Protein AF-0000000070123778 (afdb_homodimer)

Nearest PDB structures (foldseek):
  2i02-assembly1_B  TM=8.808E-01  e=9.158E-12  Nostoc punctiforme PCC 73102
  2re7-assembly1_A-2  TM=8.851E-01  e=2.590E-10  Psychrobacter arcticus 273-4
  2ig6-assembly1_A  TM=7.641E-01  e=4.748E-09  Clostridium acetobutylicum
  2i51-assembly1_B  TM=7.474E-01  e=9.978E-09  Nostoc punctiforme PCC 73102
  2i51-assembly1_A  TM=7.775E-01  e=3.441E-08  Nostoc punctiforme PCC 73102

Foldseek 3Di:
DPPPDDDPDDPDPDDPDVVCVPFADPDDDLLRQQVVVQVVLVVFQWKWKWFAQPVVRDIDIDIFGFQDADLSRQKTKTKFQCPDPRVVRCVVPQWMWIKDADPVGWMKIFTFGKDKFQPLVVLQVRDDPVQCVVQDCPPPVAQRSDSRNSRIIMIMTGGQKMKIWDQDVVVVVVVCVVCVVVVPPDPPSSTHIYMQHNVSSVVSSVVD/DPPPDDDPDDPDPDDPDVVCVVFADPDDDLLRQQVVVQVVLVVFQWKWKWFAQPVVRDIDIDIFGFQDADLSRQKTKTKFQCPDPRVVRCVVPQWMWIKDADPVGWMKIFTFGKDKFQPLVVLQVRDDPVQCVVQDCPPPVAQRSDSRNSRIIMIMTGGQKMKIWDQDVVVVVVVCVVCVVVVPPDDPSSTHIYMQHNVSSVVSSVVD

Organism: Pyricularia oryzae (strain 70-15 / ATCC MYA-4617 / FGSC 8958) (NCBI:txid242507)

pLDDT: mean 85.6, std 16.91, range [26.28, 98.88]

InterPro domains:
  IPR012349 FMN-binding split barrel [G3DSA:2.30.110.10] (29-197)
  IPR038725 General stress protein, FMN-binding split barrel domain [PF16242] (33-188)
  IPR052917 Stress Response and Developmental Protein [PTHR34818] (1-186)

Radius of gyration: 22.61 Å; Cα contacts (8 Å, |Δi|>4): 841; chains: 2; bounding box: 58×68×66 Å

Sequence (416 aa):
MSSNTFSNTNTGDKPEDPYKAKNLDTTSTTKEKIDDLAKFMDSCKFGMMTTRDSTTSYLHSRCMALAAKETGGIDLLFHTNTESGKTDELASDPHINISFINTSGEWASISGKASIETDRSLVKKHYSQDLKAWVGDLGDGKHDGSAEDPRIGIIRVKMHSAVYSVVNKNLLSRAADVAQGAITGKAPTIQKLREISEEEVLTWRKANMSSNTFSNTNTGDKPEDPYKAKNLDTTSTTKEKIDDLAKFMDSCKFGMMTTRDSTTSYLHSRCMALAAKETGGIDLLFHTNTESGKTDELASDPHINISFINTSGEWASISGKASIETDRSLVKKHYSQDLKAWVGDLGDGKHDGSAEDPRIGIIRVKMHSAVYSVVNKNLLSRAADVAQGAITGKAPTIQKLREISEEEVLTWRKAN

Solvent-accessible surface area (backbone atoms only — not comparable to full-atom values): 22368 Å² total; per-residue (Å²): 129,80,77,70,66,42,60,74,58,85,59,78,91,48,71,66,45,44,44,57,71,71,30,47,59,85,77,72,48,71,66,56,52,43,51,52,49,38,51,51,54,66,72,37,76,52,31,36,41,33,39,33,34,73,89,79,56,41,27,48,50,46,81,41,54,74,68,47,64,40,63,85,50,51,26,40,33,28,75,36,60,30,49,35,72,66,42,25,23,38,73,74,30,33,38,26,26,42,34,38,62,52,97,87,66,34,33,38,17,36,19,24,40,43,47,83,42,68,56,54,71,61,39,49,74,67,55,56,78,69,44,29,76,52,55,33,62,74,79,73,88,53,45,54,32,50,65,75,11,57,45,53,26,31,38,41,35,42,54,42,34,36,42,32,30,44,74,42,60,67,56,50,50,48,46,46,56,46,28,72,68,47,82,67,74,87,70,70,84,55,57,35,35,38,72,42,48,50,69,56,44,53,55,48,52,74,77,80,129,81,75,70,65,44,60,70,58,84,60,78,92,47,71,67,44,44,43,56,71,71,32,49,59,85,76,71,49,70,66,56,52,43,51,53,49,39,51,51,57,68,71,38,74,53,31,38,43,34,39,34,34,74,88,80,55,41,27,49,48,46,81,42,54,76,68,48,66,39,61,85,48,52,26,41,32,27,74,36,61,30,49,35,72,67,42,24,22,38,75,73,30,34,38,26,26,43,32,38,61,53,95,87,67,35,35,36,17,37,19,23,40,43,48,82,43,68,55,55,70,61,40,48,72,67,56,56,80,70,44,27,76,51,55,34,61,75,80,74,89,53,44,53,32,48,66,75,11,57,45,54,25,32,38,41,34,43,54,41,33,36,41,33,30,46,73,42,60,68,54,48,48,49,45,44,54,47,29,70,68,46,84,69,75,83,71,72,82,57,57,33,36,38,72,44,47,50,67,55,43,53,55,48,51,74,75,82

Structure (mmCIF, N/CA/C/O backbone):
data_AF-0000000070123778-model_v1
#
loop_
_entity.id
_entity.type
_entity.pdbx_description
1 polymer Bli-3
#
loop_
_atom_site.group_PDB
_atom_site.id
_atom_site.type_symbol
_atom_site.label_atom_id
_atom_site.label_alt_id
_atom_site.label_comp_id
_atom_site.label_asym_id
_atom_site.label_entity_id
_atom_site.label_seq_id
_atom_site.pdbx_PDB_ins_code
_atom_site.Cartn_x
_atom_site.Cartn_y
_atom_site.Cartn_z
_atom_site.occupancy
_atom_site.B_iso_or_equiv
_atom_site.auth_seq_id
_atom_site.auth_comp_id
_atom_site.auth_asym_id
_atom_site.auth_atom_id
_atom_site.pdbx_PDB_model_num
ATOM 1 N N . MET A 1 1 ? -7.336 3.482 29.125 1 26.66 1 MET A N 1
ATOM 2 C CA . MET A 1 1 ? -6.07 3.105 28.5 1 26.66 1 MET A CA 1
ATOM 3 C C . MET A 1 1 ? -5.512 4.254 27.672 1 26.66 1 MET A C 1
ATOM 5 O O . MET A 1 1 ? -6.25 4.902 26.922 1 26.66 1 MET A O 1
ATOM 9 N N . SER A 1 2 ? -4.582 5.027 28.125 1 34.81 2 SER A N 1
ATOM 10 C CA . SER A 1 2 ? -4.043 6.312 27.688 1 34.81 2 SER A CA 1
ATOM 11 C C . SER A 1 2 ? -3.666 6.285 26.219 1 34.81 2 SER A C 1
ATOM 13 O O . SER A 1 2 ? -2.947 5.391 25.766 1 34.81 2 SER A O 1
ATOM 15 N N . SER A 1 3 ? -4.531 6.484 25.297 1 42.19 3 SER A N 1
ATOM 16 C CA . SER A 1 3 ? -4.363 6.508 23.859 1 42.19 3 SER A CA 1
ATOM 17 C C . SER A 1 3 ? -3.008 7.094 23.469 1 42.19 3 SER A C 1
ATOM 19 O O . SER A 1 3 ? -2.688 8.227 23.828 1 42.19 3 SER A O 1
ATOM 21 N N . ASN A 1 4 ? -1.887 6.402 23.609 1 49.47 4 ASN A N 1
ATOM 22 C CA . ASN A 1 4 ? -0.5 6.836 23.469 1 49.47 4 ASN A CA 1
ATOM 23 C C . ASN A 1 4 ? -0.281 7.598 22.156 1 49.47 4 ASN A C 1
ATOM 25 O O . ASN A 1 4 ? 0.035 6.996 21.141 1 49.47 4 ASN A O 1
ATOM 29 N N . THR A 1 5 ? -0.993 8.695 22.094 1 63.09 5 THR A N 1
ATOM 30 C CA . THR A 1 5 ? -0.858 9.625 20.969 1 63.09 5 THR A CA 1
ATOM 31 C C . THR A 1 5 ? 0.54 10.234 20.938 1 63.09 5 THR A C 1
ATOM 33 O O . THR A 1 5 ? 1.028 10.734 21.953 1 63.09 5 THR A O 1
ATOM 36 N N . PHE A 1 6 ? 1.332 9.859 20 1 72.12 6 PHE A N 1
ATOM 37 C CA . PHE A 1 6 ? 2.611 10.531 19.797 1 72.12 6 PHE A CA 1
ATOM 38 C C . PHE A 1 6 ? 2.4 11.992 19.422 1 72.12 6 PHE A C 1
ATOM 40 O O . PHE A 1 6 ? 1.603 12.297 18.531 1 72.12 6 PHE A O 1
ATOM 47 N N . SER A 1 7 ? 2.939 12.875 20.281 1 68.88 7 SER A N 1
ATOM 48 C CA . SER A 1 7 ? 2.939 14.297 19.953 1 68.88 7 SER A CA 1
ATOM 49 C C . SER A 1 7 ? 4.266 14.945 20.328 1 68.88 7 SER A C 1
ATOM 51 O O . SER A 1 7 ? 4.77 14.742 21.438 1 68.88 7 SER A O 1
ATOM 53 N N . ASN A 1 8 ? 4.785 15.594 19.312 1 79.5 8 ASN A N 1
ATOM 54 C CA . ASN A 1 8 ? 6.027 16.297 19.594 1 79.5 8 ASN A CA 1
ATOM 55 C C . ASN A 1 8 ? 5.77 17.719 20.078 1 79.5 8 ASN A C 1
ATOM 57 O O . ASN A 1 8 ? 6.707 18.453 20.391 1 79.5 8 ASN A O 1
ATOM 61 N N . THR A 1 9 ? 4.465 18.125 20.062 1 77.75 9 THR A N 1
ATOM 62 C CA . THR A 1 9 ? 4.172 19.5 20.469 1 77.75 9 THR A CA 1
ATOM 63 C C . THR A 1 9 ? 2.736 19.609 20.969 1 77.75 9 THR A C 1
ATOM 65 O O . THR A 1 9 ? 1.93 18.703 20.797 1 77.75 9 THR A O 1
ATOM 68 N N . ASN A 1 10 ? 2.521 20.609 21.719 1 76.19 10 ASN A N 1
ATOM 69 C CA . ASN A 1 10 ? 1.177 20.938 22.188 1 76.19 10 ASN A CA 1
ATOM 70 C C . ASN A 1 10 ? 0.513 21.984 21.281 1 76.19 10 ASN A C 1
ATOM 72 O O . ASN A 1 10 ? 0.999 23.109 21.156 1 76.19 10 ASN A O 1
ATOM 76 N N . THR A 1 11 ? -0.599 21.656 20.609 1 71.81 11 THR A N 1
ATOM 77 C CA . THR A 1 11 ? -1.256 22.562 19.672 1 71.81 11 THR A CA 1
ATOM 78 C C . THR A 1 11 ? -2.432 23.266 20.344 1 71.81 11 THR A C 1
ATOM 80 O O . THR A 1 11 ? -3.156 24.031 19.703 1 71.81 11 THR A O 1
ATOM 83 N N . GLY A 1 12 ? -2.539 23.062 21.641 1 69.44 12 GLY A N 1
ATOM 84 C CA . GLY A 1 12 ? -3.623 23.719 22.344 1 69.44 12 GLY A CA 1
ATOM 85 C C . GLY A 1 12 ? -4.996 23.328 21.844 1 69.44 12 GLY A C 1
ATOM 86 O O . GLY A 1 12 ? -5.305 22.141 21.734 1 69.44 12 GLY A O 1
ATOM 87 N N . ASP A 1 13 ? -5.895 24.312 21.547 1 70.94 13 ASP A N 1
ATOM 88 C CA . ASP A 1 13 ? -7.266 24.078 21.094 1 70.94 13 ASP A CA 1
ATOM 89 C C . ASP A 1 13 ? -7.344 23.984 19.578 1 70.94 13 ASP A C 1
ATOM 91 O O . ASP A 1 13 ? -8.422 23.797 19.016 1 70.94 13 ASP A O 1
ATOM 95 N N . LYS A 1 14 ? -6.281 24.219 19.062 1 75.94 14 LYS A N 1
ATOM 96 C CA . LYS A 1 14 ? -6.25 24.188 17.609 1 75.94 14 LYS A CA 1
ATOM 97 C C . LYS A 1 14 ? -6.199 22.734 17.109 1 75.94 14 LYS A C 1
ATOM 99 O O . LYS A 1 14 ? -5.762 21.844 17.828 1 75.94 14 LYS A O 1
ATOM 104 N N . PRO A 1 15 ? -6.742 22.516 15.922 1 74.19 15 PRO A N 1
ATOM 105 C CA . PRO A 1 15 ? -6.715 21.141 15.391 1 74.19 15 PRO A CA 1
ATOM 106 C C . PRO A 1 15 ? -5.297 20.594 15.281 1 74.19 15 PRO A C 1
ATOM 108 O O . PRO A 1 15 ? -4.387 21.297 14.836 1 74.19 15 PRO A O 1
ATOM 111 N N . GLU A 1 16 ? -5.129 19.375 15.734 1 69.31 16 GLU A N 1
ATOM 112 C CA . GLU A 1 16 ? -3.842 18.688 15.688 1 69.31 16 GLU A CA 1
ATOM 113 C C . GLU A 1 16 ? -3.398 18.438 14.25 1 69.31 16 GLU A C 1
ATOM 115 O O . GLU A 1 16 ? -2.205 18.5 13.945 1 69.31 16 GLU A O 1
ATOM 120 N N . ASP A 1 17 ? -4.434 18.25 13.32 1 75.44 17 ASP A N 1
ATOM 121 C CA . ASP A 1 17 ? -4.191 18.031 11.898 1 75.44 17 ASP A CA 1
ATOM 122 C C . ASP A 1 17 ? -5.023 18.984 11.047 1 75.44 17 ASP A C 1
ATOM 124 O O . ASP A 1 17 ? -6.137 18.641 10.633 1 75.44 17 ASP A O 1
ATOM 128 N N . PRO A 1 18 ? -4.426 20.109 10.781 1 74.06 18 PRO A N 1
ATOM 129 C CA . PRO A 1 18 ? -5.191 21.125 10.055 1 74.06 18 PRO A CA 1
ATOM 130 C C . PRO A 1 18 ? -5.555 20.688 8.633 1 74.06 18 PRO A C 1
ATOM 132 O O . PRO A 1 18 ? -6.602 21.078 8.109 1 74.06 18 PRO A O 1
ATOM 135 N N . TYR A 1 19 ? -4.738 19.875 8.047 1 75.12 19 TYR A N 1
ATOM 136 C CA . TYR A 1 19 ? -5.035 19.391 6.707 1 75.12 19 TYR A CA 1
ATOM 137 C C . TYR A 1 19 ? -6.32 18.562 6.699 1 75.12 19 TYR A C 1
ATOM 139 O O . TYR A 1 19 ? -7.191 18.781 5.855 1 75.12 19 TYR A O 1
ATOM 147 N N . LYS A 1 20 ? -6.387 17.688 7.617 1 78.81 20 LYS A N 1
ATOM 148 C CA . LYS A 1 20 ? -7.59 16.859 7.699 1 78.81 20 LYS A CA 1
ATOM 149 C C . LYS A 1 20 ? -8.812 17.719 8.031 1 78.81 20 LYS A C 1
ATOM 151 O O . LYS A 1 20 ? -9.883 17.531 7.449 1 78.81 20 LYS A O 1
ATOM 156 N N . ALA A 1 21 ? -8.633 18.641 8.93 1 76.75 21 ALA A N 1
ATOM 157 C CA . ALA A 1 21 ? -9.75 19.484 9.359 1 76.75 21 ALA A CA 1
ATOM 158 C C . ALA A 1 21 ? -10.289 20.312 8.195 1 76.75 21 ALA A C 1
ATOM 160 O O . ALA A 1 21 ? -11.5 20.516 8.078 1 76.75 21 ALA A O 1
ATOM 161 N N . LYS A 1 22 ? -9.398 20.656 7.336 1 74.81 22 LYS A N 1
ATOM 162 C CA . LYS A 1 22 ? -9.773 21.547 6.238 1 74.81 22 LYS A CA 1
ATOM 163 C C . LYS A 1 22 ? -10.336 20.766 5.062 1 74.81 22 LYS A C 1
ATOM 165 O O . LYS A 1 22 ? -11.227 21.234 4.355 1 74.81 22 LYS A O 1
ATOM 170 N N . ASN A 1 23 ? -9.891 19.5 4.891 1 79.94 23 ASN A N 1
ATOM 171 C CA . ASN A 1 23 ? -10.156 18.812 3.623 1 79.94 23 ASN A CA 1
ATOM 172 C C . ASN A 1 23 ? -11.148 17.672 3.797 1 79.94 23 ASN A C 1
ATOM 174 O O . ASN A 1 23 ? -11.641 17.125 2.814 1 79.94 23 ASN A O 1
ATOM 178 N N . LEU A 1 24 ? -11.461 17.438 4.988 1 84.81 24 LEU A N 1
ATOM 179 C CA . LEU A 1 24 ? -12.359 16.312 5.23 1 84.81 24 LEU A CA 1
ATOM 180 C C . LEU A 1 24 ? -13.758 16.609 4.703 1 84.81 24 LEU A C 1
ATOM 182 O O . LEU A 1 24 ? -14.32 17.656 4.996 1 84.81 24 LEU A O 1
ATOM 186 N N . ASP A 1 25 ? -14.273 15.719 3.949 1 84.31 25 ASP A N 1
ATOM 187 C CA . ASP A 1 25 ? -15.648 15.797 3.451 1 84.31 25 ASP A CA 1
ATOM 188 C C . ASP A 1 25 ? -16.641 15.391 4.531 1 84.31 25 ASP A C 1
ATOM 190 O O . ASP A 1 25 ? -16.719 14.219 4.902 1 84.31 25 ASP A O 1
ATOM 194 N N . THR A 1 26 ? -17.438 16.375 4.902 1 84.69 26 THR A N 1
ATOM 195 C CA . THR A 1 26 ? -18.422 16.109 5.957 1 84.69 26 THR A CA 1
ATOM 196 C C . THR A 1 26 ? -19.844 16.25 5.422 1 84.69 26 THR A C 1
ATOM 198 O O . THR A 1 26 ? -20.797 16.234 6.191 1 84.69 26 THR A O 1
ATOM 201 N N . THR A 1 27 ? -19.953 16.344 4.109 1 86.5 27 THR A N 1
ATOM 202 C CA . THR A 1 27 ? -21.266 16.656 3.566 1 86.5 27 THR A CA 1
ATOM 203 C C . THR A 1 27 ? -21.797 15.508 2.717 1 86.5 27 THR A C 1
ATOM 205 O O . THR A 1 27 ? -23 15.375 2.525 1 86.5 27 THR A O 1
ATOM 208 N N . SER A 1 28 ? -20.969 14.641 2.219 1 90.56 28 SER A N 1
ATOM 209 C CA . SER A 1 28 ? -21.391 13.547 1.354 1 90.56 28 SER A CA 1
ATOM 210 C C . SER A 1 28 ? -22.094 12.453 2.154 1 90.56 28 SER A C 1
ATOM 212 O O . SER A 1 28 ? -21.688 12.148 3.279 1 90.56 28 SER A O 1
ATOM 214 N N . THR A 1 29 ? -23.078 11.836 1.524 1 94.5 29 THR A N 1
ATOM 215 C CA . THR A 1 29 ? -23.75 10.695 2.131 1 94.5 29 THR A CA 1
ATOM 216 C C . THR A 1 29 ? -22.875 9.445 2.047 1 94.5 29 THR A C 1
ATOM 218 O O . THR A 1 29 ? -21.938 9.391 1.254 1 94.5 29 THR A O 1
ATOM 221 N N . THR A 1 30 ? -23.25 8.484 2.867 1 95.94 30 THR A N 1
ATOM 222 C CA . THR A 1 30 ? -22.547 7.207 2.83 1 95.94 30 THR A CA 1
ATOM 223 C C . THR A 1 30 ? -22.609 6.598 1.433 1 95.94 30 THR A C 1
ATOM 225 O O . THR A 1 30 ? -21.594 6.098 0.926 1 95.94 30 THR A O 1
ATOM 228 N N . LYS A 1 31 ? -23.766 6.707 0.808 1 96.44 31 LYS A N 1
ATOM 229 C CA . LYS A 1 31 ? -23.922 6.164 -0.539 1 96.44 31 LYS A CA 1
ATOM 230 C C . LYS A 1 31 ? -22.984 6.863 -1.526 1 96.44 31 LYS A C 1
ATOM 232 O O . LYS A 1 31 ? -22.328 6.207 -2.332 1 96.44 31 LYS A O 1
ATOM 237 N N . GLU A 1 32 ? -22.922 8.148 -1.475 1 94.5 32 GLU A N 1
ATOM 238 C CA . GLU A 1 32 ? -22.047 8.906 -2.363 1 94.5 32 GLU A CA 1
ATOM 239 C C . GLU A 1 32 ? -20.594 8.539 -2.146 1 94.5 32 GLU A C 1
ATOM 241 O O . GLU A 1 32 ? -19.828 8.375 -3.107 1 94.5 32 GLU A O 1
ATOM 246 N N . LYS A 1 33 ? -20.203 8.43 -0.851 1 95.94 33 LYS A N 1
ATOM 247 C CA . LYS A 1 33 ? -18.828 8.078 -0.519 1 95.94 33 LYS A CA 1
ATOM 248 C C . LYS A 1 33 ? -18.453 6.715 -1.092 1 95.94 33 LYS A C 1
ATOM 250 O O . LYS A 1 33 ? -17.406 6.562 -1.72 1 95.94 33 LYS A O 1
ATOM 255 N N . ILE A 1 34 ? -19.328 5.734 -0.928 1 97.56 34 ILE A N 1
ATOM 256 C CA . ILE A 1 34 ? -19.031 4.367 -1.346 1 97.56 34 ILE A CA 1
ATOM 257 C C . ILE A 1 34 ? -19.047 4.277 -2.869 1 97.56 34 ILE A C 1
ATOM 259 O O . ILE A 1 34 ? -18.188 3.645 -3.471 1 97.56 34 ILE A O 1
ATOM 263 N N . ASP A 1 35 ? -19.984 4.965 -3.551 1 96.19 35 ASP A N 1
ATOM 264 C CA . ASP A 1 35 ? -20.062 4.953 -5.008 1 96.19 35 ASP A CA 1
ATOM 265 C C . ASP A 1 35 ? -18.828 5.578 -5.629 1 96.19 35 ASP A C 1
ATOM 267 O O . ASP A 1 35 ? -18.266 5.043 -6.594 1 96.19 35 ASP A O 1
ATOM 271 N N . ASP A 1 36 ? -18.391 6.691 -5.082 1 94.69 36 ASP A N 1
ATOM 272 C CA . ASP A 1 36 ? -17.219 7.383 -5.613 1 94.69 36 ASP A CA 1
ATOM 273 C C . ASP A 1 36 ? -15.953 6.559 -5.402 1 94.69 36 ASP A C 1
ATOM 275 O O . ASP A 1 36 ? -15.086 6.496 -6.285 1 94.69 36 ASP A O 1
ATOM 279 N N . LEU A 1 37 ? -15.859 5.934 -4.207 1 96.94 37 LEU A N 1
ATOM 280 C CA . LEU A 1 37 ? -14.727 5.055 -3.947 1 96.94 37 LEU A CA 1
ATOM 281 C C . LEU A 1 37 ? -14.703 3.893 -4.934 1 96.94 37 LEU A C 1
ATOM 283 O O . LEU A 1 37 ? -13.664 3.584 -5.516 1 96.94 37 LEU A O 1
ATOM 287 N N . ALA A 1 38 ? -15.852 3.262 -5.129 1 97 38 ALA A N 1
ATOM 288 C CA . ALA A 1 38 ? -15.953 2.133 -6.047 1 97 38 ALA A CA 1
ATOM 289 C C . ALA A 1 38 ? -15.555 2.539 -7.461 1 97 38 ALA A C 1
ATOM 291 O O . ALA A 1 38 ? -14.82 1.812 -8.133 1 97 38 ALA A O 1
ATOM 292 N N . LYS A 1 39 ? -15.992 3.697 -7.906 1 95.12 39 LYS A N 1
ATOM 293 C CA . LYS A 1 39 ? -15.648 4.207 -9.234 1 95.12 39 LYS A CA 1
ATOM 294 C C . LYS A 1 39 ? -14.148 4.445 -9.359 1 95.12 39 LYS A C 1
ATOM 296 O O . LYS A 1 39 ? -13.555 4.133 -10.398 1 95.12 39 LYS A O 1
ATOM 301 N N . PHE A 1 40 ? -13.578 5 -8.336 1 95.5 40 PHE A N 1
ATOM 302 C CA . PHE A 1 40 ? -12.148 5.258 -8.352 1 95.5 40 PHE A CA 1
ATOM 303 C C . PHE A 1 40 ? -11.359 3.953 -8.453 1 95.5 40 PHE A C 1
ATOM 305 O O . PHE A 1 40 ? -10.445 3.838 -9.273 1 95.5 40 PHE A O 1
ATOM 312 N N . MET A 1 41 ? -11.734 2.938 -7.629 1 96.94 41 MET A N 1
ATOM 313 C CA . MET A 1 41 ? -11.047 1.649 -7.676 1 96.94 41 MET A CA 1
ATOM 314 C C . MET A 1 41 ? -11.164 1.021 -9.062 1 96.94 41 MET A C 1
ATOM 316 O O . MET A 1 41 ? -10.188 0.473 -9.578 1 96.94 41 MET A O 1
ATOM 320 N N . ASP A 1 42 ? -12.312 1.187 -9.711 1 94.62 42 ASP A N 1
ATOM 321 C CA . ASP A 1 42 ? -12.523 0.663 -11.062 1 94.62 42 ASP A CA 1
ATOM 322 C C . ASP A 1 42 ? -11.609 1.358 -12.07 1 94.62 42 ASP A C 1
ATOM 324 O O . ASP A 1 42 ? -11.18 0.747 -13.047 1 94.62 42 ASP A O 1
ATOM 328 N N . SER A 1 43 ? -11.398 2.576 -11.789 1 93.31 43 SER A N 1
ATOM 329 C CA . SER A 1 43 ? -10.602 3.348 -12.742 1 93.31 43 SER A CA 1
ATOM 330 C C . SER A 1 43 ? -9.125 3.002 -12.633 1 93.31 43 SER A C 1
ATOM 332 O O . SER A 1 43 ? -8.328 3.342 -13.516 1 93.31 43 SER A O 1
ATOM 334 N N . CYS A 1 44 ? -8.82 2.34 -11.453 1 92 44 CYS A N 1
ATOM 335 C CA . CYS A 1 44 ? -7.449 1.893 -11.258 1 92 44 CYS A CA 1
ATOM 336 C C . CYS A 1 44 ? -7.246 0.496 -11.836 1 92 44 CYS A C 1
ATOM 338 O O . CYS A 1 44 ? -8.078 -0.389 -11.633 1 92 44 CYS A O 1
ATOM 340 N N . LYS A 1 45 ? -6.41 0.198 -12.688 1 82.5 45 LYS A N 1
ATOM 341 C CA . LYS A 1 45 ? -6.164 -1.142 -13.211 1 82.5 45 LYS A CA 1
ATOM 342 C C . LYS A 1 45 ? -5.605 -2.064 -12.133 1 82.5 45 LYS A C 1
ATOM 344 O O . LYS A 1 45 ? -6.004 -3.227 -12.039 1 82.5 45 LYS A O 1
ATOM 349 N N . PHE A 1 46 ? -4.785 -1.527 -11.242 1 93.56 46 PHE A N 1
ATOM 350 C CA . PHE A 1 46 ? -4.062 -2.285 -10.227 1 93.56 46 PHE A CA 1
ATOM 351 C C . PHE A 1 46 ? -4.098 -1.563 -8.883 1 93.56 46 PHE A C 1
ATOM 353 O O . PHE A 1 46 ? -4.254 -0.342 -8.836 1 93.56 46 PHE A O 1
ATOM 360 N N . GLY A 1 47 ? -4.039 -2.291 -7.805 1 96.44 47 GLY A N 1
ATOM 361 C CA . GLY A 1 47 ? -3.807 -1.817 -6.449 1 96.44 47 GLY A CA 1
ATOM 362 C C . GLY A 1 47 ? -2.711 -2.58 -5.727 1 96.44 47 GLY A C 1
ATOM 363 O O . GLY A 1 47 ? -2.172 -3.553 -6.258 1 96.44 47 GLY A O 1
ATOM 364 N N . MET A 1 48 ? -2.322 -2.102 -4.598 1 98.38 48 MET A N 1
ATOM 365 C CA . MET A 1 48 ? -1.346 -2.799 -3.766 1 98.38 48 MET A CA 1
ATOM 366 C C . MET A 1 48 ? -2.025 -3.471 -2.578 1 98.38 48 MET A C 1
ATOM 368 O O . MET A 1 48 ? -2.754 -2.82 -1.826 1 98.38 48 MET A O 1
ATOM 372 N N . MET A 1 49 ? -1.789 -4.762 -2.502 1 98.62 49 MET A N 1
ATOM 373 C CA . MET A 1 49 ? -2.285 -5.551 -1.378 1 98.62 49 MET A CA 1
ATOM 374 C C . MET A 1 49 ? -1.201 -5.73 -0.319 1 98.62 49 MET A C 1
ATOM 376 O O . MET A 1 49 ? -0.134 -6.277 -0.601 1 98.62 49 MET A O 1
ATOM 380 N N . THR A 1 50 ? -1.48 -5.258 0.889 1 98.81 50 THR A N 1
ATOM 381 C CA . THR A 1 50 ? -0.512 -5.359 1.975 1 98.81 50 THR A CA 1
ATOM 382 C C . THR A 1 50 ? -1.011 -6.316 3.055 1 98.81 50 THR A C 1
ATOM 384 O O . THR A 1 50 ? -2.146 -6.195 3.52 1 98.81 50 THR A O 1
ATOM 387 N N . THR A 1 51 ? -0.229 -7.289 3.385 1 98.62 51 THR A N 1
ATOM 388 C CA . THR A 1 51 ? -0.489 -8.258 4.445 1 98.62 51 THR A CA 1
ATOM 389 C C . THR A 1 51 ? 0.639 -8.242 5.473 1 98.62 51 THR A C 1
ATOM 391 O O . THR A 1 51 ? 1.688 -7.637 5.25 1 98.62 51 THR A O 1
ATOM 394 N N . ARG A 1 52 ? 0.342 -8.836 6.602 1 98.12 52 ARG A N 1
ATOM 395 C CA . ARG A 1 52 ? 1.319 -8.914 7.684 1 98.12 52 ARG A CA 1
ATOM 396 C C . ARG A 1 52 ? 1.779 -10.352 7.898 1 98.12 52 ARG A C 1
ATOM 398 O O . ARG A 1 52 ? 0.958 -11.273 7.961 1 98.12 52 ARG A O 1
ATOM 405 N N . ASP A 1 53 ? 3.055 -10.547 7.918 1 96.56 53 ASP A N 1
ATOM 406 C CA . ASP A 1 53 ? 3.607 -11.812 8.391 1 96.56 53 ASP A CA 1
ATOM 407 C C . ASP A 1 53 ? 3.531 -11.906 9.914 1 96.56 53 ASP A C 1
ATOM 409 O O . ASP A 1 53 ? 4.254 -11.211 10.625 1 96.56 53 ASP A O 1
ATOM 413 N N . SER A 1 54 ? 2.746 -12.789 10.422 1 93.75 54 SER A N 1
ATOM 414 C CA . SER A 1 54 ? 2.496 -12.859 11.859 1 93.75 54 SER A CA 1
ATOM 415 C C . SER A 1 54 ? 3.734 -13.336 12.609 1 93.75 54 SER A C 1
ATOM 417 O O . SER A 1 54 ? 3.859 -13.102 13.82 1 93.75 54 SER A O 1
ATOM 419 N N . THR A 1 55 ? 4.641 -14.008 11.938 1 94.31 55 THR A N 1
ATOM 420 C CA . THR A 1 55 ? 5.848 -14.516 12.578 1 94.31 55 THR A CA 1
ATOM 421 C C . THR A 1 55 ? 6.871 -13.398 12.773 1 94.31 55 THR A C 1
ATOM 423 O O . THR A 1 55 ? 7.453 -13.266 13.852 1 94.31 55 THR A O 1
ATOM 426 N N . THR A 1 56 ? 7.035 -12.516 11.836 1 95.94 56 THR A N 1
ATOM 427 C CA . THR A 1 56 ? 8.094 -11.516 11.883 1 95.94 56 THR A CA 1
ATOM 428 C C . THR A 1 56 ? 7.52 -10.125 12.141 1 95.94 56 THR A C 1
ATOM 430 O O . THR A 1 56 ? 8.258 -9.195 12.492 1 95.94 56 THR A O 1
ATOM 433 N N . SER A 1 57 ? 6.195 -9.953 11.867 1 97.06 57 SER A N 1
ATOM 434 C CA . SER A 1 57 ? 5.449 -8.703 12.016 1 97.06 57 SER A CA 1
ATOM 435 C C . SER A 1 57 ? 5.668 -7.777 10.828 1 97.06 57 SER A C 1
ATOM 437 O O . SER A 1 57 ? 5.035 -6.727 10.727 1 97.06 57 SER A O 1
ATOM 439 N N . TYR A 1 58 ? 6.523 -8.172 9.852 1 98.25 58 TYR A N 1
ATOM 440 C CA . TYR A 1 58 ? 6.781 -7.316 8.703 1 98.25 58 TYR A CA 1
ATOM 441 C C . TYR A 1 58 ? 5.578 -7.289 7.77 1 98.25 58 TYR A C 1
ATOM 443 O O . TYR A 1 58 ? 4.844 -8.273 7.66 1 98.25 58 TYR A O 1
ATOM 451 N N . LEU A 1 59 ? 5.398 -6.18 7.148 1 98.56 59 LEU A N 1
ATOM 452 C CA . LEU A 1 59 ? 4.352 -5.965 6.156 1 98.56 59 LEU A CA 1
ATOM 453 C C . LEU A 1 59 ? 4.902 -6.121 4.742 1 98.56 59 LEU A C 1
ATOM 455 O O . LEU A 1 59 ? 5.973 -5.602 4.426 1 98.56 59 LEU A O 1
ATOM 459 N N . HIS A 1 60 ? 4.168 -6.844 3.906 1 98.38 60 HIS A N 1
ATOM 460 C CA . HIS A 1 60 ? 4.539 -7.055 2.512 1 98.38 60 HIS A CA 1
ATOM 461 C C . HIS A 1 60 ? 3.404 -6.656 1.573 1 98.38 60 HIS A C 1
ATOM 463 O O . HIS A 1 60 ? 2.238 -6.957 1.839 1 98.38 60 HIS A O 1
ATOM 469 N N . SER A 1 61 ? 3.789 -5.973 0.551 1 98.38 61 SER A N 1
ATOM 470 C CA . SER A 1 61 ? 2.793 -5.609 -0.451 1 98.38 61 SER A CA 1
ATOM 471 C C . SER A 1 61 ? 3.098 -6.258 -1.797 1 98.38 61 SER A C 1
ATOM 473 O O . SER A 1 61 ? 4.215 -6.723 -2.029 1 98.38 61 SER A O 1
ATOM 475 N N . ARG A 1 62 ? 2.127 -6.418 -2.654 1 95.69 62 ARG A N 1
ATOM 476 C CA . ARG A 1 62 ? 2.24 -6.836 -4.047 1 95.69 62 ARG A CA 1
ATOM 477 C C . ARG A 1 62 ? 1.14 -6.211 -4.898 1 95.69 62 ARG A C 1
ATOM 479 O O . ARG A 1 62 ? 0.102 -5.797 -4.375 1 95.69 62 ARG A O 1
ATOM 486 N N . CYS A 1 63 ? 1.415 -6.086 -6.074 1 95.38 63 CYS A N 1
ATOM 487 C CA . CYS A 1 63 ? 0.454 -5.555 -7.031 1 95.38 63 CYS A CA 1
ATOM 488 C C . CYS A 1 63 ? -0.614 -6.59 -7.367 1 95.38 63 CYS A C 1
ATOM 490 O O . CYS A 1 63 ? -0.298 -7.754 -7.629 1 95.38 63 CYS A O 1
ATOM 492 N N . MET A 1 64 ? -1.891 -6.184 -7.305 1 94.38 64 MET A N 1
ATOM 493 C CA . MET A 1 64 ? -3.021 -7.066 -7.582 1 94.38 64 MET A CA 1
ATOM 494 C C . MET A 1 64 ? -4.031 -6.383 -8.5 1 94.38 64 MET A C 1
ATOM 496 O O . MET A 1 64 ? -4.242 -5.172 -8.398 1 94.38 64 MET A O 1
ATOM 500 N N . ALA A 1 65 ? -4.641 -7.191 -9.344 1 92.81 65 ALA A N 1
ATOM 501 C CA . ALA A 1 65 ? -5.766 -6.715 -10.141 1 92.81 65 ALA A CA 1
ATOM 502 C C . ALA A 1 65 ? -7.094 -6.996 -9.438 1 92.81 65 ALA A C 1
ATOM 504 O O . ALA A 1 65 ? -7.355 -8.125 -9.023 1 92.81 65 ALA A O 1
ATOM 505 N N . LEU A 1 66 ? -7.879 -5.973 -9.297 1 95.06 66 LEU A N 1
ATOM 506 C CA . LEU A 1 66 ? -9.211 -6.145 -8.727 1 95.06 66 LEU A CA 1
ATOM 507 C C . LEU A 1 66 ? -10.102 -6.953 -9.672 1 95.06 66 LEU A C 1
ATOM 509 O O . LEU A 1 66 ? -10.289 -6.578 -10.828 1 95.06 66 LEU A O 1
ATOM 513 N N . ALA A 1 67 ? -10.641 -8.102 -9.195 1 94.62 67 ALA A N 1
ATOM 514 C CA . ALA A 1 67 ? -11.438 -9 -10.031 1 94.62 67 ALA A CA 1
ATOM 515 C C . ALA A 1 67 ? -12.906 -8.602 -10.008 1 94.62 67 ALA A C 1
ATOM 517 O O . ALA A 1 67 ? -13.586 -8.664 -11.039 1 94.62 67 ALA A O 1
ATOM 518 N N . ALA A 1 68 ? -13.359 -8.219 -8.805 1 96.25 68 ALA A N 1
ATOM 519 C CA . ALA A 1 68 ? -14.773 -7.871 -8.648 1 96.25 68 ALA A CA 1
ATOM 520 C C . ALA A 1 68 ? -15.016 -7.156 -7.324 1 96.25 68 ALA A C 1
ATOM 522 O O . ALA A 1 68 ? -14.141 -7.133 -6.453 1 96.25 68 ALA A O 1
ATOM 523 N N . LYS A 1 69 ? -16.172 -6.535 -7.234 1 97.81 69 LYS A N 1
ATOM 524 C CA . LYS A 1 69 ? -16.688 -5.969 -5.996 1 97.81 69 LYS A CA 1
ATOM 525 C C . LYS A 1 69 ? -18.047 -6.586 -5.637 1 97.81 69 LYS A C 1
ATOM 527 O O . LYS A 1 69 ? -18.828 -6.91 -6.523 1 97.81 69 LYS A O 1
ATOM 532 N N . GLU A 1 70 ? -18.234 -6.816 -4.41 1 97 70 GLU A N 1
ATOM 533 C CA . GLU A 1 70 ? -19.5 -7.324 -3.889 1 97 70 GLU A CA 1
ATOM 534 C C . GLU A 1 70 ? -20.078 -6.387 -2.83 1 97 70 GLU A C 1
ATOM 536 O O . GLU A 1 70 ? -19.484 -5.355 -2.518 1 97 70 GLU A O 1
ATOM 541 N N . THR A 1 71 ? -21.344 -6.629 -2.322 1 97.75 71 THR A N 1
ATOM 542 C CA . THR A 1 71 ? -22 -5.934 -1.222 1 97.75 71 THR A CA 1
ATOM 543 C C . THR A 1 71 ? -22.047 -4.43 -1.482 1 97.75 71 THR A C 1
ATOM 545 O O . THR A 1 71 ? -21.609 -3.637 -0.65 1 97.75 71 THR A O 1
ATOM 548 N N . GLY A 1 72 ? -22.438 -4.043 -2.676 1 96.94 72 GLY A N 1
ATOM 549 C CA . GLY A 1 72 ? -22.578 -2.643 -3.037 1 96.94 72 GLY A CA 1
ATOM 550 C C . GLY A 1 72 ? -21.25 -1.915 -3.172 1 96.94 72 GLY A C 1
ATOM 551 O O . GLY A 1 72 ? -21.188 -0.693 -3.02 1 96.94 72 GLY A O 1
ATOM 552 N N . GLY A 1 73 ? -20.156 -2.607 -3.277 1 97.56 73 GLY A N 1
ATOM 553 C CA . GLY A 1 73 ? -18.891 -1.955 -3.592 1 97.56 73 GLY A CA 1
ATOM 554 C C . GLY A 1 73 ? -17.875 -2.039 -2.467 1 97.56 73 GLY A C 1
ATOM 555 O O . GLY A 1 73 ? -16.719 -1.627 -2.627 1 97.56 73 GLY A O 1
ATOM 556 N N . ILE A 1 74 ? -18.266 -2.729 -1.256 1 98.25 74 ILE A N 1
ATOM 557 C CA . ILE A 1 74 ? -17.391 -2.588 -0.1 1 98.25 74 ILE A CA 1
ATOM 558 C C . ILE A 1 74 ? -16.609 -3.885 0.119 1 98.25 74 ILE A C 1
ATOM 560 O O . ILE A 1 74 ? -15.68 -3.932 0.928 1 98.25 74 ILE A O 1
ATOM 564 N N . ASP A 1 75 ? -16.938 -4.992 -0.51 1 98.44 75 ASP A N 1
ATOM 565 C CA . ASP A 1 75 ? -16.125 -6.203 -0.496 1 98.44 75 ASP A CA 1
ATOM 566 C C . ASP A 1 75 ? -15.391 -6.387 -1.821 1 98.44 75 ASP A C 1
ATOM 568 O O . ASP A 1 75 ? -15.969 -6.203 -2.893 1 98.44 75 ASP A O 1
ATOM 572 N N . LEU A 1 76 ? -14.125 -6.652 -1.729 1 98.56 76 LEU A N 1
ATOM 573 C CA . LEU A 1 76 ? -13.266 -6.742 -2.902 1 98.56 76 LEU A CA 1
ATOM 574 C C . LEU A 1 76 ? -12.789 -8.172 -3.115 1 98.56 76 LEU A C 1
ATOM 576 O O . LEU A 1 76 ? -12.406 -8.859 -2.16 1 98.56 76 LEU A O 1
ATOM 580 N N . LEU A 1 77 ? -12.789 -8.641 -4.34 1 98 77 LEU A N 1
ATOM 581 C CA . LEU A 1 77 ? -12.328 -9.977 -4.695 1 98 77 LEU A CA 1
ATOM 582 C C . LEU A 1 77 ? -11.055 -9.906 -5.539 1 98 77 LEU A C 1
ATOM 584 O O . LEU A 1 77 ? -10.961 -9.086 -6.457 1 98 77 LEU A O 1
ATOM 588 N N . PHE A 1 78 ? -10.133 -10.75 -5.184 1 96.62 78 PHE A N 1
ATOM 589 C CA . PHE A 1 78 ? -8.891 -10.906 -5.926 1 96.62 78 PHE A CA 1
ATOM 590 C C . PHE A 1 78 ? -8.609 -12.383 -6.207 1 96.62 78 PHE A C 1
ATOM 592 O O . PHE A 1 78 ? -8.773 -13.227 -5.324 1 96.62 78 PHE A O 1
ATOM 599 N N . HIS A 1 79 ? -8.172 -12.688 -7.445 1 94.12 79 HIS A N 1
ATOM 600 C CA . HIS A 1 79 ? -7.672 -14.031 -7.688 1 94.12 79 HIS A CA 1
ATOM 601 C C . HIS A 1 79 ? -6.336 -14.266 -6.988 1 94.12 79 HIS A C 1
ATOM 603 O O . HIS A 1 79 ? -5.566 -13.32 -6.789 1 94.12 79 HIS A O 1
ATOM 609 N N . THR A 1 80 ? -6.148 -15.469 -6.621 1 92.5 80 THR A N 1
ATOM 610 C CA . THR A 1 80 ? -4.863 -15.773 -6 1 92.5 80 THR A CA 1
ATOM 611 C C . THR A 1 80 ? -4.449 -17.219 -6.305 1 92.5 80 THR A C 1
ATOM 613 O O . THR A 1 80 ? -5.301 -18.078 -6.508 1 92.5 80 THR A O 1
ATOM 616 N N . ASN A 1 81 ? -3.09 -17.359 -6.434 1 87.25 81 ASN A N 1
ATOM 617 C CA . ASN A 1 81 ? -2.492 -18.688 -6.281 1 87.25 81 ASN A CA 1
ATOM 618 C C . ASN A 1 81 ? -2.389 -19.078 -4.812 1 87.25 81 ASN A C 1
ATOM 620 O O . ASN A 1 81 ? -1.757 -18.391 -4.016 1 87.25 81 ASN A O 1
ATOM 624 N N . THR A 1 82 ? -2.982 -20.188 -4.379 1 87.06 82 THR A N 1
ATOM 625 C CA . THR A 1 82 ? -3.082 -20.578 -2.977 1 87.06 82 THR A CA 1
ATOM 626 C C . THR A 1 82 ? -1.741 -21.094 -2.461 1 87.06 82 THR A C 1
ATOM 628 O O . THR A 1 82 ? -1.568 -21.281 -1.256 1 87.06 82 THR A O 1
ATOM 631 N N . GLU A 1 83 ? -0.778 -21.266 -3.352 1 79.5 83 GLU A N 1
ATOM 632 C CA . GLU A 1 83 ? 0.574 -21.672 -2.988 1 79.5 83 GLU A CA 1
ATOM 633 C C . GLU A 1 83 ? 1.519 -20.469 -2.932 1 79.5 83 GLU A C 1
ATOM 635 O O . GLU A 1 83 ? 2.648 -20.547 -3.418 1 79.5 83 GLU A O 1
ATOM 640 N N . SER A 1 84 ? 1.062 -19.375 -2.42 1 81 84 SER A N 1
ATOM 641 C CA . SER A 1 84 ? 1.829 -18.141 -2.396 1 81 84 SER A CA 1
ATOM 642 C C . SER A 1 84 ? 1.998 -17.609 -0.973 1 81 84 SER A C 1
ATOM 644 O O . SER A 1 84 ? 1.266 -18.016 -0.068 1 81 84 SER A O 1
ATOM 646 N N . GLY A 1 85 ? 3.021 -16.828 -0.752 1 80.81 85 GLY A N 1
ATOM 647 C CA . GLY A 1 85 ? 3.334 -16.25 0.543 1 80.81 85 GLY A CA 1
ATOM 648 C C . GLY A 1 85 ? 2.182 -15.453 1.135 1 80.81 85 GLY A C 1
ATOM 649 O O . GLY A 1 85 ? 1.938 -15.508 2.342 1 80.81 85 GLY A O 1
ATOM 650 N N . LYS A 1 86 ? 1.428 -14.797 0.285 1 84.94 86 LYS A N 1
ATOM 651 C CA . LYS A 1 86 ? 0.345 -13.969 0.807 1 84.94 86 LYS A CA 1
ATOM 652 C C . LYS A 1 86 ? -0.731 -14.82 1.471 1 84.94 86 LYS A C 1
ATOM 654 O O . LYS A 1 86 ? -1.336 -14.406 2.463 1 84.94 86 LYS A O 1
ATOM 659 N N . THR A 1 87 ? -0.991 -16 0.948 1 87.62 87 THR A N 1
ATOM 660 C CA . THR A 1 87 ? -2.037 -16.828 1.527 1 87.62 87 THR A CA 1
ATOM 661 C C . THR A 1 87 ? -1.596 -17.391 2.877 1 87.62 87 THR A C 1
ATOM 663 O O . THR A 1 87 ? -2.414 -17.562 3.783 1 87.62 87 THR A O 1
ATOM 666 N N . ASP A 1 88 ? -0.309 -17.656 3.029 1 89.31 88 ASP A N 1
ATOM 667 C CA . ASP A 1 88 ? 0.217 -18.047 4.332 1 89.31 88 ASP A CA 1
ATOM 668 C C . ASP A 1 88 ? 0.042 -16.922 5.355 1 89.31 88 ASP A C 1
ATOM 670 O O . ASP A 1 88 ? -0.368 -17.172 6.492 1 89.31 88 ASP A O 1
ATOM 674 N N . GLU A 1 89 ? 0.357 -15.781 4.934 1 93.5 89 GLU A N 1
ATOM 675 C CA . GLU A 1 89 ? 0.22 -14.641 5.828 1 93.5 89 GLU A CA 1
ATOM 676 C C . GLU A 1 89 ? -1.235 -14.43 6.238 1 93.5 89 GLU A C 1
ATOM 678 O O . GLU A 1 89 ? -1.53 -14.234 7.422 1 93.5 89 GLU A O 1
ATOM 683 N N . LEU A 1 90 ? -2.152 -14.555 5.309 1 94.31 90 LEU A N 1
ATOM 684 C CA . LEU A 1 90 ? -3.566 -14.297 5.559 1 94.31 90 LEU A CA 1
ATOM 685 C C . LEU A 1 90 ? -4.172 -15.398 6.426 1 94.31 90 LEU A C 1
ATOM 687 O O . LEU A 1 90 ? -5.133 -15.156 7.16 1 94.31 90 LEU A O 1
ATOM 691 N N . ALA A 1 91 ? -3.627 -16.594 6.375 1 91.62 91 ALA A N 1
ATOM 692 C CA . ALA A 1 91 ? -4.113 -17.703 7.207 1 91.62 91 ALA A CA 1
ATOM 693 C C . ALA A 1 91 ? -3.832 -17.438 8.68 1 91.62 91 ALA A C 1
ATOM 695 O O . ALA A 1 91 ? -4.613 -17.828 9.547 1 91.62 91 ALA A O 1
ATOM 696 N N . SER A 1 92 ? -2.791 -16.719 8.945 1 92.5 92 SER A N 1
ATOM 697 C CA . SER A 1 92 ? -2.389 -16.484 10.328 1 92.5 92 SER A CA 1
ATOM 698 C C . SER A 1 92 ? -2.875 -15.117 10.82 1 92.5 92 SER A C 1
ATOM 700 O O . SER A 1 92 ? -3.09 -14.93 12.016 1 92.5 92 SER A O 1
ATOM 702 N N . ASP A 1 93 ? -2.971 -14.141 9.961 1 96.5 93 ASP A N 1
ATOM 703 C CA . ASP A 1 93 ? -3.443 -12.789 10.242 1 96.5 93 ASP A CA 1
ATOM 704 C C . ASP A 1 93 ? -4.348 -12.273 9.125 1 96.5 93 ASP A C 1
ATOM 706 O O . ASP A 1 93 ? -3.863 -11.859 8.07 1 96.5 93 ASP A O 1
ATOM 710 N N . PRO A 1 94 ? -5.625 -12.281 9.328 1 98 94 PRO A N 1
ATOM 711 C CA . PRO A 1 94 ? -6.539 -11.945 8.227 1 98 94 PRO A CA 1
ATOM 712 C C . PRO A 1 94 ? -6.594 -10.445 7.949 1 98 94 PRO A C 1
ATOM 714 O O . PRO A 1 94 ? -7.258 -10.016 7 1 98 94 PRO A O 1
ATOM 717 N N . HIS A 1 95 ? -5.949 -9.586 8.836 1 98.62 95 HIS A N 1
ATOM 718 C CA . HIS A 1 95 ? -5.949 -8.148 8.57 1 98.62 95 HIS A CA 1
ATOM 719 C C . HIS A 1 95 ? -5.188 -7.824 7.293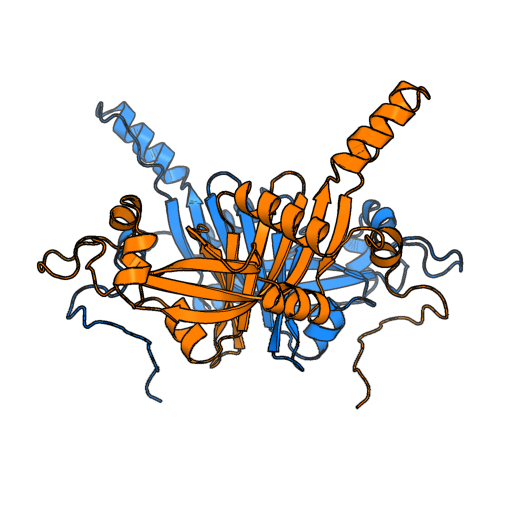 1 98.62 95 HIS A C 1
ATOM 721 O O . HIS A 1 95 ? -4.102 -8.359 7.059 1 98.62 95 HIS A O 1
ATOM 727 N N . ILE A 1 96 ? -5.758 -7 6.477 1 98.81 96 ILE A N 1
ATOM 728 C CA . ILE A 1 96 ? -5.262 -6.711 5.133 1 98.81 96 ILE A CA 1
ATOM 729 C C . ILE A 1 96 ? -5.562 -5.258 4.773 1 98.81 96 ILE A C 1
ATOM 731 O O . ILE A 1 96 ? -6.5 -4.66 5.309 1 98.81 96 ILE A O 1
ATOM 735 N N . ASN A 1 97 ? -4.75 -4.605 3.971 1 98.88 97 ASN A N 1
ATOM 736 C CA . ASN A 1 97 ? -5.035 -3.316 3.352 1 98.88 97 ASN A CA 1
ATOM 737 C C . ASN A 1 97 ? -4.926 -3.387 1.831 1 98.88 97 ASN A C 1
ATOM 739 O O . ASN A 1 97 ? -4.004 -4.008 1.299 1 98.88 97 ASN A O 1
ATOM 743 N N . ILE A 1 98 ? -5.828 -2.826 1.169 1 98.88 98 ILE A N 1
ATOM 744 C CA . ILE A 1 98 ? -5.75 -2.57 -0.265 1 98.88 98 ILE A CA 1
ATOM 745 C C . ILE A 1 98 ? -5.609 -1.071 -0.515 1 98.88 98 ILE A C 1
ATOM 747 O O . ILE A 1 98 ? -6.414 -0.276 -0.022 1 98.88 98 ILE A O 1
ATOM 751 N N . SER A 1 99 ? -4.602 -0.699 -1.258 1 98.81 99 SER A N 1
ATOM 752 C CA . SER A 1 99 ? -4.441 0.715 -1.58 1 98.81 99 SER A CA 1
ATOM 753 C C . SER A 1 99 ? -4.379 0.935 -3.088 1 98.81 99 SER A C 1
ATOM 755 O O . SER A 1 99 ? -3.965 0.044 -3.834 1 98.81 99 SER A O 1
ATOM 757 N N . PHE A 1 100 ? -4.848 2.057 -3.539 1 97.75 100 PHE A N 1
ATOM 758 C CA . PHE A 1 100 ? -4.812 2.525 -4.918 1 97.75 100 PHE A CA 1
ATOM 759 C C . PHE A 1 100 ? -4.215 3.924 -5 1 97.75 100 PHE A C 1
ATOM 761 O O . PHE A 1 100 ? -4.414 4.742 -4.102 1 97.75 100 PHE A O 1
ATOM 768 N N . ILE A 1 101 ? -3.473 4.152 -6.031 1 96.19 101 ILE A N 1
ATOM 769 C CA . ILE A 1 101 ? -2.955 5.492 -6.297 1 96.19 101 ILE A CA 1
ATOM 770 C C . ILE A 1 101 ? -2.793 5.691 -7.801 1 96.19 101 ILE A C 1
ATOM 772 O O . ILE A 1 101 ? -2.408 4.766 -8.523 1 96.19 101 ILE A O 1
ATOM 776 N N . ASN A 1 102 ? -3.127 6.824 -8.281 1 90.69 102 ASN A N 1
ATOM 777 C CA . ASN A 1 102 ? -2.863 7.121 -9.688 1 90.69 102 ASN A CA 1
ATOM 778 C C . ASN A 1 102 ? -1.851 8.25 -9.844 1 90.69 102 ASN A C 1
ATOM 780 O O . ASN A 1 102 ? -1.319 8.758 -8.852 1 90.69 102 ASN A O 1
ATOM 784 N N . THR A 1 103 ? -1.533 8.625 -11.055 1 84.44 103 THR A N 1
ATOM 785 C CA . THR A 1 103 ? -0.444 9.547 -11.352 1 84.44 103 THR A CA 1
ATOM 786 C C . THR A 1 103 ? -0.82 10.977 -10.953 1 84.44 103 THR A C 1
ATOM 788 O O . THR A 1 103 ? 0.05 11.836 -10.82 1 84.44 103 THR A O 1
ATOM 791 N N . SER A 1 104 ? -2.094 11.258 -10.727 1 81.25 104 SER A N 1
ATOM 792 C CA . SER A 1 104 ? -2.541 12.602 -10.344 1 81.25 104 SER A CA 1
ATOM 793 C C . SER A 1 104 ? -2.486 12.797 -8.836 1 81.25 104 SER A C 1
ATOM 795 O O . SER A 1 104 ? -2.764 13.891 -8.336 1 81.25 104 SER A O 1
ATOM 797 N N . GLY A 1 105 ? -2.223 11.672 -8.141 1 87.06 105 GLY A N 1
ATOM 798 C CA . GLY A 1 105 ? -2.117 11.758 -6.695 1 87.06 105 GLY A CA 1
ATOM 799 C C . GLY A 1 105 ? -3.402 11.391 -5.98 1 87.06 105 GLY A C 1
ATOM 800 O O . GLY A 1 105 ? -3.523 11.586 -4.766 1 87.06 105 GLY A O 1
ATOM 801 N N . GLU A 1 106 ? -4.457 10.977 -6.742 1 93.56 106 GLU A N 1
ATOM 802 C CA . GLU A 1 106 ? -5.621 10.383 -6.098 1 93.56 106 GLU A CA 1
ATOM 803 C C . GLU A 1 106 ? -5.273 9.031 -5.48 1 93.56 106 GLU A C 1
ATOM 805 O O . GLU A 1 106 ? -4.504 8.258 -6.059 1 93.56 106 GLU A O 1
ATOM 810 N N . TRP A 1 107 ? -5.855 8.797 -4.348 1 96.81 107 TRP A N 1
ATOM 811 C CA . TRP A 1 107 ? -5.492 7.555 -3.668 1 96.81 107 TRP A CA 1
ATOM 812 C C . TRP A 1 107 ? -6.641 7.051 -2.801 1 96.81 107 TRP A C 1
ATOM 814 O O . TRP A 1 107 ? -7.578 7.797 -2.51 1 96.81 107 TRP A O 1
ATOM 824 N N . ALA A 1 108 ? -6.586 5.77 -2.434 1 98.38 108 ALA A N 1
ATOM 825 C CA . ALA A 1 108 ? -7.543 5.129 -1.534 1 98.38 108 ALA A CA 1
ATOM 826 C C . ALA A 1 108 ? -6.855 4.086 -0.655 1 98.38 108 ALA A C 1
ATOM 828 O O . ALA A 1 108 ? -5.914 3.422 -1.09 1 98.38 108 ALA A O 1
ATOM 829 N N . SER A 1 109 ? -7.258 4.023 0.522 1 98.75 109 SER A N 1
ATOM 830 C CA . SER A 1 109 ? -6.879 3.012 1.504 1 98.75 109 SER A CA 1
ATOM 831 C C . SER A 1 109 ? -8.102 2.264 2.025 1 98.75 109 SER A C 1
ATOM 833 O O . SER A 1 109 ? -8.984 2.861 2.637 1 98.75 109 SER A O 1
ATOM 835 N N . ILE A 1 110 ? -8.164 0.979 1.797 1 98.88 110 ILE A N 1
ATOM 836 C CA . ILE A 1 110 ? -9.219 0.114 2.305 1 98.88 110 ILE A CA 1
ATOM 837 C C . ILE A 1 110 ? -8.656 -0.831 3.361 1 98.88 110 ILE A C 1
ATOM 839 O O . ILE A 1 110 ? -7.812 -1.678 3.059 1 98.88 110 ILE A O 1
ATOM 843 N N . SER A 1 111 ? -9.086 -0.626 4.543 1 98.88 111 SER A N 1
ATOM 844 C CA . SER A 1 111 ? -8.727 -1.512 5.648 1 98.88 111 SER A CA 1
ATOM 845 C C . SER A 1 111 ? -9.797 -2.576 5.871 1 98.88 111 SER A C 1
ATOM 847 O O . SER A 1 111 ? -10.992 -2.283 5.82 1 98.88 111 SER A O 1
ATOM 849 N N . GLY A 1 112 ? -9.336 -3.82 6.074 1 98.81 112 GLY A N 1
ATOM 850 C CA . GLY A 1 112 ? -10.32 -4.871 6.273 1 98.81 112 GLY A CA 1
ATOM 851 C C . GLY A 1 112 ? -9.703 -6.195 6.691 1 98.81 112 GLY A C 1
ATOM 852 O O . GLY A 1 112 ? -8.586 -6.227 7.203 1 98.81 112 GLY A O 1
ATOM 853 N N . LYS A 1 113 ? -10.523 -7.227 6.602 1 98.75 113 LYS A N 1
ATOM 854 C CA . LYS A 1 113 ? -10.109 -8.609 6.836 1 98.75 113 LYS A CA 1
ATOM 855 C C . LYS A 1 113 ? -10.398 -9.484 5.617 1 98.75 113 LYS A C 1
ATOM 857 O O . LYS A 1 113 ? -11.367 -9.25 4.895 1 98.75 113 LYS A O 1
ATOM 862 N N . ALA A 1 114 ? -9.523 -10.438 5.441 1 98.5 114 ALA A N 1
ATOM 863 C CA . ALA A 1 114 ? -9.609 -11.258 4.234 1 98.5 114 ALA A CA 1
ATOM 864 C C . ALA A 1 114 ? -9.891 -12.719 4.582 1 98.5 114 ALA A C 1
ATOM 866 O O . ALA A 1 114 ? -9.531 -13.188 5.664 1 98.5 114 ALA A O 1
ATOM 867 N N . SER A 1 115 ? -10.562 -13.398 3.736 1 97.38 115 SER A N 1
ATOM 868 C CA . SER A 1 115 ? -10.68 -14.852 3.705 1 97.38 115 SER A CA 1
ATOM 869 C C . SER A 1 115 ? -10.203 -15.414 2.367 1 97.38 115 SER A C 1
ATOM 871 O O . SER A 1 115 ? -10.242 -14.719 1.349 1 97.38 115 SER A O 1
ATOM 873 N N . ILE A 1 116 ? -9.719 -16.578 2.408 1 95.56 116 ILE A N 1
ATOM 874 C CA . ILE A 1 116 ? -9.344 -17.312 1.199 1 95.56 116 ILE A CA 1
ATOM 875 C C . ILE A 1 116 ? -10.445 -18.297 0.827 1 95.56 116 ILE A C 1
ATOM 877 O O . ILE A 1 116 ? -10.766 -19.203 1.602 1 95.56 116 ILE A O 1
ATOM 881 N N . GLU A 1 117 ? -11.008 -18.047 -0.344 1 95.69 117 GLU A N 1
ATOM 882 C CA . GLU A 1 117 ? -12.109 -18.891 -0.831 1 95.69 117 GLU A CA 1
ATOM 883 C C . GLU A 1 117 ? -11.641 -19.812 -1.958 1 95.69 117 GLU A C 1
ATOM 885 O O . GLU A 1 117 ? -10.984 -19.359 -2.898 1 95.69 117 GLU A O 1
ATOM 890 N N . THR A 1 118 ? -11.992 -21.109 -1.848 1 92.94 118 THR A N 1
ATOM 891 C CA . THR A 1 118 ? -11.594 -22.047 -2.883 1 92.94 118 THR A CA 1
ATOM 892 C C . THR A 1 118 ? -12.812 -22.75 -3.492 1 92.94 118 THR A C 1
ATOM 894 O O . THR A 1 118 ? -12.672 -23.734 -4.219 1 92.94 118 THR A O 1
ATOM 897 N N . ASP A 1 119 ? -13.984 -22.188 -3.156 1 94.19 119 ASP A N 1
ATOM 898 C CA . ASP A 1 119 ? -15.203 -22.703 -3.768 1 94.19 119 ASP A CA 1
ATOM 899 C C . ASP A 1 119 ? -15.156 -22.562 -5.289 1 94.19 119 ASP A C 1
ATOM 901 O O . ASP A 1 119 ? -14.984 -21.453 -5.809 1 94.19 119 ASP A O 1
ATOM 905 N N . ARG A 1 120 ? -15.281 -23.688 -5.984 1 94.5 120 ARG A N 1
ATOM 906 C CA . ARG A 1 120 ? -15.117 -23.703 -7.434 1 94.5 120 ARG A CA 1
ATOM 907 C C . ARG A 1 120 ? -16.188 -22.844 -8.117 1 94.5 120 ARG A C 1
ATOM 909 O O . ARG A 1 120 ? -15.922 -22.219 -9.141 1 94.5 120 ARG A O 1
ATOM 916 N N . SER A 1 121 ? -17.375 -22.812 -7.605 1 96.38 121 SER A N 1
ATOM 917 C CA . SER A 1 121 ? -18.438 -22 -8.203 1 96.38 121 SER A CA 1
ATOM 918 C C . SER A 1 121 ? -18.062 -20.531 -8.211 1 96.38 121 SER A C 1
ATOM 920 O O . SER A 1 121 ? -18.281 -19.828 -9.203 1 96.38 121 SER A O 1
ATOM 922 N N . LEU A 1 122 ? -17.469 -20.094 -7.117 1 95.44 122 LEU A N 1
ATOM 923 C CA . LEU A 1 122 ? -17.047 -18.703 -7.02 1 95.44 122 LEU A CA 1
ATOM 924 C C . LEU A 1 122 ? -15.867 -18.422 -7.945 1 95.44 122 LEU A C 1
ATOM 926 O O . LEU A 1 122 ? -15.836 -17.391 -8.617 1 95.44 122 LEU A O 1
ATOM 930 N N . VAL A 1 123 ? -14.883 -19.297 -7.992 1 95.44 123 VAL A N 1
ATOM 931 C CA . VAL A 1 123 ? -13.719 -19.141 -8.852 1 95.44 123 VAL A CA 1
ATOM 932 C C . VAL A 1 123 ? -14.156 -19.062 -10.312 1 95.44 123 VAL A C 1
ATOM 934 O O . VAL A 1 123 ? -13.719 -18.188 -11.055 1 95.44 123 VAL A O 1
ATOM 937 N N . LYS A 1 124 ? -15.086 -19.953 -10.711 1 95.5 124 LYS A N 1
ATOM 938 C CA . LYS A 1 124 ? -15.57 -20.016 -12.086 1 95.5 124 LYS A CA 1
ATOM 939 C C . LYS A 1 124 ? -16.312 -18.734 -12.453 1 95.5 124 LYS A C 1
ATOM 941 O O . LYS A 1 124 ? -16.188 -18.234 -13.578 1 95.5 124 LYS A O 1
ATOM 946 N N . LYS A 1 125 ? -17.062 -18.203 -11.492 1 96 125 LYS A N 1
ATOM 947 C CA . LYS A 1 125 ? -17.875 -17.016 -11.719 1 96 125 LYS A CA 1
ATOM 948 C C . LYS A 1 125 ? -17 -15.828 -12.125 1 96 125 LYS A C 1
ATOM 950 O O . LYS A 1 125 ? -17.406 -15 -12.945 1 96 125 LYS A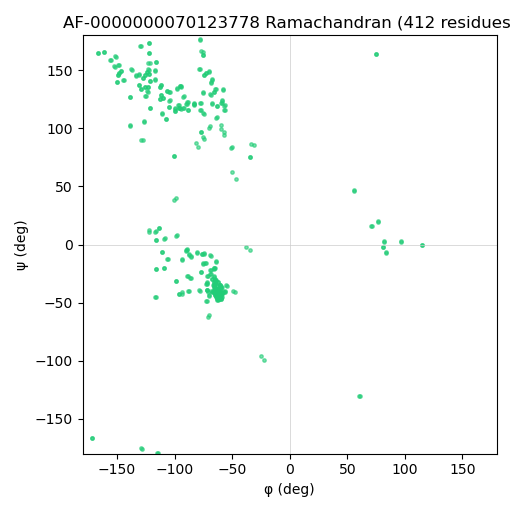 O 1
ATOM 955 N N . HIS A 1 126 ? -15.812 -15.758 -11.562 1 94.75 126 HIS A N 1
ATOM 956 C CA . HIS A 1 126 ? -14.977 -14.586 -11.789 1 94.75 126 HIS A CA 1
ATOM 957 C C . HIS A 1 126 ? -13.727 -14.938 -12.578 1 94.75 126 HIS A C 1
ATOM 959 O O . HIS A 1 126 ? -12.781 -14.148 -12.648 1 94.75 126 HIS A O 1
ATOM 965 N N . TYR A 1 127 ? -13.664 -16.078 -13.188 1 94.06 127 TYR A N 1
ATOM 966 C CA . TYR A 1 127 ? -12.477 -16.562 -13.883 1 94.06 127 TYR A CA 1
ATOM 967 C C . TYR A 1 127 ? -12.195 -15.734 -15.125 1 94.06 127 TYR A C 1
ATOM 969 O O . TYR A 1 127 ? -13.117 -15.273 -15.797 1 94.06 127 TYR A O 1
ATOM 977 N N . SER A 1 128 ? -11 -15.453 -15.344 1 87.44 128 SER A N 1
ATOM 978 C CA . SER A 1 128 ? 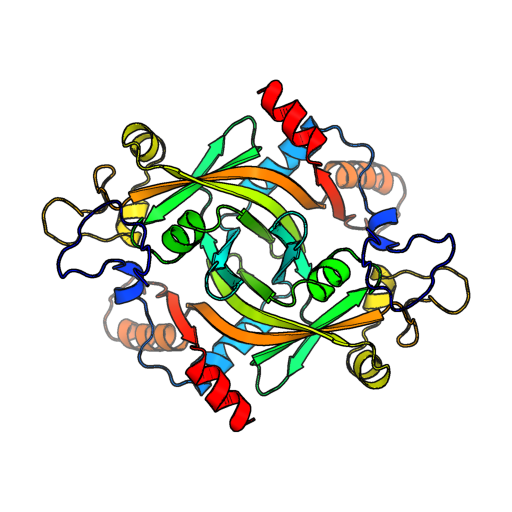-10.516 -14.844 -16.578 1 87.44 128 SER A CA 1
ATOM 979 C C . SER A 1 128 ? -9.398 -15.672 -17.203 1 87.44 128 SER A C 1
ATOM 981 O O . SER A 1 128 ? -8.539 -16.203 -16.5 1 87.44 128 SER A O 1
ATOM 983 N N . GLN A 1 129 ? -9.32 -15.703 -18.531 1 84.31 129 GLN A N 1
ATOM 984 C CA . GLN A 1 129 ? -8.32 -16.469 -19.25 1 84.31 129 GLN A CA 1
ATOM 985 C C . GLN A 1 129 ? -6.918 -15.93 -19 1 84.31 129 GLN A C 1
ATOM 987 O O . GLN A 1 129 ? -5.93 -16.641 -19.156 1 84.31 129 GLN A O 1
ATOM 992 N N . ASP A 1 130 ? -6.855 -14.734 -18.578 1 80.12 130 ASP A N 1
ATOM 993 C CA . ASP A 1 130 ? -5.559 -14.125 -18.297 1 80.12 130 ASP A CA 1
ATOM 994 C C . ASP A 1 130 ? -4.863 -14.836 -17.125 1 80.12 130 ASP A C 1
ATOM 996 O O . ASP A 1 130 ? -3.641 -14.766 -17 1 80.12 130 ASP A O 1
ATOM 1000 N N . LEU A 1 131 ? -5.621 -15.539 -16.328 1 84.31 131 LEU A N 1
ATOM 1001 C CA . LEU A 1 131 ? -5.07 -16.219 -15.156 1 84.31 131 LEU A CA 1
ATOM 1002 C C . LEU A 1 131 ? -4.113 -17.328 -15.57 1 84.31 131 LEU A C 1
ATOM 1004 O O . LEU A 1 131 ? -3.182 -17.656 -14.836 1 84.31 131 LEU A O 1
ATOM 1008 N N . LYS A 1 132 ? -4.352 -17.844 -16.719 1 79.38 132 LYS A N 1
ATOM 1009 C CA . LYS A 1 132 ? -3.49 -18.906 -17.219 1 79.38 132 LYS A CA 1
ATOM 1010 C C . LYS A 1 132 ? -2.049 -18.438 -17.359 1 79.38 132 LYS A C 1
ATOM 1012 O O . LYS A 1 132 ? -1.11 -19.188 -17.094 1 79.38 132 LYS A O 1
ATOM 1017 N N . ALA A 1 133 ? -1.871 -17.234 -17.75 1 75.62 133 ALA A N 1
ATOM 1018 C CA . ALA A 1 133 ? -0.534 -16.672 -17.938 1 75.62 133 ALA A CA 1
ATOM 1019 C C . ALA A 1 133 ? 0.182 -16.516 -16.594 1 75.62 133 ALA A C 1
ATOM 1021 O O . ALA A 1 133 ? 1.405 -16.656 -16.516 1 75.62 133 ALA A O 1
ATOM 1022 N N . TRP A 1 134 ? -0.56 -16.391 -15.531 1 76.25 134 TRP A N 1
ATOM 1023 C CA . TRP A 1 134 ? 0.022 -16.078 -14.227 1 76.25 134 TRP A CA 1
ATOM 1024 C C . TRP A 1 134 ? 0.302 -17.359 -13.438 1 76.25 134 TRP A C 1
ATOM 1026 O O . TRP A 1 134 ? 1.353 -17.484 -12.805 1 76.25 134 TRP A O 1
ATOM 1036 N N . VAL A 1 135 ? -0.65 -18.312 -13.484 1 81.19 135 VAL A N 1
ATOM 1037 C CA . VAL A 1 135 ? -0.532 -19.5 -12.648 1 81.19 135 VAL A CA 1
ATOM 1038 C C . VAL A 1 135 ? 0.26 -20.578 -13.391 1 81.19 135 VAL A C 1
ATOM 1040 O O . VAL A 1 135 ? 0.959 -21.375 -12.766 1 81.19 135 VAL A O 1
ATOM 1043 N N . GLY A 1 136 ? 0.22 -20.547 -14.695 1 79.94 136 GLY A N 1
ATOM 1044 C CA . GLY A 1 136 ? 0.959 -21.484 -15.516 1 79.94 136 GLY A CA 1
ATOM 1045 C C . GLY A 1 136 ? 0.335 -22.875 -15.539 1 79.94 136 GLY A C 1
ATOM 1046 O O . GLY A 1 136 ? -0.537 -23.172 -14.727 1 79.94 136 GLY A O 1
ATOM 1047 N N . ASP A 1 137 ? 0.762 -23.688 -16.516 1 84.56 137 ASP A N 1
ATOM 1048 C CA . ASP A 1 137 ? 0.38 -25.078 -16.656 1 84.56 137 ASP A CA 1
ATOM 1049 C C . ASP A 1 137 ? 1.516 -26 -16.219 1 84.56 137 ASP A C 1
ATOM 1051 O O . ASP A 1 137 ? 2.609 -25.969 -16.781 1 84.56 137 ASP A O 1
ATOM 1055 N N . LEU A 1 138 ? 1.308 -26.844 -15.18 1 86.56 138 LEU A N 1
ATOM 1056 C CA . LEU A 1 138 ? 2.357 -27.734 -14.68 1 86.56 138 LEU A CA 1
ATOM 1057 C C . LEU A 1 138 ? 2.473 -28.984 -15.539 1 86.56 138 LEU A C 1
ATOM 1059 O O . LEU A 1 138 ? 3.387 -29.797 -15.352 1 86.56 138 LEU A O 1
ATOM 1063 N N . GLY A 1 139 ? 1.577 -29.156 -16.453 1 86.81 139 GLY A N 1
ATOM 1064 C CA . GLY A 1 139 ? 1.634 -30.266 -17.406 1 86.81 139 GLY A CA 1
ATOM 1065 C C . GLY A 1 139 ? 1.198 -31.594 -16.797 1 86.81 139 GLY A C 1
ATOM 1066 O O . GLY A 1 139 ? 1.588 -32.656 -17.281 1 86.81 139 GLY A O 1
ATOM 1067 N N . ASP A 1 140 ? 0.462 -31.547 -15.695 1 88.81 140 ASP A N 1
ATOM 1068 C CA . ASP A 1 140 ? 0.085 -32.781 -15.008 1 88.81 140 ASP A CA 1
ATOM 1069 C C . ASP A 1 140 ? -1.406 -33.062 -15.172 1 88.81 140 ASP A C 1
ATOM 1071 O O . ASP A 1 140 ? -1.947 -33.969 -14.523 1 88.81 140 ASP A O 1
ATOM 1075 N N . GLY A 1 141 ? -2.125 -32.25 -15.969 1 87.5 141 GLY A N 1
ATOM 1076 C CA . GLY A 1 141 ? -3.535 -32.469 -16.25 1 87.5 141 GLY A CA 1
ATOM 1077 C C . GLY A 1 141 ? -4.453 -31.922 -15.18 1 87.5 141 GLY A C 1
ATOM 1078 O O . GLY A 1 141 ? -5.68 -31.969 -15.32 1 87.5 141 GLY A O 1
ATOM 1079 N N . LYS A 1 142 ? -3.941 -31.469 -14.109 1 89.75 142 LYS A N 1
ATOM 1080 C CA . LYS A 1 142 ? -4.73 -30.969 -12.984 1 89.75 142 LYS A CA 1
ATOM 1081 C C . LYS A 1 142 ? -4.473 -29.484 -12.75 1 89.75 142 LYS A C 1
ATOM 1083 O O . LYS A 1 142 ? -5.414 -28.688 -12.609 1 89.75 142 LYS A O 1
ATOM 1088 N N . HIS A 1 143 ? -3.271 -29.109 -12.773 1 91.44 143 HIS A N 1
ATOM 1089 C CA . HIS A 1 143 ? -2.848 -27.734 -12.523 1 91.44 143 HIS A CA 1
ATOM 1090 C C . HIS A 1 143 ? -2.555 -27 -13.828 1 91.44 143 HIS A C 1
ATOM 1092 O O . HIS A 1 143 ? -1.394 -26.734 -14.148 1 91.44 143 HIS A O 1
ATOM 1098 N N . ASP A 1 144 ? -3.59 -26.594 -14.547 1 88.5 144 ASP A N 1
ATOM 1099 C CA . ASP A 1 144 ? -3.436 -26.141 -15.93 1 88.5 144 ASP A CA 1
ATOM 1100 C C . ASP A 1 144 ? -3.805 -24.672 -16.078 1 88.5 144 ASP A C 1
ATOM 1102 O O . ASP A 1 144 ? -3.916 -24.156 -17.188 1 88.5 144 ASP A O 1
ATOM 1106 N N . GLY A 1 145 ? -4.113 -24.047 -14.969 1 88.38 145 GLY A N 1
ATOM 1107 C CA . GLY A 1 145 ? -4.441 -22.625 -14.992 1 88.38 145 GLY A CA 1
ATOM 1108 C C . GLY A 1 145 ? -5.879 -22.359 -15.383 1 88.38 145 GLY A C 1
ATOM 1109 O O . GLY A 1 145 ? -6.281 -21.203 -15.516 1 88.38 145 GLY A O 1
ATOM 1110 N N . SER A 1 146 ? -6.652 -23.438 -15.594 1 90.56 146 SER A N 1
ATOM 1111 C CA . SER A 1 146 ? -8.07 -23.297 -15.891 1 90.56 146 SER A CA 1
ATOM 1112 C C . SER A 1 146 ? -8.875 -23 -14.625 1 90.56 146 SER A C 1
ATOM 1114 O O . SER A 1 146 ? -8.32 -23 -13.523 1 90.56 146 SER A O 1
ATOM 1116 N N . ALA A 1 147 ? -10.141 -22.781 -14.758 1 91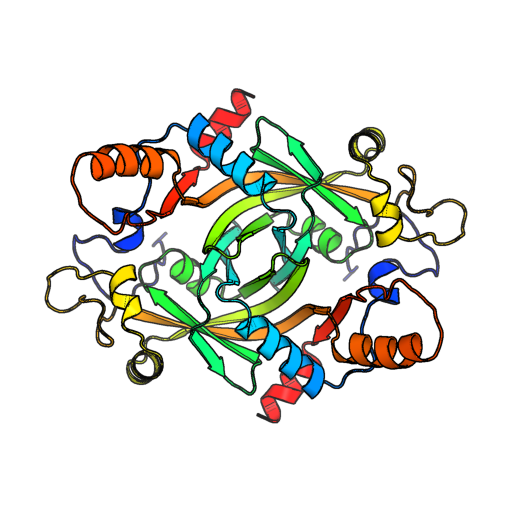.62 147 ALA A N 1
ATOM 1117 C CA . ALA A 1 147 ? -11.016 -22.516 -13.625 1 91.62 147 ALA A CA 1
ATOM 1118 C C . ALA A 1 147 ? -11.086 -23.719 -12.688 1 91.62 147 ALA A C 1
ATOM 1120 O O . ALA A 1 147 ? -11.5 -23.578 -11.531 1 91.62 147 ALA A O 1
ATOM 1121 N N . GLU A 1 148 ? -10.641 -24.859 -13.164 1 93.19 148 GLU A N 1
ATOM 1122 C CA . GLU A 1 148 ? -10.688 -26.062 -12.352 1 93.19 148 GLU A CA 1
ATOM 1123 C C . GLU A 1 148 ? -9.375 -26.266 -11.594 1 93.19 148 GLU A C 1
ATOM 1125 O O . GLU A 1 148 ? -9.273 -27.141 -10.734 1 93.19 148 GLU A O 1
ATOM 1130 N N . ASP A 1 149 ? -8.398 -25.5 -12.023 1 92.5 149 ASP A N 1
ATOM 1131 C CA . ASP A 1 149 ? -7.113 -25.625 -11.344 1 92.5 149 ASP A CA 1
ATOM 1132 C C . ASP A 1 149 ? -7.25 -25.375 -9.844 1 92.5 149 ASP A C 1
ATOM 1134 O O . ASP A 1 149 ? -7.656 -24.297 -9.43 1 92.5 149 ASP A O 1
ATOM 1138 N N . PRO A 1 150 ? -6.91 -26.328 -8.992 1 92.06 150 PRO A N 1
ATOM 1139 C CA . PRO A 1 150 ? -7.121 -26.188 -7.547 1 92.06 150 PRO A CA 1
ATOM 1140 C C . PRO A 1 150 ? -6.203 -25.141 -6.918 1 92.06 150 PRO A C 1
ATOM 1142 O O . PRO A 1 150 ? -6.41 -24.75 -5.77 1 92.06 150 PRO A O 1
ATOM 1145 N N . ARG A 1 151 ? -5.238 -24.641 -7.648 1 90.81 151 ARG A N 1
ATOM 1146 C CA . ARG A 1 151 ? -4.355 -23.609 -7.121 1 90.81 151 ARG A CA 1
ATOM 1147 C C . ARG A 1 151 ? -5.047 -22.25 -7.121 1 90.81 151 ARG A C 1
ATOM 1149 O O . ARG A 1 151 ? -4.648 -21.344 -6.379 1 90.81 151 ARG A O 1
ATOM 1156 N N . ILE A 1 152 ? -6.02 -22.141 -7.992 1 92 152 ILE A N 1
ATOM 1157 C CA . ILE A 1 152 ? -6.656 -20.844 -8.141 1 92 152 ILE A CA 1
ATOM 1158 C C . ILE A 1 152 ? -7.723 -20.656 -7.059 1 92 152 ILE A C 1
ATOM 1160 O O . ILE A 1 152 ? -8.594 -21.516 -6.891 1 92 152 ILE A O 1
ATOM 1164 N N . GLY A 1 153 ? -7.605 -19.672 -6.273 1 94.38 153 GLY A N 1
ATOM 1165 C CA . GLY A 1 153 ? -8.594 -19.25 -5.297 1 94.38 153 GLY A CA 1
ATOM 1166 C C . GLY A 1 153 ? -8.945 -17.781 -5.395 1 94.38 153 GLY A C 1
ATOM 1167 O O . GLY A 1 153 ? -8.547 -17.109 -6.344 1 94.38 153 GLY A O 1
ATOM 1168 N N . ILE A 1 154 ? -9.789 -17.391 -4.438 1 96.06 154 ILE A N 1
ATOM 1169 C CA . ILE A 1 154 ? -10.211 -15.992 -4.344 1 96.06 154 ILE A CA 1
ATOM 1170 C C . ILE A 1 154 ? -9.914 -15.453 -2.945 1 96.06 154 ILE A C 1
ATOM 1172 O O . ILE A 1 154 ? -10.188 -16.125 -1.947 1 96.06 154 ILE A O 1
ATOM 1176 N N . ILE A 1 155 ? -9.25 -14.352 -2.887 1 97.44 155 ILE A N 1
ATOM 1177 C CA . ILE A 1 155 ? -9.188 -13.586 -1.646 1 97.44 155 ILE A CA 1
ATOM 1178 C C . ILE A 1 155 ? -10.359 -12.609 -1.583 1 97.44 155 ILE A C 1
ATOM 1180 O O . ILE A 1 155 ? -10.516 -11.75 -2.457 1 97.44 155 ILE A O 1
ATOM 1184 N N . ARG A 1 156 ? -11.234 -12.781 -0.644 1 98.31 156 ARG A N 1
ATOM 1185 C CA . ARG A 1 156 ? -12.305 -11.836 -0.378 1 98.31 156 ARG A CA 1
ATOM 1186 C C . ARG A 1 156 ? -11.922 -10.867 0.738 1 98.31 156 ARG A C 1
ATOM 1188 O O . ARG A 1 156 ? -11.664 -11.289 1.867 1 98.31 156 ARG A O 1
ATOM 1195 N N . VAL A 1 157 ? -11.852 -9.617 0.452 1 98.75 157 VAL A N 1
ATOM 1196 C CA . VAL A 1 157 ? -11.562 -8.578 1.429 1 98.75 157 VAL A CA 1
ATOM 1197 C C . VAL A 1 157 ? -12.859 -7.902 1.869 1 98.75 157 VAL A C 1
ATOM 1199 O O . VAL A 1 157 ? -13.531 -7.258 1.063 1 98.75 157 VAL A O 1
ATOM 1202 N N . LYS A 1 158 ? -13.172 -8.055 3.086 1 98.81 158 LYS A N 1
ATOM 1203 C CA . LYS A 1 158 ? -14.305 -7.355 3.678 1 98.81 158 LYS A CA 1
ATOM 1204 C C . LYS A 1 158 ? -13.867 -6.035 4.309 1 98.81 158 LYS A C 1
ATOM 1206 O O . LYS A 1 158 ? -13.117 -6.027 5.281 1 98.81 158 LYS A O 1
ATOM 1211 N N . MET A 1 159 ? -14.383 -4.977 3.787 1 98.81 159 MET A N 1
ATOM 1212 C CA . MET A 1 159 ? -13.992 -3.641 4.234 1 98.81 159 MET A CA 1
ATOM 1213 C C . MET A 1 159 ? -14.414 -3.404 5.68 1 98.81 159 MET A C 1
ATOM 1215 O O . MET A 1 159 ? -15.539 -3.74 6.066 1 98.81 159 MET A O 1
ATOM 1219 N N . HIS A 1 160 ? -13.531 -2.939 6.465 1 98.81 160 HIS A N 1
ATOM 1220 C CA . HIS A 1 160 ? -13.812 -2.418 7.797 1 98.81 160 HIS A CA 1
ATOM 1221 C C . HIS A 1 160 ? -13.961 -0.901 7.777 1 98.81 160 HIS A C 1
ATOM 1223 O O . HIS A 1 160 ? -14.875 -0.354 8.391 1 98.81 160 HIS A O 1
ATOM 1229 N N . SER A 1 161 ? -13.102 -0.165 7.051 1 98.69 161 SER A N 1
ATOM 1230 C CA . SER A 1 161 ? -13.102 1.281 6.855 1 98.69 161 SER A CA 1
ATOM 1231 C C . SER A 1 161 ? -12.281 1.671 5.629 1 98.69 161 SER A C 1
ATOM 1233 O O . SER A 1 161 ? -11.562 0.842 5.062 1 98.69 161 SER A O 1
ATOM 1235 N N . ALA A 1 162 ? -12.453 2.883 5.211 1 98.69 162 ALA A N 1
ATOM 1236 C CA . ALA A 1 162 ? -11.672 3.371 4.078 1 98.69 162 ALA A CA 1
ATOM 1237 C C . ALA A 1 162 ? -11.406 4.867 4.203 1 98.69 162 ALA A C 1
ATOM 1239 O O . ALA A 1 162 ? -12.188 5.598 4.816 1 98.69 162 ALA A O 1
ATOM 1240 N N . VAL A 1 163 ? -10.289 5.281 3.713 1 97.62 163 VAL A N 1
ATOM 1241 C CA . VAL A 1 163 ? -9.922 6.684 3.525 1 97.62 163 VAL A CA 1
ATOM 1242 C C . VAL A 1 163 ? -9.438 6.902 2.096 1 97.62 163 VAL A C 1
ATOM 1244 O O . VAL A 1 163 ? -8.68 6.086 1.558 1 97.62 163 VAL A O 1
ATOM 1247 N N . TYR A 1 164 ? -9.922 7.941 1.47 1 97.19 164 TYR A N 1
ATOM 1248 C CA . TYR A 1 164 ? -9.477 8.188 0.105 1 97.19 164 TYR A CA 1
ATOM 1249 C C . TYR A 1 164 ? -9.539 9.672 -0.233 1 97.19 164 TYR A C 1
ATOM 1251 O O . TYR A 1 164 ? -10.25 10.438 0.429 1 97.19 164 TYR A O 1
ATOM 1259 N N . SER A 1 165 ? -8.734 10.117 -1.121 1 94.5 165 SER A N 1
ATOM 1260 C CA . SER A 1 165 ? -8.672 11.477 -1.652 1 94.5 165 SER A CA 1
ATOM 1261 C C . SER A 1 165 ? -8.758 11.477 -3.176 1 94.5 165 SER A C 1
ATOM 1263 O O . SER A 1 165 ? -7.809 11.078 -3.855 1 94.5 165 SER A O 1
ATOM 1265 N N . VAL A 1 166 ? -9.914 11.875 -3.715 1 91.31 166 VAL A N 1
ATOM 1266 C CA . VAL A 1 166 ? -10.164 11.914 -5.152 1 91.31 166 VAL A CA 1
ATOM 1267 C C . VAL A 1 166 ? -10.75 13.266 -5.543 1 91.31 166 VAL A C 1
ATOM 1269 O O . VAL A 1 166 ? -11.328 13.961 -4.711 1 91.31 166 VAL A O 1
ATOM 1272 N N . VAL A 1 167 ? -10.367 13.672 -6.75 1 81.25 167 VAL A N 1
ATOM 1273 C CA . VAL A 1 167 ? -10.891 14.938 -7.25 1 81.25 167 VAL A CA 1
ATOM 1274 C C . VAL A 1 167 ? -12.414 14.883 -7.301 1 81.25 167 VAL A C 1
ATOM 1276 O O . VAL A 1 167 ? -12.992 13.898 -7.75 1 81.25 167 VAL A O 1
ATOM 1279 N N . ASN A 1 168 ? -12.969 15.797 -6.645 1 68.38 168 ASN A N 1
ATOM 1280 C CA . ASN A 1 168 ? -14.422 15.922 -6.641 1 68.38 168 ASN A CA 1
ATOM 1281 C C . ASN A 1 168 ? -14.938 16.562 -7.934 1 68.38 168 ASN A C 1
ATOM 1283 O O . ASN A 1 168 ? -14.82 17.766 -8.125 1 68.38 168 ASN A O 1
ATOM 1287 N N . LYS A 1 169 ? -15.344 15.781 -8.836 1 61.78 169 LYS A N 1
ATOM 1288 C CA . LYS A 1 169 ? -15.828 16.297 -10.117 1 61.78 169 LYS A CA 1
ATOM 1289 C C . LYS A 1 169 ? -17.031 17.203 -9.922 1 61.78 169 LYS A C 1
ATOM 1291 O O . LYS A 1 169 ? -17.219 18.172 -10.664 1 61.78 169 LYS A O 1
ATOM 1296 N N . ASN A 1 170 ? -17.734 16.734 -8.922 1 57 170 ASN A N 1
ATOM 1297 C CA . ASN A 1 170 ? -18.906 17.594 -8.68 1 57 170 ASN A CA 1
ATOM 1298 C C . ASN A 1 170 ? -18.5 19 -8.25 1 57 170 ASN A C 1
ATOM 1300 O O . ASN A 1 170 ? -19.078 19.984 -8.703 1 57 170 ASN A O 1
ATOM 1304 N N . LEU A 1 171 ? -17.453 18.984 -7.438 1 53.84 171 LEU A N 1
ATOM 1305 C CA . LEU A 1 171 ? -17.016 20.297 -6.961 1 53.84 171 LEU A CA 1
ATOM 1306 C C . LEU A 1 171 ? -16.344 21.094 -8.078 1 53.84 171 LEU A C 1
ATOM 1308 O O . LEU A 1 171 ? -16.531 22.297 -8.18 1 53.84 171 LEU A O 1
ATOM 1312 N N . LEU A 1 172 ? -15.656 20.328 -8.945 1 55.25 172 LEU A N 1
ATOM 1313 C CA . LEU A 1 172 ? -15.047 20.984 -10.094 1 55.25 172 LEU A CA 1
ATOM 1314 C C . LEU A 1 172 ? -16.109 21.594 -11 1 55.25 172 LEU A C 1
ATOM 1316 O O . LEU A 1 172 ? -15.945 22.703 -11.508 1 55.25 172 LEU A O 1
ATOM 1320 N N . SER A 1 173 ? -17.078 20.781 -11.133 1 55.59 173 SER A N 1
ATOM 1321 C CA . SER A 1 173 ? -18.156 21.281 -11.977 1 55.59 173 SER A CA 1
ATOM 1322 C C . SER A 1 173 ? -18.844 22.484 -11.344 1 55.59 173 SER A C 1
ATOM 1324 O O . SER A 1 173 ? -19.141 23.469 -12.023 1 55.59 173 SER A O 1
ATOM 1326 N N . ARG A 1 174 ? -19 22.453 -10.094 1 53.56 174 ARG A N 1
ATOM 1327 C CA . ARG A 1 174 ? -19.672 23.562 -9.414 1 53.56 174 ARG A CA 1
ATOM 1328 C C . ARG A 1 174 ? -18.797 24.812 -9.398 1 53.56 174 ARG A C 1
ATOM 1330 O O . ARG A 1 174 ? -19.297 25.922 -9.602 1 53.56 174 ARG A O 1
ATOM 1337 N N . ALA A 1 175 ? -17.531 24.453 -9.148 1 52.56 175 ALA A N 1
ATOM 1338 C CA . ALA A 1 175 ? -16.625 25.594 -9.156 1 52.56 175 ALA A CA 1
ATOM 1339 C C . ALA A 1 175 ? -16.516 26.188 -10.555 1 52.56 175 ALA A C 1
ATOM 1341 O O . ALA A 1 175 ? -16.438 27.406 -10.703 1 52.56 175 ALA A O 1
ATOM 1342 N N . ALA A 1 176 ? -16.469 25.297 -11.523 1 53.16 176 ALA A N 1
ATOM 1343 C CA . ALA A 1 176 ? -16.469 25.766 -12.898 1 53.16 176 ALA A CA 1
ATOM 1344 C C . ALA A 1 176 ? -17.703 26.594 -13.203 1 53.16 176 ALA A C 1
ATOM 1346 O O . ALA A 1 176 ? -17.641 27.625 -13.883 1 53.16 176 ALA A O 1
ATOM 1347 N N . ASP A 1 177 ? -18.766 26.062 -12.688 1 49.75 177 ASP A N 1
ATOM 1348 C CA . ASP A 1 177 ? -20 26.812 -12.906 1 49.75 177 ASP A CA 1
ATOM 1349 C C . ASP A 1 177 ? -19.922 28.188 -12.242 1 49.75 177 ASP A C 1
ATOM 1351 O O . ASP A 1 177 ? -20.359 29.172 -12.828 1 49.75 177 ASP A O 1
ATOM 1355 N N . VAL A 1 178 ? -19.344 28.109 -11.062 1 45.84 178 VAL A N 1
ATOM 1356 C CA . VAL A 1 178 ? -19.234 29.375 -10.359 1 45.84 178 VAL A CA 1
ATOM 1357 C C . VAL A 1 178 ? -18.172 30.25 -11.039 1 45.84 178 VAL A C 1
ATOM 1359 O O . VAL A 1 178 ? -18.375 31.453 -11.211 1 45.84 178 VAL A O 1
ATOM 1362 N N . ALA A 1 179 ? -16.969 29.625 -11.289 1 46.56 179 ALA A N 1
ATOM 1363 C CA . ALA A 1 179 ? -15.938 30.406 -11.953 1 46.56 179 ALA A CA 1
ATOM 1364 C C . ALA A 1 179 ? -16.406 30.906 -13.32 1 46.56 179 ALA A C 1
ATOM 1366 O O . ALA A 1 179 ? -16.062 32 -13.742 1 46.56 179 ALA A O 1
ATOM 1367 N N . GLN A 1 180 ? -17 29.953 -14.07 1 45.31 180 GLN A N 1
ATOM 1368 C CA . GLN A 1 180 ? -17.531 30.547 -15.297 1 45.31 180 GLN A CA 1
ATOM 1369 C C . GLN A 1 180 ? -18.344 31.797 -14.984 1 45.31 180 GLN A C 1
ATOM 1371 O O . GLN A 1 180 ? -18.406 32.719 -15.805 1 45.31 180 GLN A O 1
ATOM 1376 N N . GLY A 1 181 ? -19.109 31.781 -13.961 1 42.44 181 GLY A N 1
ATOM 1377 C CA . GLY A 1 181 ? -19.703 33.062 -13.68 1 42.44 181 GLY A CA 1
ATOM 1378 C C . GLY A 1 181 ? -18.719 34.094 -13.148 1 42.44 181 GLY A C 1
ATOM 1379 O O . GLY A 1 181 ? -18.844 35.281 -13.422 1 42.44 181 GLY A O 1
ATOM 1380 N N . ALA A 1 182 ? -18.047 33.938 -11.977 1 39.47 182 ALA A N 1
ATOM 1381 C CA . ALA A 1 182 ? -17.047 34.906 -11.484 1 39.47 182 ALA A CA 1
ATOM 1382 C C . ALA A 1 182 ? -15.656 34.531 -12.008 1 39.47 182 ALA A C 1
ATOM 1384 O O . ALA A 1 182 ? -15.383 33.375 -12.32 1 39.47 182 ALA A O 1
ATOM 1385 N N . ILE A 1 183 ? -14.82 35.344 -12.812 1 35.84 183 ILE A N 1
ATOM 1386 C CA . ILE A 1 183 ? -13.531 35.312 -13.484 1 35.84 183 ILE A CA 1
ATOM 1387 C C . ILE A 1 183 ? -12.516 34.562 -12.625 1 35.84 183 ILE A C 1
ATOM 1389 O O . ILE A 1 183 ? -11.305 34.719 -12.797 1 35.84 183 ILE A O 1
ATOM 1393 N N . THR A 1 184 ? -12.805 34.094 -11.461 1 40.84 184 THR A N 1
ATOM 1394 C CA . THR A 1 184 ? -11.648 33.781 -10.625 1 40.84 184 THR A CA 1
ATOM 1395 C C . THR A 1 184 ? -10.898 32.562 -11.18 1 40.84 184 THR A C 1
ATOM 1397 O O . THR A 1 184 ? -11.492 31.703 -11.828 1 40.84 184 THR A O 1
ATOM 1400 N N . GLY A 1 185 ? -9.758 32.594 -11.922 1 34.97 185 GLY A N 1
ATOM 1401 C CA . GLY A 1 185 ? -8.773 31.719 -12.547 1 34.97 185 GLY A CA 1
ATOM 1402 C C . GLY A 1 185 ? -8.703 30.344 -11.93 1 34.97 185 GLY A C 1
ATOM 1403 O O . GLY A 1 185 ? -9.164 29.359 -12.523 1 34.97 185 GLY A O 1
ATOM 1404 N N . LYS A 1 186 ? -7.699 30.047 -11 1 41.53 186 LYS A N 1
ATOM 1405 C CA . LYS A 1 186 ? -7.16 28.734 -10.688 1 41.53 186 LYS A CA 1
ATOM 1406 C C . LYS A 1 186 ? -8.141 27.922 -9.852 1 41.53 186 LYS A C 1
ATOM 1408 O O . LYS A 1 186 ? -8.586 28.375 -8.789 1 41.53 186 LYS A O 1
ATOM 1413 N N . ALA A 1 187 ? -8.961 27.188 -10.359 1 42.94 187 ALA A N 1
ATOM 1414 C CA . ALA A 1 187 ? -9.812 26.281 -9.594 1 42.94 187 ALA A CA 1
ATOM 1415 C C . ALA A 1 187 ? -8.969 25.281 -8.797 1 42.94 187 ALA A C 1
ATOM 1417 O O . ALA A 1 187 ? -8.125 24.578 -9.359 1 42.94 187 ALA A O 1
ATOM 1418 N N . PRO A 1 188 ? -8.75 25.484 -7.555 1 44.56 188 PRO A N 1
ATOM 1419 C CA . PRO A 1 188 ? -7.867 24.547 -6.875 1 44.56 188 PRO A CA 1
ATOM 1420 C C . PRO A 1 188 ? -8.352 23.094 -6.988 1 44.56 188 PRO A C 1
ATOM 1422 O O . PRO A 1 188 ? -9.555 22.859 -7.086 1 44.56 188 PRO A O 1
ATOM 1425 N N . THR A 1 189 ? -7.844 22.312 -7.934 1 49.81 189 THR A N 1
ATOM 1426 C CA . THR A 1 189 ? -8.133 20.875 -7.82 1 49.81 189 THR A CA 1
ATOM 1427 C C . THR A 1 189 ? -8.273 20.469 -6.355 1 49.81 189 THR A C 1
ATOM 1429 O O . THR A 1 189 ? -7.316 20.578 -5.586 1 49.81 189 THR A O 1
ATOM 1432 N N . ILE A 1 190 ? -9.57 20.672 -5.855 1 59.03 190 ILE A N 1
ATOM 1433 C CA . ILE A 1 190 ? -9.734 20.438 -4.426 1 59.03 190 ILE A CA 1
ATOM 1434 C C . ILE A 1 190 ? -9.859 18.938 -4.16 1 59.03 190 ILE A C 1
ATOM 1436 O O . ILE A 1 190 ? -10.797 18.297 -4.637 1 59.03 190 ILE A O 1
ATOM 1440 N N . GLN A 1 191 ? -8.789 18.297 -4.062 1 66.69 191 GLN A N 1
ATOM 1441 C CA . GLN A 1 191 ? -8.828 16.953 -3.512 1 66.69 191 GLN A CA 1
ATOM 1442 C C . GLN A 1 191 ? -9.469 16.938 -2.129 1 66.69 191 GLN A C 1
ATOM 1444 O O . GLN A 1 191 ? -9.156 17.781 -1.284 1 66.69 191 GLN A O 1
ATOM 1449 N N . LYS A 1 192 ? -10.672 16.203 -2.129 1 80.62 192 LYS A N 1
ATOM 1450 C CA . LYS A 1 192 ? -11.312 16.062 -0.825 1 80.62 192 LYS A CA 1
ATOM 1451 C C . LYS A 1 192 ? -10.906 14.75 -0.157 1 80.62 192 LYS A C 1
ATOM 1453 O O . LYS A 1 192 ? -10.805 13.719 -0.821 1 80.62 192 LYS A O 1
ATOM 1458 N N . LEU A 1 193 ? -10.617 14.859 1.084 1 90.38 193 LEU A N 1
ATOM 1459 C CA . LEU A 1 193 ? -10.383 13.68 1.921 1 90.38 193 LEU A CA 1
ATOM 1460 C C . LEU A 1 193 ? -11.703 13.109 2.424 1 90.38 193 LEU A C 1
ATOM 1462 O O . LEU A 1 193 ? -12.516 13.82 3.01 1 90.38 193 LEU A O 1
ATOM 1466 N N . ARG A 1 194 ? -11.953 11.875 2.094 1 94.62 194 ARG A N 1
ATOM 1467 C CA . ARG A 1 194 ? -13.164 11.195 2.533 1 94.62 194 ARG A CA 1
ATOM 1468 C C . ARG A 1 194 ? -12.836 10 3.418 1 94.62 194 ARG A C 1
ATOM 1470 O O . ARG A 1 194 ? -11.859 9.289 3.172 1 94.62 194 ARG A O 1
ATOM 1477 N N . GLU A 1 195 ? -13.664 9.836 4.402 1 96.25 195 GLU A N 1
ATOM 1478 C CA . GLU A 1 195 ? -13.57 8.688 5.297 1 96.25 195 GLU A CA 1
ATOM 1479 C C . GLU A 1 195 ? -14.883 7.91 5.324 1 96.25 195 GLU A C 1
ATOM 1481 O O . GLU A 1 195 ? -15.969 8.5 5.328 1 96.25 195 GLU A O 1
ATOM 1486 N N . ILE A 1 196 ? -14.805 6.672 5.188 1 98.12 196 ILE A N 1
ATOM 1487 C CA . ILE A 1 196 ? -15.922 5.766 5.449 1 98.12 196 ILE A CA 1
ATOM 1488 C C . ILE A 1 196 ? -15.664 4.988 6.738 1 98.12 196 ILE A C 1
ATOM 1490 O O . ILE A 1 196 ? -14.797 4.109 6.777 1 98.12 196 ILE A O 1
ATOM 1494 N N . SER A 1 197 ? -16.391 5.328 7.758 1 97.88 197 SER A N 1
ATOM 1495 C CA . SER A 1 197 ? -16.141 4.773 9.086 1 97.88 197 SER A CA 1
ATOM 1496 C C . SER A 1 197 ? -16.672 3.346 9.188 1 97.88 197 SER A C 1
ATOM 1498 O O . SER A 1 197 ? -17.453 2.902 8.344 1 97.88 197 SER A O 1
ATOM 1500 N N . GLU A 1 198 ? -16.266 2.656 10.219 1 98 198 GLU A N 1
ATOM 1501 C CA . GLU A 1 198 ? -16.766 1.315 10.5 1 98 198 GLU A CA 1
ATOM 1502 C C . GLU A 1 198 ? -18.281 1.313 10.625 1 98 198 GLU A C 1
ATOM 1504 O O . GLU A 1 198 ? -18.953 0.413 10.109 1 98 198 GLU A O 1
ATOM 1509 N N . GLU A 1 199 ? -18.781 2.34 11.266 1 97.62 199 GLU A N 1
ATOM 1510 C CA . GLU A 1 199 ? -20.234 2.439 11.453 1 97.62 199 GLU A CA 1
ATOM 1511 C C . GLU A 1 199 ? -20.953 2.574 10.109 1 97.62 199 GLU A C 1
ATOM 1513 O O . GLU A 1 199 ? -21.969 1.929 9.883 1 97.62 199 GLU A O 1
ATOM 1518 N N . GLU A 1 200 ? -20.422 3.426 9.258 1 97.75 200 GLU A N 1
ATOM 1519 C CA . GLU A 1 200 ? -21 3.582 7.93 1 97.75 200 GLU A CA 1
ATOM 1520 C C . GLU A 1 200 ? -20.969 2.268 7.156 1 97.75 200 GLU A C 1
ATOM 1522 O O . GLU A 1 200 ? -21.938 1.906 6.488 1 97.75 200 GLU A O 1
ATOM 1527 N N . VAL A 1 201 ? -19.859 1.506 7.258 1 98.44 201 VAL A N 1
ATOM 1528 C CA . VAL A 1 201 ? -19.703 0.244 6.547 1 98.44 201 VAL A CA 1
ATOM 1529 C C . VAL A 1 201 ? -20.719 -0.772 7.051 1 98.44 201 VAL A C 1
ATOM 1531 O O . VAL A 1 201 ? -21.359 -1.463 6.254 1 98.44 201 VAL A O 1
ATOM 1534 N N . LEU A 1 202 ? -20.875 -0.816 8.375 1 97.62 202 LEU A N 1
ATOM 1535 C CA . LEU A 1 202 ? -21.812 -1.771 8.961 1 97.62 202 LEU A CA 1
ATOM 1536 C C . LEU A 1 202 ? -23.25 -1.471 8.523 1 97.62 202 LEU A C 1
ATOM 1538 O O . LEU A 1 202 ? -24 -2.383 8.188 1 97.62 202 LEU A O 1
ATOM 1542 N N . THR A 1 203 ? -23.609 -0.201 8.516 1 97.12 203 THR A N 1
ATOM 1543 C CA . THR A 1 203 ? -24.953 0.202 8.086 1 97.12 203 THR A CA 1
ATOM 1544 C C . THR A 1 203 ? -25.172 -0.138 6.613 1 97.12 203 THR A C 1
ATOM 1546 O O . THR A 1 203 ? -26.203 -0.679 6.242 1 97.12 203 THR A O 1
ATOM 1549 N N . TRP A 1 204 ? -24.188 0.116 5.816 1 97.69 204 TRP A N 1
ATOM 1550 C CA . TRP A 1 204 ? -24.25 -0.169 4.387 1 97.69 204 TRP A CA 1
ATOM 1551 C C . TRP A 1 204 ? -24.391 -1.666 4.137 1 97.69 204 TRP A C 1
ATOM 1553 O O . TRP A 1 204 ? -25.203 -2.09 3.301 1 97.69 204 TRP A O 1
ATOM 1563 N N . ARG A 1 205 ? -23.609 -2.469 4.871 1 97.25 205 ARG A N 1
ATOM 1564 C CA . ARG A 1 205 ? -23.609 -3.92 4.715 1 97.25 205 ARG A CA 1
ATOM 1565 C C . ARG A 1 205 ? -24.984 -4.496 5.047 1 97.25 205 ARG A C 1
ATOM 1567 O O . ARG A 1 205 ? -25.453 -5.434 4.391 1 97.25 205 ARG A O 1
ATOM 1574 N N . LYS A 1 206 ? -25.609 -3.941 6.07 1 96.75 206 LYS A N 1
ATOM 1575 C CA . LYS A 1 206 ? -26.938 -4.402 6.457 1 96.75 206 LYS A CA 1
ATOM 1576 C C . LYS A 1 206 ? -27.969 -4.09 5.375 1 96.75 206 LYS A C 1
ATOM 1578 O O . LYS A 1 206 ? -28.922 -4.848 5.184 1 96.75 206 LYS A O 1
ATOM 1583 N N . ALA A 1 207 ? -27.766 -3.012 4.691 1 95.56 207 ALA A N 1
ATOM 1584 C CA . ALA A 1 207 ? -28.719 -2.545 3.688 1 95.56 207 ALA A CA 1
ATOM 1585 C C . ALA A 1 207 ? -28.469 -3.211 2.338 1 95.56 207 ALA A C 1
ATOM 1587 O O . ALA A 1 207 ? -29.25 -3.045 1.401 1 95.56 207 ALA A O 1
ATOM 1588 N N . ASN A 1 208 ? -27.344 -3.936 2.174 1 91.19 208 ASN A N 1
ATOM 1589 C CA . ASN A 1 208 ? -26.938 -4.492 0.889 1 91.19 208 ASN A CA 1
ATOM 1590 C C . ASN A 1 208 ? -26.484 -5.941 1.025 1 91.19 208 ASN A C 1
ATOM 1592 O O . ASN A 1 208 ? -26.672 -6.746 0.111 1 91.19 208 ASN A O 1
ATOM 1596 N N . MET B 1 1 ? 8.508 -25.984 14.164 1 26.28 1 MET B N 1
ATOM 1597 C CA . MET B 1 1 ? 7.23 -25.297 14.125 1 26.28 1 MET B CA 1
ATOM 1598 C C . MET B 1 1 ? 6.648 -25.297 12.711 1 26.28 1 MET B C 1
ATOM 1600 O O . MET B 1 1 ? 7.371 -25.062 11.742 1 26.28 1 MET B O 1
ATOM 1604 N N . SER B 1 2 ? 5.738 -26.125 12.344 1 34.91 2 SER B N 1
ATOM 1605 C CA . SER B 1 2 ? 5.176 -26.516 11.055 1 34.91 2 SER B CA 1
ATOM 1606 C C . SER B 1 2 ? 4.762 -25.297 10.234 1 34.91 2 SER B C 1
ATOM 1608 O O . SER B 1 2 ? 4.047 -24.422 10.727 1 34.91 2 SER B O 1
ATOM 1610 N N . SER B 1 3 ? 5.605 -24.656 9.516 1 42.22 3 SER B N 1
ATOM 1611 C CA . SER B 1 3 ? 5.426 -23.469 8.68 1 42.22 3 SER B CA 1
ATOM 1612 C C . SER B 1 3 ? 4.047 -23.453 8.023 1 42.22 3 SER B C 1
ATOM 1614 O O . SER B 1 3 ? 3.672 -24.406 7.336 1 42.22 3 SER B O 1
ATOM 1616 N N . ASN B 1 4 ? 2.957 -23.156 8.711 1 49.84 4 ASN B N 1
ATOM 1617 C CA . ASN B 1 4 ? 1.542 -23.234 8.367 1 49.84 4 ASN B CA 1
ATOM 1618 C C . ASN B 1 4 ? 1.267 -22.641 6.988 1 49.84 4 ASN B C 1
ATOM 1620 O O . ASN B 1 4 ? 0.907 -21.469 6.875 1 49.84 4 ASN B O 1
ATOM 1624 N N . THR B 1 5 ? 1.968 -23.203 6.023 1 63.19 5 THR B N 1
ATOM 1625 C CA . THR B 1 5 ? 1.775 -22.859 4.617 1 63.19 5 THR B CA 1
ATOM 1626 C C . THR B 1 5 ? 0.369 -23.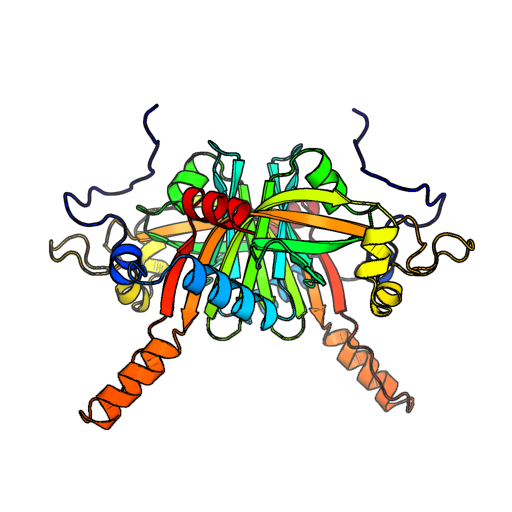219 4.156 1 63.19 5 THR B C 1
ATOM 1628 O O . THR B 1 5 ? -0.087 -24.344 4.383 1 63.19 5 THR B O 1
ATOM 1631 N N . PHE B 1 6 ? -0.454 -22.281 3.914 1 72.25 6 PHE B N 1
ATOM 1632 C CA . PHE B 1 6 ? -1.748 -22.547 3.299 1 72.25 6 PHE B CA 1
ATOM 1633 C C . PHE B 1 6 ? -1.572 -23.109 1.894 1 72.25 6 PHE B C 1
ATOM 1635 O O . PHE B 1 6 ? -0.814 -22.562 1.09 1 72.25 6 PHE B O 1
ATOM 1642 N N . SER B 1 7 ? -2.08 -24.328 1.727 1 68.94 7 SER B N 1
ATOM 1643 C CA . SER B 1 7 ? -2.121 -24.922 0.392 1 68.94 7 SER B CA 1
ATOM 1644 C C . SER B 1 7 ? -3.438 -25.656 0.151 1 68.94 7 SER B C 1
ATOM 1646 O O . SER B 1 7 ? -3.879 -26.438 0.991 1 68.94 7 SER B O 1
ATOM 1648 N N . ASN B 1 8 ? -4.023 -25.234 -0.966 1 79.5 8 ASN B N 1
ATOM 1649 C CA . ASN B 1 8 ? -5.27 -25.922 -1.298 1 79.5 8 ASN B CA 1
ATOM 1650 C C . ASN B 1 8 ? -5.02 -27.156 -2.156 1 79.5 8 ASN B C 1
ATOM 1652 O O . ASN B 1 8 ? -5.957 -27.859 -2.527 1 79.5 8 ASN B O 1
ATOM 1656 N N . THR B 1 9 ? -3.713 -27.359 -2.533 1 77.62 9 THR B N 1
ATOM 1657 C CA . THR B 1 9 ? -3.434 -28.5 -3.4 1 77.62 9 THR B CA 1
ATOM 1658 C C . THR B 1 9 ? -1.98 -28.938 -3.26 1 77.62 9 THR B C 1
ATOM 1660 O O . THR B 1 9 ? -1.164 -28.219 -2.672 1 77.62 9 THR B O 1
ATOM 1663 N N . ASN B 1 10 ? -1.764 -30.125 -3.615 1 76.12 10 ASN B N 1
ATOM 1664 C CA . ASN B 1 10 ? -0.408 -30.672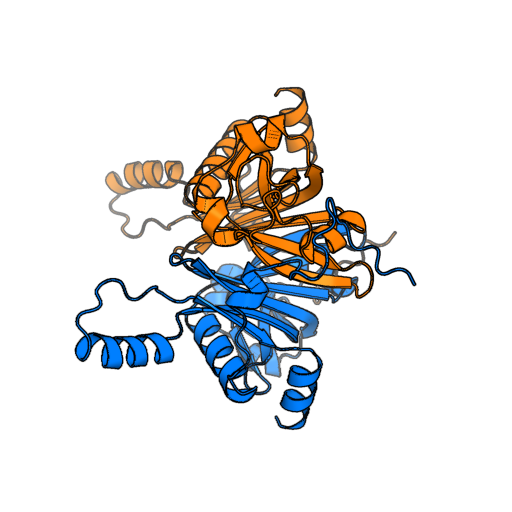 -3.66 1 76.12 10 ASN B CA 1
ATOM 1665 C C . ASN B 1 10 ? 0.198 -30.547 -5.055 1 76.12 10 ASN B C 1
ATOM 1667 O O . ASN B 1 10 ? -0.318 -31.125 -6.016 1 76.12 10 ASN B O 1
ATOM 1671 N N . THR B 1 11 ? 1.288 -29.781 -5.234 1 71.94 11 THR B N 1
ATOM 1672 C CA . THR B 1 11 ? 1.887 -29.562 -6.543 1 71.94 11 THR B CA 1
ATOM 1673 C C . THR B 1 11 ? 3.076 -30.484 -6.762 1 71.94 11 THR B C 1
ATOM 1675 O O . THR B 1 11 ? 3.75 -30.406 -7.793 1 71.94 11 THR B O 1
ATOM 1678 N N . GLY B 1 12 ? 3.248 -31.406 -5.824 1 69.5 12 GLY B N 1
ATOM 1679 C CA . GLY B 1 12 ? 4.348 -32.344 -5.984 1 69.5 12 GLY B CA 1
ATOM 1680 C C . GLY B 1 12 ? 5.707 -31.672 -6.027 1 69.5 12 GLY B C 1
ATOM 1681 O O . GLY B 1 12 ? 6.031 -30.859 -5.156 1 69.5 12 GLY B O 1
ATOM 1682 N N . ASP B 1 13 ? 6.578 -32 -7.062 1 70.88 13 ASP B N 1
ATOM 1683 C CA . ASP B 1 13 ? 7.934 -31.469 -7.195 1 70.88 13 ASP B CA 1
ATOM 1684 C C . ASP B 1 13 ? 7.949 -30.188 -8.023 1 70.88 13 ASP B C 1
ATOM 1686 O O . ASP B 1 13 ? 9.008 -29.609 -8.266 1 70.88 13 ASP B O 1
ATOM 1690 N N . LYS B 1 14 ? 6.855 -29.953 -8.469 1 76.44 14 LYS B N 1
ATOM 1691 C CA . LYS B 1 14 ? 6.762 -28.75 -9.297 1 76.44 14 LYS B CA 1
ATOM 1692 C C . LYS B 1 14 ? 6.719 -27.5 -8.445 1 76.44 14 LYS B C 1
ATOM 1694 O O . LYS B 1 14 ? 6.324 -27.547 -7.277 1 76.44 14 LYS B O 1
ATOM 1699 N N . PRO B 1 15 ? 7.215 -26.406 -8.992 1 74.38 15 PRO B N 1
ATOM 1700 C CA . PRO B 1 15 ? 7.195 -25.172 -8.211 1 74.38 15 PRO B CA 1
ATOM 1701 C C . PRO B 1 15 ? 5.789 -24.766 -7.773 1 74.38 15 PRO B C 1
ATOM 1703 O O . PRO B 1 15 ? 4.844 -24.844 -8.562 1 74.38 15 PRO B O 1
ATOM 1706 N N . GLU B 1 16 ? 5.664 -24.422 -6.512 1 69.25 16 GLU B N 1
ATOM 1707 C CA . GLU B 1 16 ? 4.391 -24 -5.938 1 69.25 16 GLU B CA 1
ATOM 1708 C C . GLU B 1 16 ? 3.893 -22.703 -6.582 1 69.25 16 GLU B C 1
ATOM 1710 O O . GLU B 1 16 ? 2.686 -22.516 -6.758 1 69.25 16 GLU B O 1
ATOM 1715 N N . ASP B 1 17 ? 4.879 -21.812 -7.023 1 75.38 17 ASP B N 1
ATOM 1716 C CA . ASP B 1 17 ? 4.582 -20.547 -7.684 1 75.38 17 ASP B CA 1
ATOM 1717 C C . ASP B 1 17 ? 5.348 -20.422 -9 1 75.38 17 ASP B C 1
ATOM 1719 O O . ASP B 1 17 ? 6.453 -19.875 -9.023 1 75.38 17 ASP B O 1
ATOM 1723 N N . PRO B 1 18 ? 4.723 -20.891 -10.039 1 74.12 18 PRO B N 1
ATOM 1724 C CA . PRO B 1 18 ? 5.43 -20.891 -11.32 1 74.12 18 PRO B CA 1
ATOM 1725 C C . PRO B 1 18 ? 5.746 -19.484 -11.82 1 74.12 18 PRO B C 1
ATOM 1727 O O . PRO B 1 18 ? 6.762 -19.281 -12.484 1 74.12 18 PRO B O 1
ATOM 1730 N N . TYR B 1 19 ? 4.914 -18.547 -11.492 1 75.31 19 TYR B N 1
ATOM 1731 C CA . TYR B 1 19 ? 5.168 -17.172 -11.914 1 75.31 19 TYR B CA 1
ATOM 1732 C C . TYR B 1 19 ? 6.469 -16.656 -11.312 1 75.31 19 TYR B C 1
ATOM 1734 O O . TYR B 1 19 ? 7.309 -16.094 -12.023 1 75.31 19 TYR B O 1
ATOM 1742 N N . LYS B 1 20 ? 6.594 -16.875 -10.062 1 78.94 20 LYS B N 1
ATOM 1743 C CA . LYS B 1 20 ? 7.82 -16.422 -9.406 1 78.94 20 LYS B CA 1
ATOM 1744 C C . LYS B 1 20 ? 9.039 -17.172 -9.945 1 78.94 20 LYS B C 1
ATOM 1746 O O . LYS B 1 20 ? 10.086 -16.578 -10.18 1 78.94 20 LYS B O 1
ATOM 1751 N N . ALA B 1 21 ? 8.875 -18.453 -10.141 1 76.94 21 ALA B N 1
ATOM 1752 C CA . ALA B 1 21 ? 9.984 -19.266 -10.609 1 76.94 21 ALA B CA 1
ATOM 1753 C C . ALA B 1 21 ? 10.461 -18.828 -11.984 1 76.94 21 ALA B C 1
ATOM 1755 O O . ALA B 1 21 ? 11.656 -18.828 -12.273 1 76.94 21 ALA B O 1
ATOM 1756 N N . LYS B 1 22 ? 9.531 -18.359 -12.734 1 75.06 22 LYS B N 1
ATOM 1757 C CA . LYS B 1 22 ? 9.844 -18 -14.117 1 75.06 22 LYS B CA 1
ATOM 1758 C C . LYS B 1 22 ? 10.367 -16.578 -14.211 1 75.06 22 LYS B C 1
ATOM 1760 O O . LYS B 1 22 ? 11.219 -16.281 -15.055 1 75.06 22 LYS B O 1
ATOM 1765 N N . ASN B 1 23 ? 9.945 -15.688 -13.297 1 80.12 23 ASN B N 1
ATOM 1766 C CA . ASN B 1 23 ? 10.172 -14.266 -13.516 1 80.12 23 ASN B CA 1
ATOM 1767 C C . ASN B 1 23 ? 11.195 -13.695 -12.539 1 80.12 23 ASN B C 1
ATOM 1769 O O . ASN B 1 23 ? 11.664 -12.57 -12.703 1 80.12 23 ASN B O 1
ATOM 1773 N N . LEU B 1 24 ? 11.562 -14.508 -11.641 1 85.25 24 LEU B N 1
ATOM 1774 C CA . LEU B 1 24 ? 12.492 -14.016 -10.633 1 85.25 24 LEU B CA 1
ATOM 1775 C C . LEU B 1 24 ? 13.867 -13.734 -11.25 1 85.25 24 LEU B C 1
ATOM 1777 O O . LEU B 1 24 ? 14.422 -14.594 -11.945 1 85.25 24 LEU B O 1
ATOM 1781 N N . ASP B 1 25 ? 14.375 -12.594 -11.023 1 84.56 25 ASP B N 1
ATOM 1782 C CA . ASP B 1 25 ? 15.727 -12.211 -11.438 1 84.56 25 ASP B CA 1
ATOM 1783 C C . ASP B 1 25 ? 16.781 -12.82 -10.508 1 84.56 25 ASP B C 1
ATOM 1785 O O . ASP B 1 25 ? 16.891 -12.43 -9.344 1 84.56 25 ASP B O 1
ATOM 1789 N N . THR B 1 26 ? 17.578 -13.688 -11.117 1 84.88 26 THR B N 1
ATOM 1790 C CA . THR B 1 26 ? 18.594 -14.359 -10.312 1 84.88 26 THR B CA 1
ATOM 1791 C C . THR B 1 26 ? 19.984 -13.984 -10.797 1 84.88 26 THR B C 1
ATOM 1793 O O . THR B 1 26 ? 20.984 -14.578 -10.359 1 84.88 26 THR B O 1
ATOM 1796 N N . THR B 1 27 ? 20.047 -12.984 -11.664 1 86.69 27 THR B N 1
ATOM 1797 C CA . THR B 1 27 ? 21.344 -12.719 -12.289 1 86.69 27 THR B CA 1
ATOM 1798 C C . THR B 1 27 ? 21.859 -11.336 -11.891 1 86.69 27 THR B C 1
ATOM 1800 O O . THR B 1 27 ? 23.062 -11.078 -11.953 1 86.69 27 THR B O 1
ATOM 1803 N N . SER B 1 28 ? 21.016 -10.438 -11.453 1 90.69 28 SER B N 1
ATOM 1804 C CA . SER B 1 28 ? 21.438 -9.086 -11.109 1 90.69 28 SER B CA 1
ATOM 1805 C C . SER B 1 28 ? 22.188 -9.055 -9.781 1 90.69 28 SER B C 1
ATOM 1807 O O . SER B 1 28 ? 21.844 -9.781 -8.852 1 90.69 28 SER B O 1
ATOM 1809 N N . THR B 1 29 ? 23.156 -8.164 -9.711 1 94.5 29 THR B N 1
ATOM 1810 C CA . THR B 1 29 ? 23.891 -7.953 -8.461 1 94.5 29 THR B CA 1
ATOM 1811 C C . THR B 1 29 ? 23.031 -7.156 -7.477 1 94.5 29 THR B C 1
ATOM 1813 O O . THR B 1 29 ? 22.062 -6.508 -7.867 1 94.5 29 THR B O 1
ATOM 1816 N N . THR B 1 30 ? 23.469 -7.23 -6.234 1 95.94 30 THR B N 1
ATOM 1817 C CA . THR B 1 30 ? 22.781 -6.453 -5.207 1 95.94 30 THR B CA 1
ATOM 1818 C C . THR B 1 30 ? 22.797 -4.965 -5.555 1 95.94 30 THR B C 1
ATOM 1820 O O . THR B 1 30 ? 21.781 -4.277 -5.414 1 95.94 30 THR B O 1
ATOM 1823 N N . LYS B 1 31 ? 23.922 -4.508 -6.062 1 96.44 31 LYS B N 1
ATOM 1824 C CA . LYS B 1 31 ? 24.031 -3.1 -6.438 1 96.44 31 LYS B CA 1
ATOM 1825 C C . LYS B 1 31 ? 23.047 -2.744 -7.547 1 96.44 31 LYS B C 1
ATOM 1827 O O . LYS B 1 31 ? 22.359 -1.72 -7.473 1 96.44 31 LYS B O 1
ATOM 1832 N N . GLU B 1 32 ? 22.953 -3.557 -8.547 1 94.5 32 GLU B N 1
ATOM 1833 C CA . GLU B 1 32 ? 22.031 -3.316 -9.648 1 94.5 32 GLU B CA 1
ATOM 1834 C C . GLU B 1 32 ? 20.594 -3.301 -9.164 1 94.5 32 GLU B C 1
ATOM 1836 O O . GLU B 1 32 ? 19.797 -2.445 -9.57 1 94.5 32 GLU B O 1
ATOM 1841 N N . LYS B 1 33 ? 20.266 -4.281 -8.289 1 96 33 LYS B N 1
ATOM 1842 C CA . LYS B 1 33 ? 18.906 -4.363 -7.75 1 96 33 LYS B CA 1
ATOM 1843 C C . LYS B 1 33 ? 18.547 -3.096 -6.984 1 96 33 LYS B C 1
ATOM 1845 O O . LYS B 1 33 ? 17.469 -2.521 -7.195 1 96 33 LYS B O 1
ATOM 1850 N N . ILE B 1 34 ? 19.438 -2.621 -6.137 1 97.56 34 ILE B N 1
ATOM 1851 C CA . ILE B 1 34 ? 19.156 -1.474 -5.277 1 97.56 34 ILE B CA 1
ATOM 1852 C C . ILE B 1 34 ? 19.125 -0.199 -6.117 1 97.56 34 ILE B C 1
ATOM 1854 O O . ILE B 1 34 ? 18.234 0.642 -5.934 1 97.56 34 ILE B O 1
ATOM 1858 N N . ASP B 1 35 ? 20.016 -0.047 -7.113 1 96.25 35 ASP B N 1
ATOM 1859 C CA . ASP B 1 35 ? 20.031 1.13 -7.977 1 96.25 35 ASP B CA 1
ATOM 1860 C C . ASP B 1 35 ? 18.75 1.23 -8.797 1 96.25 35 ASP B C 1
ATOM 1862 O O . ASP B 1 35 ? 18.172 2.311 -8.914 1 96.25 35 ASP B O 1
ATOM 1866 N N . ASP B 1 36 ? 18.328 0.112 -9.344 1 94.69 36 ASP B N 1
ATOM 1867 C CA . ASP B 1 36 ? 17.109 0.1 -10.164 1 94.69 36 ASP B CA 1
ATOM 1868 C C . ASP B 1 36 ? 15.875 0.402 -9.32 1 94.69 36 ASP B C 1
ATOM 1870 O O . ASP B 1 36 ? 14.984 1.126 -9.758 1 94.69 36 ASP B O 1
ATOM 1874 N N . LEU B 1 37 ? 15.844 -0.183 -8.102 1 97 37 LEU B N 1
ATOM 1875 C CA . LEU B 1 37 ? 14.742 0.113 -7.195 1 97 37 LEU B CA 1
ATOM 1876 C C . LEU B 1 37 ? 14.703 1.598 -6.852 1 97 37 LEU B C 1
ATOM 1878 O O . LEU B 1 37 ? 13.648 2.227 -6.906 1 97 37 LEU B O 1
ATOM 1882 N N . ALA B 1 38 ? 15.859 2.152 -6.512 1 97 38 ALA B N 1
ATOM 1883 C CA . ALA B 1 38 ? 15.945 3.566 -6.16 1 97 38 ALA B CA 1
ATOM 1884 C C . ALA B 1 38 ? 15.477 4.449 -7.312 1 97 38 ALA B C 1
ATOM 1886 O O . ALA B 1 38 ? 14.734 5.414 -7.102 1 97 38 ALA B O 1
ATOM 1887 N N . LYS B 1 39 ? 15.867 4.121 -8.523 1 95.19 39 LYS B N 1
ATOM 1888 C CA . LYS B 1 39 ? 15.469 4.871 -9.711 1 95.19 39 LYS B CA 1
ATOM 1889 C C . LYS B 1 39 ? 13.953 4.805 -9.914 1 95.19 39 LYS B C 1
ATOM 1891 O O . LYS B 1 39 ? 13.328 5.809 -10.266 1 95.19 39 LYS B O 1
ATOM 1896 N N . PHE B 1 40 ? 13.422 3.631 -9.719 1 95.56 40 PHE B N 1
ATOM 1897 C CA . PHE B 1 40 ? 11.977 3.465 -9.875 1 95.56 40 PHE B CA 1
ATOM 1898 C C . PHE B 1 40 ? 11.219 4.312 -8.859 1 95.56 40 PHE B C 1
ATOM 1900 O O . PHE B 1 40 ? 10.273 5.016 -9.219 1 95.56 40 PHE B O 1
ATOM 1907 N N . MET B 1 41 ? 11.648 4.273 -7.57 1 97 41 MET B N 1
ATOM 1908 C CA . MET B 1 41 ? 10.992 5.066 -6.539 1 97 41 MET B CA 1
ATOM 1909 C C . MET B 1 41 ? 11.062 6.555 -6.867 1 97 41 MET B C 1
ATOM 1911 O O . MET B 1 41 ? 10.078 7.277 -6.695 1 97 41 MET B O 1
ATOM 1915 N N . ASP B 1 42 ? 12.188 7.004 -7.438 1 94.62 42 ASP B N 1
ATOM 1916 C CA . ASP B 1 42 ? 12.352 8.398 -7.832 1 94.62 42 ASP B CA 1
ATOM 1917 C C . ASP B 1 42 ? 11.383 8.773 -8.953 1 94.62 42 ASP B C 1
ATOM 1919 O O . ASP B 1 42 ? 10.922 9.914 -9.031 1 94.62 42 ASP B O 1
ATOM 1923 N N . SER B 1 43 ? 11.164 7.812 -9.758 1 93.38 43 SER B N 1
ATOM 1924 C CA . SER B 1 43 ? 10.312 8.094 -10.906 1 93.38 43 SER B CA 1
ATOM 1925 C C . SER B 1 43 ? 8.844 8.18 -10.492 1 93.38 43 SER B C 1
ATOM 1927 O O . SER B 1 43 ? 8.008 8.664 -11.258 1 93.38 43 SER B O 1
ATOM 1929 N N . CYS B 1 44 ? 8.625 7.633 -9.242 1 91.81 44 CYS B N 1
ATOM 1930 C CA . CYS B 1 44 ? 7.27 7.719 -8.703 1 91.81 44 CYS B CA 1
ATOM 1931 C C . CYS B 1 44 ? 7.074 9.008 -7.918 1 91.81 44 CYS B C 1
ATOM 1933 O O . CYS B 1 44 ? 7.945 9.406 -7.145 1 91.81 44 CYS B O 1
ATOM 1935 N N . LYS B 1 45 ? 6.227 9.867 -8.125 1 82.62 45 LYS B N 1
ATOM 1936 C CA . LYS B 1 45 ? 5.984 11.07 -7.344 1 82.62 45 LYS B CA 1
ATOM 1937 C C . LYS B 1 45 ? 5.477 10.727 -5.949 1 82.62 45 LYS B C 1
ATOM 1939 O O . LYS B 1 45 ? 5.914 11.32 -4.961 1 82.62 45 LYS B O 1
ATOM 1944 N N . PHE B 1 46 ? 4.672 9.695 -5.832 1 93.56 46 PHE B N 1
ATOM 1945 C CA . PHE B 1 46 ? 3.986 9.32 -4.602 1 93.56 46 PHE B CA 1
ATOM 1946 C C . PHE B 1 46 ? 4.055 7.809 -4.387 1 93.56 46 PHE B C 1
ATOM 1948 O O . PHE B 1 46 ? 4.184 7.047 -5.344 1 93.56 46 PHE B O 1
ATOM 1955 N N . GLY B 1 47 ? 4.059 7.367 -3.16 1 96.5 47 GLY B N 1
ATOM 1956 C CA . GLY B 1 47 ? 3.865 5.992 -2.725 1 96.5 47 GLY B CA 1
ATOM 1957 C C . GLY B 1 47 ? 2.814 5.855 -1.64 1 96.5 47 GLY B C 1
ATOM 1958 O O . GLY B 1 47 ? 2.277 6.852 -1.156 1 96.5 47 GLY B O 1
ATOM 1959 N N . MET B 1 48 ? 2.467 4.648 -1.333 1 98.38 48 MET B N 1
ATOM 1960 C CA . MET B 1 48 ? 1.54 4.379 -0.237 1 98.38 48 MET B CA 1
ATOM 1961 C C . MET B 1 48 ? 2.281 3.844 0.984 1 98.38 48 MET B C 1
ATOM 1963 O O . MET B 1 48 ? 3.025 2.865 0.885 1 98.38 48 MET B O 1
ATOM 1967 N N . MET B 1 49 ? 2.082 4.562 2.07 1 98.62 49 MET B N 1
ATOM 1968 C CA . MET B 1 49 ? 2.639 4.145 3.354 1 98.62 49 MET B CA 1
ATOM 1969 C C . MET B 1 49 ? 1.603 3.381 4.172 1 98.62 49 MET B C 1
ATOM 1971 O O . MET B 1 49 ? 0.537 3.914 4.488 1 98.62 49 MET B O 1
ATOM 1975 N N . THR B 1 50 ? 1.918 2.135 4.504 1 98.81 50 THR B N 1
ATOM 1976 C CA . THR B 1 50 ? 0.998 1.307 5.273 1 98.81 50 THR B CA 1
ATOM 1977 C C . THR B 1 50 ? 1.562 1.02 6.664 1 98.81 50 THR B C 1
ATOM 1979 O O . THR B 1 50 ? 2.713 0.601 6.797 1 98.81 50 THR B O 1
ATOM 1982 N N . THR B 1 51 ? 0.813 1.324 7.672 1 98.62 51 THR B N 1
ATOM 1983 C CA . THR B 1 51 ? 1.138 1.056 9.07 1 98.62 51 THR B CA 1
ATOM 1984 C C . THR B 1 51 ? 0.052 0.205 9.719 1 98.62 51 THR B C 1
ATOM 1986 O O . THR B 1 51 ? -1.017 0.002 9.141 1 98.62 51 THR B O 1
ATOM 1989 N N . ARG B 1 52 ? 0.407 -0.344 10.859 1 98.12 52 ARG B N 1
ATOM 1990 C CA . ARG B 1 52 ? -0.523 -1.18 11.609 1 98.12 52 ARG B CA 1
ATOM 1991 C C . ARG B 1 52 ? -0.943 -0.5 12.914 1 98.12 52 ARG B C 1
ATOM 1993 O O . ARG B 1 52 ? -0.1 0.013 13.648 1 98.12 52 ARG B O 1
ATOM 2000 N N . ASP B 1 53 ? -2.211 -0.43 13.133 1 96.62 53 ASP B N 1
ATOM 2001 C CA . ASP B 1 53 ? -2.715 -0.068 14.453 1 96.62 53 ASP B CA 1
ATOM 2002 C C . ASP B 1 53 ? -2.568 -1.229 15.438 1 96.62 53 ASP B C 1
ATOM 2004 O O . ASP B 1 53 ? -3.277 -2.232 15.328 1 96.62 53 ASP B O 1
ATOM 2008 N N . SER B 1 54 ? -1.738 -1.091 16.406 1 93.81 54 SER B N 1
ATOM 2009 C CA . SER B 1 54 ? -1.426 -2.195 17.312 1 93.81 54 SER B CA 1
ATOM 2010 C C . SER B 1 54 ? -2.621 -2.549 18.188 1 93.81 54 SER B C 1
ATOM 2012 O O . SER B 1 54 ? -2.701 -3.658 18.719 1 93.81 54 SER B O 1
ATOM 2014 N N . THR B 1 55 ? -3.553 -1.62 18.359 1 94.38 55 THR B N 1
ATOM 2015 C CA . THR B 1 55 ? -4.719 -1.861 19.203 1 94.38 55 THR B CA 1
ATOM 2016 C C . THR B 1 55 ? -5.754 -2.705 18.469 1 94.38 55 THR B C 1
ATOM 2018 O O . THR B 1 55 ? -6.297 -3.658 19.031 1 94.38 55 THR B O 1
ATOM 2021 N N . THR B 1 56 ? -5.969 -2.484 17.203 1 96.06 56 THR B N 1
ATOM 2022 C CA . THR B 1 56 ? -7.051 -3.135 16.469 1 96.06 56 THR B CA 1
ATOM 2023 C C . THR B 1 56 ? -6.496 -4.164 15.492 1 96.06 56 THR B C 1
ATOM 2025 O O . THR B 1 56 ? -7.234 -5.012 14.992 1 96.06 56 THR B O 1
ATOM 2028 N N . SER B 1 57 ? -5.188 -4.02 15.141 1 97.12 57 SER B N 1
ATOM 2029 C CA . SER B 1 57 ? -4.461 -4.871 14.203 1 97.12 57 SER B CA 1
ATOM 2030 C C . SER B 1 57 ? -4.754 -4.473 12.758 1 97.12 57 SER B C 1
ATOM 2032 O O . SER B 1 57 ? -4.148 -5.008 11.828 1 97.12 57 SER B O 1
ATOM 2034 N N . TYR B 1 58 ? -5.641 -3.475 12.531 1 98.25 58 TYR B N 1
ATOM 2035 C CA . TYR B 1 58 ? -5.965 -3.066 11.164 1 98.25 58 TYR B CA 1
ATOM 2036 C C . TYR B 1 58 ? -4.805 -2.305 10.539 1 98.25 58 TYR B C 1
ATOM 2038 O O . TYR B 1 58 ? -4.055 -1.615 11.234 1 98.25 58 TYR B O 1
ATOM 2046 N N . LEU B 1 59 ? -4.672 -2.469 9.266 1 98.56 59 LEU B N 1
ATOM 2047 C CA . LEU B 1 59 ? -3.672 -1.782 8.461 1 98.56 59 LEU B CA 1
ATOM 2048 C C . LEU B 1 59 ? -4.273 -0.564 7.766 1 98.56 59 LEU B C 1
ATOM 2050 O O . LEU B 1 59 ? -5.375 -0.642 7.211 1 98.56 59 LEU B O 1
ATOM 2054 N N . HIS B 1 60 ? -3.57 0.547 7.824 1 98.38 60 HIS B N 1
ATOM 2055 C CA . HIS B 1 60 ? -3.992 1.784 7.18 1 98.38 60 HIS B CA 1
ATOM 2056 C C . HIS B 1 60 ? -2.908 2.32 6.25 1 98.38 60 HIS B C 1
ATOM 2058 O O . HIS B 1 60 ? -1.726 2.312 6.602 1 98.38 60 HIS B O 1
ATOM 2064 N N . SER B 1 61 ? -3.35 2.723 5.105 1 98.38 61 SER B N 1
ATOM 2065 C CA . SER B 1 61 ? -2.406 3.326 4.168 1 98.38 61 SER B CA 1
ATOM 2066 C C . SER B 1 61 ? -2.754 4.789 3.9 1 98.38 61 SER B C 1
ATOM 2068 O O . SER B 1 61 ? -3.869 5.227 4.184 1 98.38 61 SER B O 1
ATOM 2070 N N . ARG B 1 62 ? -1.818 5.59 3.479 1 95.75 62 ARG B N 1
ATOM 2071 C CA . ARG B 1 62 ? -1.982 6.953 2.982 1 95.75 62 ARG B CA 1
ATOM 2072 C C . ARG B 1 62 ? -0.931 7.281 1.927 1 95.75 62 ARG B C 1
ATOM 2074 O O . ARG B 1 62 ? 0.119 6.641 1.868 1 95.75 62 ARG B O 1
ATOM 2081 N N . CYS B 1 63 ? -1.251 8.141 1.132 1 95.38 63 CYS B N 1
ATOM 2082 C CA . CYS B 1 63 ? -0.34 8.609 0.092 1 95.38 63 CYS B CA 1
ATOM 2083 C C . CYS B 1 63 ? 0.734 9.516 0.677 1 95.38 63 CYS B C 1
ATOM 2085 O O . CYS B 1 63 ? 0.43 10.422 1.457 1 95.38 63 CYS B O 1
ATOM 2087 N N . MET B 1 64 ? 2.014 9.25 0.346 1 94.38 64 MET B N 1
ATOM 2088 C CA . MET B 1 64 ? 3.148 10.023 0.84 1 94.38 64 MET B CA 1
ATOM 2089 C C . MET B 1 64 ? 4.109 10.367 -0.294 1 94.38 64 MET B C 1
ATOM 2091 O O . MET B 1 64 ? 4.305 9.562 -1.21 1 94.38 64 MET B O 1
ATOM 2095 N N . ALA B 1 65 ? 4.691 11.539 -0.182 1 92.88 65 ALA B N 1
ATOM 2096 C CA . ALA B 1 65 ? 5.773 11.914 -1.087 1 92.88 65 ALA B CA 1
ATOM 2097 C C . ALA B 1 65 ? 7.133 11.547 -0.5 1 92.88 65 ALA B C 1
ATOM 2099 O O . ALA B 1 65 ? 7.438 11.891 0.645 1 92.88 65 ALA B O 1
ATOM 2100 N N . LEU B 1 66 ? 7.902 10.844 -1.278 1 95.19 66 LEU B N 1
ATOM 2101 C CA . LEU B 1 66 ? 9.266 10.516 -0.859 1 95.19 66 LEU B CA 1
ATOM 2102 C C . LEU B 1 66 ? 10.125 11.773 -0.808 1 95.19 66 LEU B C 1
ATOM 2104 O O . LEU B 1 66 ? 10.258 12.484 -1.808 1 95.19 66 LEU B O 1
ATOM 2108 N N . ALA B 1 67 ? 10.703 12.102 0.377 1 94.75 67 ALA B N 1
ATOM 2109 C CA . ALA B 1 67 ? 11.484 13.32 0.565 1 94.75 67 ALA B CA 1
ATOM 2110 C C . ALA B 1 67 ? 12.945 13.102 0.199 1 94.75 67 ALA B C 1
ATOM 2112 O O . ALA B 1 67 ? 13.586 13.977 -0.394 1 94.75 67 ALA B O 1
ATOM 2113 N N . ALA B 1 68 ? 13.445 11.922 0.583 1 96.38 68 ALA B N 1
ATOM 2114 C CA . ALA B 1 68 ? 14.852 11.617 0.344 1 96.38 68 ALA B CA 1
ATOM 2115 C C . ALA B 1 68 ? 15.141 10.133 0.555 1 96.38 68 ALA B C 1
ATOM 2117 O O . ALA B 1 68 ? 14.305 9.406 1.095 1 96.38 68 ALA B O 1
ATOM 2118 N N . LYS B 1 69 ? 16.281 9.711 0.067 1 97.81 69 LYS B N 1
ATOM 2119 C CA . LYS B 1 69 ? 16.844 8.391 0.336 1 97.81 69 LYS B CA 1
ATOM 2120 C C . LYS B 1 69 ? 18.219 8.5 0.985 1 97.81 69 LYS B C 1
ATOM 2122 O O . LYS B 1 69 ? 18.984 9.422 0.685 1 97.81 69 LYS B O 1
ATOM 2127 N N . GLU B 1 70 ? 18.469 7.656 1.896 1 97.06 70 GLU B N 1
ATOM 2128 C CA . GLU B 1 70 ? 19.766 7.57 2.561 1 97.06 70 GLU B CA 1
ATOM 2129 C C . GLU B 1 70 ? 20.375 6.176 2.418 1 97.06 70 GLU B C 1
ATOM 2131 O O . GLU B 1 70 ? 19.766 5.297 1.798 1 97.06 70 GLU B O 1
ATOM 2136 N N . THR B 1 71 ? 21.656 5.934 2.855 1 97.69 71 THR B N 1
ATOM 2137 C CA . THR B 1 71 ? 22.344 4.648 2.93 1 97.69 71 THR B CA 1
ATOM 2138 C C . THR B 1 71 ? 22.359 3.959 1.567 1 97.69 71 THR B C 1
ATOM 2140 O O . THR B 1 71 ? 21.938 2.805 1.446 1 97.69 71 THR B O 1
ATOM 2143 N N . GLY B 1 72 ? 22.688 4.695 0.538 1 96.94 72 GLY B N 1
ATOM 2144 C CA . GLY B 1 72 ? 22.797 4.148 -0.806 1 96.94 72 GLY B CA 1
ATOM 2145 C C . GLY B 1 72 ? 21.453 3.793 -1.413 1 96.94 72 GLY B C 1
ATOM 2146 O O . GLY B 1 72 ? 21.359 2.932 -2.293 1 96.94 72 GLY B O 1
ATOM 2147 N N . GLY B 1 73 ? 20.344 4.266 -0.888 1 97.56 73 GLY B N 1
ATOM 2148 C CA . GLY B 1 73 ? 19.062 4.098 -1.546 1 97.56 73 GLY B CA 1
ATOM 2149 C C . GLY B 1 73 ? 18.094 3.227 -0.763 1 97.56 73 GLY B C 1
ATOM 2150 O O . GLY B 1 73 ? 16.938 3.084 -1.143 1 97.56 73 GLY B O 1
ATOM 2151 N N . ILE B 1 74 ? 18.547 2.686 0.5 1 98.25 74 ILE B N 1
ATOM 2152 C CA . ILE B 1 74 ? 17.719 1.658 1.115 1 98.25 74 ILE B CA 1
ATOM 2153 C C . ILE B 1 74 ? 16.969 2.242 2.316 1 98.25 74 ILE B C 1
ATOM 2155 O O . ILE B 1 74 ? 16.078 1.604 2.873 1 98.25 74 ILE B O 1
ATOM 2159 N N . ASP B 1 75 ? 17.297 3.414 2.812 1 98.44 75 ASP B N 1
ATOM 2160 C CA . ASP B 1 75 ? 16.516 4.113 3.824 1 98.44 75 ASP B CA 1
ATOM 2161 C C . ASP B 1 75 ? 15.719 5.266 3.209 1 98.44 75 ASP B C 1
ATOM 2163 O O . ASP B 1 75 ? 16.25 6.027 2.398 1 98.44 75 ASP B O 1
ATOM 2167 N N . LEU B 1 76 ? 14.477 5.324 3.529 1 98.56 76 LEU B N 1
ATOM 2168 C CA . LEU B 1 76 ? 13.562 6.301 2.938 1 98.56 76 LEU B CA 1
ATOM 2169 C C . LEU B 1 76 ? 13.109 7.32 3.977 1 98.56 76 LEU B C 1
ATOM 2171 O O . LEU B 1 76 ? 12.781 6.953 5.109 1 98.56 76 LEU B O 1
ATOM 2175 N N . LEU B 1 77 ? 13.07 8.586 3.617 1 98.06 77 LEU B N 1
ATOM 2176 C CA . LEU B 1 77 ? 12.617 9.664 4.496 1 98.06 77 LEU B CA 1
ATOM 2177 C C . LEU B 1 77 ? 11.312 10.266 3.984 1 98.06 77 LEU B C 1
ATOM 2179 O O . LEU B 1 77 ? 11.164 10.516 2.785 1 98.06 77 LEU B O 1
ATOM 2183 N N . PHE B 1 78 ? 10.422 10.461 4.914 1 96.69 78 PHE B N 1
ATOM 2184 C CA . PHE B 1 78 ? 9.156 11.125 4.648 1 96.69 78 PHE B CA 1
ATOM 2185 C C . PHE B 1 78 ? 8.891 12.227 5.672 1 96.69 78 PHE B C 1
ATOM 2187 O O . PHE B 1 78 ? 9.117 12.031 6.867 1 96.69 78 PHE B O 1
ATOM 2194 N N . HIS B 1 79 ? 8.406 13.391 5.191 1 94.19 79 HIS B N 1
ATOM 2195 C CA . HIS B 1 79 ? 7.926 14.383 6.145 1 94.19 79 HIS B CA 1
ATOM 2196 C C . HIS B 1 79 ? 6.629 13.93 6.805 1 94.19 79 HIS B C 1
ATOM 2198 O O . HIS B 1 79 ? 5.844 13.195 6.203 1 94.19 79 HIS B O 1
ATOM 2204 N N . THR B 1 80 ? 6.469 14.352 7.996 1 92.56 80 THR B N 1
ATOM 2205 C CA . THR B 1 80 ? 5.223 14.008 8.664 1 92.56 80 THR B CA 1
ATOM 2206 C C . THR B 1 80 ? 4.82 15.109 9.648 1 92.56 80 THR B C 1
ATOM 2208 O O . THR B 1 80 ? 5.68 15.812 10.18 1 92.56 80 THR B O 1
ATOM 2211 N N . ASN B 1 81 ? 3.461 15.273 9.75 1 87.19 81 ASN B N 1
ATOM 2212 C CA . ASN B 1 81 ? 2.9 15.93 10.922 1 87.19 81 ASN B CA 1
ATOM 2213 C C . ASN B 1 81 ? 2.869 14.992 12.133 1 87.19 81 ASN B C 1
ATOM 2215 O O . ASN B 1 81 ? 2.26 13.922 12.078 1 87.19 81 ASN B O 1
ATOM 2219 N N . THR B 1 82 ? 3.506 15.328 13.242 1 87.19 82 THR B N 1
ATOM 2220 C CA . THR B 1 82 ? 3.678 14.438 14.391 1 87.19 82 THR B CA 1
ATOM 2221 C C . THR B 1 82 ? 2.373 14.297 15.172 1 87.19 82 THR B C 1
ATOM 2223 O O . THR B 1 82 ? 2.262 13.461 16.062 1 87.19 82 THR B O 1
ATOM 2226 N N . GLU B 1 83 ? 1.375 15.07 14.805 1 79.5 83 GLU B N 1
ATOM 2227 C CA . GLU B 1 83 ? 0.052 15 15.414 1 79.5 83 GLU B CA 1
ATOM 2228 C C . GLU B 1 83 ? -0.92 14.219 14.539 1 79.5 83 GLU B C 1
ATOM 2230 O O . GLU B 1 83 ? -2.08 14.609 14.391 1 79.5 83 GLU B O 1
ATOM 2235 N N . SER B 1 84 ? -0.461 13.18 13.922 1 81.06 84 SER B N 1
ATOM 2236 C CA . SER B 1 84 ? -1.259 12.398 12.977 1 81.06 84 SER B CA 1
ATOM 2237 C C . SER B 1 84 ? -1.373 10.945 13.414 1 81.06 84 SER B C 1
ATOM 2239 O O . SER B 1 84 ? -0.588 10.477 14.242 1 81.06 84 SER B O 1
ATOM 2241 N N . GLY B 1 85 ? -2.408 10.266 12.969 1 81.31 85 GLY B N 1
ATOM 2242 C CA . GLY B 1 85 ? -2.674 8.875 13.289 1 81.31 85 GLY B CA 1
ATOM 2243 C C . GLY B 1 85 ? -1.514 7.953 12.969 1 81.31 85 GLY B C 1
ATOM 2244 O O . GLY B 1 85 ? -1.219 7.027 13.727 1 81.31 85 GLY B O 1
ATOM 2245 N N . LYS B 1 86 ? -0.808 8.258 11.891 1 85.19 86 LYS B N 1
ATOM 2246 C CA . LYS B 1 86 ? 0.279 7.367 11.492 1 85.19 86 LYS B CA 1
ATOM 2247 C C . LYS B 1 86 ? 1.398 7.371 12.531 1 85.19 86 LYS B C 1
ATOM 2249 O O . LYS B 1 86 ? 2.035 6.34 12.773 1 85.19 86 LYS B O 1
ATOM 2254 N N . THR B 1 87 ? 1.66 8.5 13.156 1 88.12 87 THR B N 1
ATOM 2255 C CA . THR B 1 87 ? 2.744 8.562 14.125 1 88.12 87 THR B CA 1
ATOM 2256 C C . THR B 1 87 ? 2.373 7.805 15.398 1 88.12 87 THR B C 1
ATOM 2258 O O . THR B 1 87 ? 3.232 7.195 16.031 1 88.12 87 THR B O 1
ATOM 2261 N N . ASP B 1 88 ? 1.097 7.809 15.766 1 89.5 88 ASP B N 1
ATOM 2262 C CA . ASP B 1 88 ? 0.637 6.988 16.875 1 89.5 88 ASP B CA 1
ATOM 2263 C C . ASP B 1 88 ? 0.829 5.5 16.578 1 89.5 88 ASP B C 1
ATOM 2265 O O . ASP B 1 88 ? 1.292 4.746 17.438 1 89.5 88 ASP B O 1
ATOM 2269 N N . GLU B 1 89 ? 0.472 5.145 15.422 1 93.69 89 GLU B N 1
ATOM 2270 C CA . GLU B 1 89 ? 0.624 3.744 15.031 1 93.69 89 GLU B CA 1
ATOM 2271 C C . GLU B 1 89 ? 2.09 3.322 15.055 1 93.69 89 GLU B C 1
ATOM 2273 O O . GLU B 1 89 ? 2.43 2.268 15.594 1 93.69 89 GLU B O 1
ATOM 2278 N N . LEU B 1 90 ? 2.965 4.164 14.555 1 94.5 90 LEU B N 1
ATOM 2279 C CA . LEU B 1 90 ? 4.383 3.844 14.445 1 94.5 90 LEU B CA 1
ATOM 2280 C C . LEU B 1 90 ? 5.047 3.816 15.82 1 94.5 90 LEU B C 1
ATOM 2282 O O . LEU B 1 90 ? 6.031 3.104 16.031 1 94.5 90 LEU B O 1
ATOM 2286 N N . ALA B 1 91 ? 4.516 4.562 16.781 1 91.75 91 ALA B N 1
ATOM 2287 C CA . ALA B 1 91 ? 5.059 4.566 18.141 1 91.75 91 ALA B CA 1
ATOM 2288 C C . ALA B 1 91 ? 4.836 3.219 18.812 1 91.75 91 ALA B C 1
ATOM 2290 O O . ALA B 1 91 ? 5.66 2.777 19.625 1 91.75 91 ALA B O 1
ATOM 2291 N N . SER B 1 92 ? 3.799 2.553 18.438 1 92.62 92 SER B N 1
ATOM 2292 C CA . SER B 1 92 ? 3.451 1.295 19.078 1 92.62 92 SER B CA 1
ATOM 2293 C C . SER B 1 92 ? 3.926 0.099 18.266 1 92.62 92 SER B C 1
ATOM 2295 O O . SER B 1 92 ? 4.18 -0.975 18.812 1 92.62 92 SER B O 1
ATOM 2297 N N . ASP B 1 93 ? 3.969 0.211 16.969 1 96.5 93 ASP B N 1
ATOM 2298 C CA . ASP B 1 93 ? 4.426 -0.815 16.047 1 96.5 93 ASP B CA 1
ATOM 2299 C C . ASP B 1 93 ? 5.273 -0.206 14.922 1 96.5 93 ASP B C 1
ATOM 2301 O O . ASP B 1 93 ? 4.738 0.381 13.984 1 96.5 93 ASP B O 1
ATOM 2305 N N . PRO B 1 94 ? 6.559 -0.334 14.992 1 98 94 PRO B N 1
ATOM 2306 C CA . PRO B 1 94 ? 7.414 0.362 14.031 1 98 94 PRO B CA 1
ATOM 2307 C C . PRO B 1 94 ? 7.43 -0.31 12.664 1 98 94 PRO B C 1
ATOM 2309 O O . PRO B 1 94 ? 8.047 0.205 11.727 1 98 94 PRO B O 1
ATOM 2312 N N . HIS B 1 95 ? 6.809 -1.553 12.539 1 98.62 95 HIS B N 1
ATOM 2313 C CA . HIS B 1 95 ? 6.766 -2.201 11.234 1 98.62 95 HIS B CA 1
ATOM 2314 C C . HIS B 1 95 ? 5.945 -1.387 10.234 1 98.62 95 HIS B C 1
ATOM 2316 O O . HIS B 1 95 ? 4.867 -0.892 10.57 1 98.62 95 HIS B O 1
ATOM 2322 N N . ILE B 1 96 ? 6.465 -1.212 9.062 1 98.81 96 ILE B N 1
ATOM 2323 C CA . ILE B 1 96 ? 5.91 -0.319 8.047 1 98.81 96 ILE B CA 1
ATOM 2324 C C . ILE B 1 96 ? 6.164 -0.893 6.656 1 98.81 96 ILE B C 1
ATOM 2326 O O . ILE B 1 96 ? 7.109 -1.658 6.457 1 98.81 96 ILE B O 1
ATOM 2330 N N . ASN B 1 97 ? 5.297 -0.654 5.688 1 98.88 97 ASN B N 1
ATOM 2331 C CA . ASN B 1 97 ? 5.523 -0.925 4.27 1 98.88 97 ASN B CA 1
ATOM 2332 C C . ASN B 1 97 ? 5.352 0.333 3.424 1 98.88 97 ASN B C 1
ATOM 2334 O O . ASN B 1 97 ? 4.422 1.111 3.643 1 98.88 97 ASN B O 1
ATOM 2338 N N . ILE B 1 98 ? 6.219 0.542 2.549 1 98.88 98 ILE B N 1
ATOM 2339 C CA . ILE B 1 98 ? 6.078 1.537 1.491 1 98.88 98 ILE B CA 1
ATOM 2340 C C . ILE B 1 98 ? 5.895 0.839 0.146 1 98.88 98 ILE B C 1
ATOM 2342 O O . ILE B 1 98 ? 6.703 -0.012 -0.233 1 98.88 98 ILE B O 1
ATOM 2346 N N . SER B 1 99 ? 4.852 1.188 -0.554 1 98.81 99 SER B N 1
ATOM 2347 C CA . SER B 1 99 ? 4.648 0.599 -1.873 1 98.81 99 SER B CA 1
ATOM 2348 C C . SER B 1 99 ? 4.523 1.676 -2.945 1 98.81 99 SER B C 1
ATOM 2350 O O . SER B 1 99 ? 4.102 2.799 -2.658 1 98.81 99 SER B O 1
ATOM 2352 N N . PHE B 1 100 ? 4.949 1.38 -4.129 1 97.75 100 PHE B N 1
ATOM 2353 C CA . PHE B 1 100 ? 4.848 2.205 -5.328 1 97.75 100 PHE B CA 1
ATOM 2354 C C . PHE B 1 100 ? 4.219 1.424 -6.473 1 97.75 100 PHE B C 1
ATOM 2356 O O . PHE B 1 100 ? 4.434 0.217 -6.602 1 97.75 100 PHE B O 1
ATOM 2363 N N . ILE B 1 101 ? 3.438 2.1 -7.242 1 96.25 101 ILE B N 1
ATOM 2364 C CA . ILE B 1 101 ? 2.881 1.504 -8.453 1 96.25 101 ILE B CA 1
ATOM 2365 C C . ILE B 1 101 ? 2.652 2.586 -9.5 1 96.25 101 ILE B C 1
ATOM 2367 O O . ILE B 1 101 ? 2.252 3.705 -9.172 1 96.25 101 ILE B O 1
ATOM 2371 N N . ASN B 1 102 ? 2.939 2.307 -10.719 1 90.81 102 ASN B N 1
ATOM 2372 C CA . ASN B 1 102 ? 2.613 3.248 -11.781 1 90.81 102 ASN B CA 1
ATOM 2373 C C . ASN B 1 102 ? 1.568 2.674 -12.734 1 90.81 102 ASN B C 1
ATOM 2375 O O . ASN B 1 102 ? 1.069 1.567 -12.523 1 90.81 102 ASN B O 1
ATOM 2379 N N . THR B 1 103 ? 1.191 3.414 -13.75 1 84.81 103 THR B N 1
ATOM 2380 C CA . THR B 1 103 ? 0.07 3.074 -14.617 1 84.81 103 THR B CA 1
ATOM 2381 C C . THR B 1 103 ? 0.432 1.915 -15.539 1 84.81 103 THR B C 1
ATOM 2383 O O . THR B 1 103 ? -0.45 1.272 -16.109 1 84.81 103 THR B O 1
ATOM 2386 N N . SER B 1 104 ? 1.707 1.59 -15.688 1 81.62 104 SER B N 1
ATOM 2387 C CA . SER B 1 104 ? 2.141 0.5 -16.547 1 81.62 104 SER B CA 1
ATOM 2388 C C . SER B 1 104 ? 2.148 -0.831 -15.812 1 81.62 104 SER B C 1
ATOM 2390 O O . SER B 1 104 ? 2.426 -1.877 -16.406 1 81.62 104 SER B O 1
ATOM 2392 N N . GLY B 1 105 ? 1.937 -0.725 -14.469 1 87.12 105 GLY B N 1
ATOM 2393 C CA . GLY B 1 105 ? 1.89 -1.943 -13.68 1 87.12 105 GLY B CA 1
ATOM 2394 C C . GLY B 1 105 ? 3.213 -2.273 -13.016 1 87.12 105 GLY B C 1
ATOM 2395 O O . GLY B 1 105 ? 3.377 -3.359 -12.453 1 87.12 105 GLY B O 1
ATOM 2396 N N . GLU B 1 106 ? 4.238 -1.39 -13.188 1 93.56 106 GLU B N 1
ATOM 2397 C CA . GLU B 1 106 ? 5.441 -1.526 -12.367 1 93.56 106 GLU B CA 1
ATOM 2398 C C . GLU B 1 106 ? 5.152 -1.218 -10.906 1 93.56 106 GLU B C 1
ATOM 2400 O O . GLU B 1 106 ? 4.375 -0.311 -10.594 1 93.56 106 GLU B O 1
ATOM 2405 N N . TRP B 1 107 ? 5.777 -1.983 -10.062 1 96.81 107 TRP B N 1
ATOM 2406 C CA . TRP B 1 107 ? 5.469 -1.792 -8.648 1 96.81 107 TRP B CA 1
ATOM 2407 C C . TRP B 1 107 ? 6.664 -2.164 -7.777 1 96.81 107 TRP B C 1
ATOM 2409 O O . TRP B 1 107 ? 7.598 -2.826 -8.242 1 96.81 107 TRP B O 1
ATOM 2419 N N . ALA B 1 108 ? 6.656 -1.685 -6.527 1 98.38 108 ALA B N 1
ATOM 2420 C CA . ALA B 1 108 ? 7.66 -2.004 -5.516 1 98.38 108 ALA B CA 1
ATOM 2421 C C . ALA B 1 108 ? 7.031 -2.104 -4.129 1 98.38 108 ALA B C 1
ATOM 2423 O O . ALA B 1 108 ? 6.086 -1.379 -3.818 1 98.38 108 ALA B O 1
ATOM 2424 N N . SER B 1 109 ? 7.48 -3.01 -3.393 1 98.75 109 SER B N 1
ATOM 2425 C CA . SER B 1 109 ? 7.16 -3.201 -1.981 1 98.75 109 SER B CA 1
ATOM 2426 C C . SER B 1 109 ? 8.422 -3.15 -1.119 1 98.75 109 SER B C 1
ATOM 2428 O O . SER B 1 109 ? 9.32 -3.98 -1.271 1 98.75 109 SER B O 1
ATOM 2430 N N . ILE B 1 110 ? 8.5 -2.188 -0.228 1 98.88 110 ILE B N 1
ATOM 2431 C CA . ILE B 1 110 ? 9.594 -2.059 0.724 1 98.88 110 ILE B CA 1
ATOM 2432 C C . ILE B 1 110 ? 9.094 -2.352 2.135 1 98.88 110 ILE B C 1
ATOM 2434 O O . ILE B 1 110 ? 8.25 -1.621 2.664 1 98.88 110 ILE B O 1
ATOM 2438 N N . SER B 1 111 ? 9.57 -3.41 2.664 1 98.88 111 SER B N 1
ATOM 2439 C CA . SER B 1 111 ? 9.273 -3.771 4.047 1 98.88 111 SER B CA 1
ATOM 2440 C C . SER B 1 111 ? 10.375 -3.293 4.992 1 98.88 111 SER B C 1
ATOM 2442 O O . SER B 1 111 ? 11.562 -3.398 4.676 1 98.88 111 SER B O 1
ATOM 2444 N N . GLY B 1 112 ? 9.953 -2.721 6.129 1 98.81 112 GLY B N 1
ATOM 2445 C CA . GLY B 1 112 ? 10.969 -2.23 7.051 1 98.81 112 GLY B CA 1
ATOM 2446 C C . GLY B 1 112 ? 10.398 -1.787 8.383 1 98.81 112 GLY B C 1
ATOM 2447 O O . GLY B 1 112 ? 9.305 -2.199 8.766 1 98.81 112 GLY B O 1
ATOM 2448 N N . LYS B 1 113 ? 11.234 -1.084 9.125 1 98.75 113 LYS B N 1
ATOM 2449 C CA . LYS B 1 113 ? 10.859 -0.452 10.383 1 98.75 113 LYS B CA 1
ATOM 2450 C C . LYS B 1 113 ? 11.109 1.052 10.344 1 98.75 113 LYS B C 1
ATOM 2452 O O . LYS B 1 113 ? 12.047 1.512 9.68 1 98.75 113 LYS B O 1
ATOM 2457 N N . ALA B 1 114 ? 10.25 1.747 11.039 1 98.5 114 ALA B N 1
ATOM 2458 C CA . ALA B 1 114 ? 10.305 3.205 10.969 1 98.5 114 ALA B CA 1
ATOM 2459 C C . ALA B 1 114 ? 10.633 3.807 12.336 1 98.5 114 ALA B C 1
ATOM 2461 O O . ALA B 1 114 ? 10.32 3.217 13.367 1 98.5 114 ALA B O 1
ATOM 2462 N N . SER B 1 115 ? 11.273 4.918 12.344 1 97.38 115 SER B N 1
ATOM 2463 C CA . SER B 1 115 ? 11.414 5.816 13.484 1 97.38 115 SER B CA 1
ATOM 2464 C C . SER B 1 115 ? 10.906 7.215 13.156 1 97.38 115 SER B C 1
ATOM 2466 O O . SER B 1 115 ? 10.883 7.613 11.992 1 97.38 115 SER B O 1
ATOM 2468 N N . ILE B 1 116 ? 10.445 7.871 14.141 1 95.62 116 ILE B N 1
ATOM 2469 C CA . ILE B 1 116 ? 10.031 9.266 14.016 1 95.62 116 ILE B CA 1
ATOM 2470 C C . ILE B 1 116 ? 11.141 10.18 14.539 1 95.62 116 ILE B C 1
ATOM 2472 O O . ILE B 1 116 ? 11.508 10.109 15.711 1 95.62 116 ILE B O 1
ATOM 2476 N N . GLU B 1 117 ? 11.656 10.984 13.617 1 95.75 117 GLU B N 1
ATOM 2477 C CA . GLU B 1 117 ? 12.742 11.891 13.945 1 95.75 117 GLU B CA 1
ATOM 2478 C C . GLU B 1 117 ? 12.25 13.336 14.023 1 95.75 117 GLU B C 1
ATOM 2480 O O . GLU B 1 117 ? 11.547 13.805 13.133 1 95.75 117 GLU B O 1
ATOM 2485 N N . THR B 1 118 ? 12.641 14.031 15.117 1 92.94 118 THR B N 1
ATOM 2486 C CA . THR B 1 118 ? 12.211 15.422 15.273 1 92.94 118 THR B CA 1
ATOM 2487 C C . THR B 1 118 ? 13.422 16.344 15.406 1 92.94 118 THR B C 1
ATOM 2489 O O . THR B 1 118 ? 13.273 17.516 15.766 1 92.94 118 THR B O 1
ATOM 2492 N N . ASP B 1 119 ? 14.594 15.773 15.125 1 94.12 119 ASP B N 1
ATOM 2493 C CA . ASP B 1 119 ? 15.797 16.594 15.109 1 94.12 119 ASP B CA 1
ATOM 2494 C C . ASP B 1 119 ? 15.68 17.734 14.094 1 94.12 119 ASP B C 1
ATOM 2496 O O . ASP B 1 119 ? 15.461 17.484 12.906 1 94.12 119 ASP B O 1
ATOM 2500 N N . ARG B 1 120 ? 15.812 18.969 14.57 1 94.5 120 ARG B N 1
ATOM 2501 C CA . ARG B 1 120 ? 15.578 20.125 13.719 1 94.5 120 ARG B CA 1
ATOM 2502 C C . ARG B 1 120 ? 16.594 20.203 12.586 1 94.5 120 ARG B C 1
ATOM 2504 O O . ARG B 1 120 ? 16.281 20.625 11.484 1 94.5 120 ARG B O 1
ATOM 2511 N N . SER B 1 121 ? 17.797 19.797 12.82 1 96.38 121 SER B N 1
ATOM 2512 C CA . SER B 1 121 ? 18.812 19.812 11.766 1 96.38 121 SER B CA 1
ATOM 2513 C C . SER B 1 121 ? 18.406 18.922 10.602 1 96.38 121 SER B C 1
ATOM 2515 O O . SER B 1 121 ? 18.578 19.297 9.438 1 96.38 121 SER B O 1
ATOM 2517 N N . LEU B 1 122 ? 17.859 17.766 10.922 1 95.5 122 LEU B N 1
ATOM 2518 C CA . LEU B 1 122 ? 17.422 16.844 9.891 1 95.5 122 LEU B CA 1
ATOM 2519 C C . LEU B 1 122 ? 16.188 17.391 9.164 1 95.5 122 LEU B C 1
ATOM 2521 O O . LEU B 1 122 ? 16.109 17.312 7.934 1 95.5 122 LEU B O 1
ATOM 2525 N N . VAL B 1 123 ? 15.227 17.922 9.875 1 95.5 123 VAL B N 1
ATOM 2526 C CA . VAL B 1 123 ? 14.023 18.5 9.289 1 95.5 123 VAL B CA 1
ATOM 2527 C C . VAL B 1 123 ? 14.398 19.641 8.336 1 95.5 123 VAL B C 1
ATOM 2529 O O . VAL B 1 123 ? 13.906 19.688 7.207 1 95.5 123 VAL B O 1
ATOM 2532 N N . LYS B 1 124 ? 15.328 20.516 8.773 1 95.56 124 LYS B N 1
ATOM 2533 C CA . LYS B 1 124 ? 15.742 21.656 7.973 1 95.56 124 LYS B CA 1
ATOM 2534 C C . LYS B 1 124 ? 16.453 21.203 6.695 1 95.56 124 LYS B C 1
ATOM 2536 O O . LYS B 1 124 ? 16.25 21.797 5.633 1 95.56 124 LYS B O 1
ATOM 2541 N N . LYS B 1 125 ? 17.234 20.141 6.82 1 96.06 125 LYS B N 1
ATOM 2542 C CA . LYS B 1 125 ? 18 19.625 5.691 1 96.06 125 LYS B CA 1
ATOM 2543 C C . LYS B 1 125 ? 17.078 19.234 4.535 1 96.06 125 LYS B C 1
ATOM 2545 O O . LYS B 1 125 ? 17.438 19.406 3.367 1 96.06 125 LYS B O 1
ATOM 2550 N N . HIS B 1 126 ? 15.922 18.703 4.871 1 94.81 126 HIS B N 1
ATOM 2551 C CA . HIS B 1 126 ? 15.055 18.156 3.83 1 94.81 126 HIS B CA 1
ATOM 2552 C C . HIS B 1 126 ? 13.773 18.969 3.691 1 94.81 126 HIS B C 1
ATOM 2554 O O . HIS B 1 126 ? 12.812 18.531 3.055 1 94.81 126 HIS B O 1
ATOM 2560 N N . TYR B 1 127 ? 13.711 20.141 4.246 1 94.19 127 TYR B N 1
ATOM 2561 C CA . TYR B 1 127 ? 12.5 20.953 4.27 1 94.19 127 TYR B CA 1
ATOM 2562 C C . TYR B 1 127 ? 12.148 21.453 2.869 1 94.19 127 TYR B C 1
ATOM 2564 O O . TYR B 1 127 ? 13.039 21.734 2.061 1 94.19 127 TYR B O 1
ATOM 2572 N N . SER B 1 128 ? 10.93 21.438 2.578 1 87.44 128 SER B N 1
ATOM 2573 C CA . SER B 1 128 ? 10.391 22.047 1.37 1 87.44 128 SER B CA 1
ATOM 2574 C C . SER B 1 128 ? 9.266 23.031 1.703 1 87.44 128 SER B C 1
ATOM 2576 O O . SER B 1 128 ? 8.445 22.766 2.582 1 87.44 128 SER B O 1
ATOM 2578 N N . GLN B 1 129 ? 9.141 24.109 0.933 1 84.31 129 GLN B N 1
ATOM 2579 C CA . GLN B 1 129 ? 8.133 25.141 1.158 1 84.31 129 GLN B CA 1
ATOM 2580 C C . GLN B 1 129 ? 6.727 24.578 0.933 1 84.31 129 GLN B C 1
ATOM 2582 O O . GLN B 1 129 ? 5.754 25.125 1.461 1 84.31 129 GLN B O 1
ATOM 2587 N N . ASP B 1 130 ? 6.652 23.516 0.24 1 80.12 130 ASP B N 1
ATOM 2588 C CA . ASP B 1 130 ? 5.355 22.906 -0.02 1 80.12 130 ASP B CA 1
ATOM 2589 C C . ASP B 1 130 ? 4.723 22.391 1.271 1 80.12 130 ASP B C 1
ATOM 2591 O O . ASP B 1 130 ? 3.504 22.219 1.35 1 80.12 130 ASP B O 1
ATOM 2595 N N . LEU B 1 131 ? 5.527 22.172 2.279 1 84.25 131 LEU B N 1
ATOM 2596 C CA . LEU B 1 131 ? 5.039 21.625 3.547 1 84.25 131 LEU B CA 1
ATOM 2597 C C . LEU B 1 131 ? 4.102 22.609 4.23 1 84.25 131 LEU B C 1
ATOM 2599 O O . LEU B 1 131 ? 3.205 22.219 4.973 1 84.25 131 LEU B O 1
ATOM 2603 N N . LYS B 1 132 ? 4.312 23.844 3.945 1 79.38 132 LYS B N 1
ATOM 2604 C CA . LYS B 1 132 ? 3.461 24.875 4.543 1 79.38 132 LYS B CA 1
ATOM 2605 C C . LYS B 1 132 ? 2.002 24.688 4.137 1 79.38 132 LYS B C 1
ATOM 2607 O O . LYS B 1 132 ? 1.097 24.906 4.945 1 79.38 132 LYS B O 1
ATOM 2612 N N . ALA B 1 133 ? 1.776 24.266 2.951 1 75.81 133 ALA B N 1
ATOM 2613 C CA . ALA B 1 133 ? 0.418 24.062 2.455 1 75.81 133 ALA B CA 1
ATOM 2614 C C . ALA B 1 133 ? -0.249 22.891 3.16 1 75.81 133 ALA B C 1
ATOM 2616 O O . ALA B 1 133 ? -1.465 22.891 3.371 1 75.81 133 ALA B O 1
ATOM 2617 N N . TRP B 1 134 ? 0.537 21.969 3.656 1 76.44 134 TRP B N 1
ATOM 2618 C CA . TRP B 1 134 ? -0.003 20.734 4.203 1 76.44 134 TRP B CA 1
ATOM 2619 C C . TRP B 1 134 ? -0.221 20.844 5.707 1 76.44 134 TRP B C 1
ATOM 2621 O O . TRP B 1 134 ? -1.233 20.375 6.23 1 76.44 134 TRP B O 1
ATOM 2631 N N . VAL B 1 135 ? 0.745 21.484 6.395 1 81.19 135 VAL B N 1
ATOM 2632 C CA . VAL B 1 135 ? 0.685 21.516 7.852 1 81.19 135 VAL B CA 1
ATOM 2633 C C . VAL B 1 135 ? -0.116 22.734 8.312 1 81.19 135 VAL B C 1
ATOM 2635 O O . VAL B 1 135 ? -0.77 22.688 9.352 1 81.19 135 VAL B O 1
ATOM 2638 N N . GLY B 1 136 ? -0.122 23.766 7.496 1 79.94 136 GLY B N 1
ATOM 2639 C CA . GLY B 1 136 ? -0.877 24.969 7.797 1 79.94 136 GLY B CA 1
ATOM 2640 C C . GLY B 1 136 ? -0.229 25.828 8.867 1 79.94 136 GLY B C 1
ATOM 2641 O O . GLY B 1 136 ? 0.684 25.375 9.562 1 79.94 136 GLY B O 1
ATOM 2642 N N . ASP B 1 137 ? -0.679 27.078 8.953 1 84.44 137 ASP B N 1
ATOM 2643 C CA . ASP B 1 137 ? -0.273 28.031 9.977 1 84.44 137 ASP B CA 1
ATOM 2644 C C . ASP B 1 137 ? -1.37 28.219 11.023 1 84.44 137 ASP B C 1
ATOM 2646 O O . ASP B 1 137 ? -2.488 28.609 10.695 1 84.44 137 ASP B O 1
ATOM 2650 N N . LEU B 1 138 ? -1.095 27.875 12.312 1 86.69 138 LEU B N 1
ATOM 2651 C CA . LEU B 1 138 ? -2.104 27.984 13.359 1 86.69 138 LEU B CA 1
ATOM 2652 C C . LEU B 1 138 ? -2.225 29.422 13.859 1 86.69 138 LEU B C 1
ATOM 2654 O O . LEU B 1 138 ? -3.111 29.734 14.656 1 86.69 138 LEU B O 1
ATOM 2658 N N . GLY B 1 139 ? -1.365 30.281 13.406 1 86.88 139 GLY B N 1
ATOM 2659 C CA . GLY B 1 139 ? -1.436 31.688 13.734 1 86.88 139 GLY B CA 1
ATOM 2660 C C . GLY B 1 139 ? -0.951 32 15.141 1 86.88 139 GLY B C 1
ATOM 2661 O O . GLY B 1 139 ? -1.335 33.031 15.719 1 86.88 139 GLY B O 1
ATOM 2662 N N . ASP B 1 140 ? -0.188 31.109 15.734 1 89.06 140 ASP B N 1
ATOM 2663 C CA . ASP B 1 140 ? 0.243 31.312 17.109 1 89.06 140 ASP B CA 1
ATOM 2664 C C . ASP B 1 140 ? 1.73 31.641 17.188 1 89.06 140 ASP B C 1
ATOM 2666 O O . ASP B 1 140 ? 2.314 31.672 18.266 1 89.06 140 ASP B O 1
ATOM 2670 N N . GLY B 1 141 ? 2.404 31.812 16.047 1 87.62 141 GLY B N 1
ATOM 2671 C CA . GLY B 1 141 ? 3.805 32.219 15.992 1 87.62 141 GLY B CA 1
ATOM 2672 C C . GLY B 1 141 ? 4.758 31.031 16.156 1 87.62 141 GLY B C 1
ATOM 2673 O O . GLY B 1 141 ? 5.977 31.203 16.062 1 87.62 141 GLY B O 1
ATOM 2674 N N . LYS B 1 142 ? 4.285 29.875 16.438 1 89.88 142 LYS B N 1
ATOM 2675 C CA . LYS B 1 142 ? 5.109 28.703 16.672 1 89.88 142 LYS B CA 1
ATOM 2676 C C . LYS B 1 142 ? 4.832 27.625 15.633 1 89.88 142 LYS B C 1
ATOM 2678 O O . LYS B 1 142 ? 5.762 27.062 15.047 1 89.88 142 LYS B O 1
ATOM 2683 N N . HIS B 1 143 ? 3.635 27.391 15.375 1 91.5 143 HIS B N 1
ATOM 2684 C CA . HIS B 1 143 ? 3.191 26.359 14.438 1 91.5 143 HIS B CA 1
ATOM 2685 C C . HIS B 1 143 ? 2.828 26.969 13.086 1 91.5 143 HIS B C 1
ATOM 2687 O O . HIS B 1 143 ? 1.65 27.031 12.727 1 91.5 143 HIS B O 1
ATOM 2693 N N . ASP B 1 144 ? 3.826 27.328 12.273 1 88.62 144 ASP B N 1
ATOM 2694 C CA . ASP B 1 144 ? 3.605 28.156 11.094 1 88.62 144 ASP B CA 1
ATOM 2695 C C . ASP B 1 144 ? 3.932 27.406 9.812 1 88.62 144 ASP B C 1
ATOM 2697 O O . ASP B 1 144 ? 3.975 27.984 8.734 1 88.62 144 ASP B O 1
ATOM 2701 N N . GLY B 1 145 ? 4.266 26.141 9.961 1 88.5 145 GLY B N 1
ATOM 2702 C CA . GLY B 1 145 ? 4.559 25.328 8.797 1 88.5 145 GLY B CA 1
ATOM 2703 C C . GLY B 1 145 ? 5.973 25.5 8.281 1 88.5 145 GLY B C 1
ATOM 2704 O O . GLY B 1 145 ? 6.344 24.906 7.262 1 88.5 145 GLY B O 1
ATOM 2705 N N . SER B 1 146 ? 6.762 26.344 8.992 1 90.69 146 SER B N 1
ATOM 2706 C CA . SER B 1 146 ? 8.164 26.5 8.633 1 90.69 146 SER B CA 1
ATOM 2707 C C . SER B 1 146 ? 9.008 25.344 9.133 1 90.69 146 SER B C 1
ATOM 2709 O O . SER B 1 146 ? 8.5 24.438 9.805 1 90.69 146 SER B O 1
ATOM 2711 N N . ALA B 1 147 ? 10.266 25.344 8.812 1 91.75 147 ALA B N 1
ATOM 2712 C CA . ALA B 1 147 ? 11.188 24.281 9.242 1 91.75 147 ALA B CA 1
ATOM 2713 C C . ALA B 1 147 ? 11.32 24.266 10.758 1 91.75 147 ALA B C 1
ATOM 2715 O O . ALA B 1 147 ? 11.773 23.266 11.328 1 91.75 147 ALA B O 1
ATOM 2716 N N . GLU B 1 148 ? 10.875 25.312 11.406 1 93.25 148 GLU B N 1
ATOM 2717 C CA . GLU B 1 148 ? 10.977 25.391 12.867 1 93.25 148 GLU B CA 1
ATOM 2718 C C . GLU B 1 148 ? 9.703 24.891 13.531 1 93.25 148 GLU B C 1
ATOM 2720 O O . GLU B 1 148 ? 9.664 24.719 14.75 1 93.25 148 GLU B O 1
ATOM 2725 N N . ASP B 1 149 ? 8.695 24.734 12.711 1 92.5 149 ASP B N 1
ATOM 2726 C CA . ASP B 1 149 ? 7.441 24.234 13.266 1 92.5 149 ASP B CA 1
ATOM 2727 C C . ASP B 1 149 ? 7.637 22.891 13.953 1 92.5 149 ASP B C 1
ATOM 2729 O O . ASP B 1 149 ? 8.039 21.922 13.32 1 92.5 149 ASP B O 1
ATOM 2733 N N . PRO B 1 150 ? 7.359 22.781 15.25 1 92.19 150 PRO B N 1
ATOM 2734 C CA . PRO B 1 150 ? 7.629 21.547 15.984 1 92.19 150 PRO B CA 1
ATOM 2735 C C . PRO B 1 150 ? 6.719 20.391 15.562 1 92.19 150 PRO B C 1
ATOM 2737 O O . PRO B 1 150 ? 6.969 19.234 15.922 1 92.19 150 PRO B O 1
ATOM 2740 N N . ARG B 1 151 ? 5.711 20.656 14.773 1 90.81 151 ARG B N 1
ATOM 2741 C CA . ARG B 1 151 ? 4.828 19.594 14.297 1 90.81 151 ARG B CA 1
ATOM 2742 C C . ARG B 1 151 ? 5.492 18.797 13.18 1 90.81 151 ARG B C 1
ATOM 2744 O O . ARG B 1 151 ? 5.109 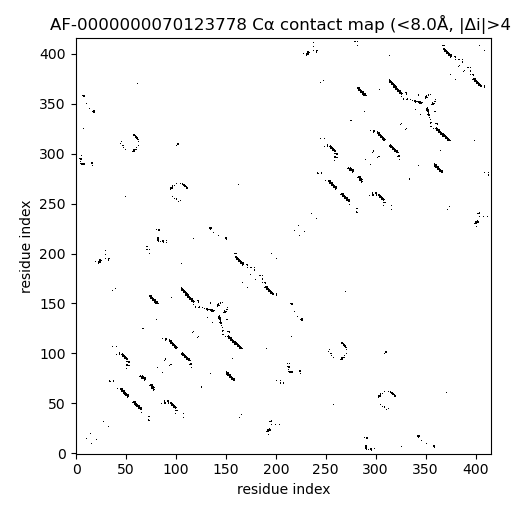17.656 12.922 1 90.81 151 ARG B O 1
ATOM 2751 N N . ILE B 1 152 ? 6.426 19.453 12.531 1 92.06 152 ILE B N 1
ATOM 2752 C CA . ILE B 1 152 ? 7.027 18.812 11.367 1 92.06 152 ILE B CA 1
ATOM 2753 C C . ILE B 1 152 ? 8.133 17.859 11.828 1 92.06 152 ILE B C 1
ATOM 2755 O O . ILE B 1 152 ? 9.031 18.25 12.578 1 92.06 152 ILE B O 1
ATOM 2759 N N . GLY B 1 153 ? 8.031 16.641 11.508 1 94.44 153 GLY B N 1
ATOM 2760 C CA . GLY B 1 153 ? 9.055 15.625 11.719 1 94.44 153 GLY B CA 1
ATOM 2761 C C . GLY B 1 153 ? 9.375 14.828 10.469 1 94.44 153 GLY B C 1
ATOM 2762 O O . GLY B 1 153 ? 8.922 15.164 9.375 1 94.44 153 GLY B O 1
ATOM 2763 N N . ILE B 1 154 ? 10.242 13.828 10.68 1 96.12 154 ILE B N 1
ATOM 2764 C CA . ILE B 1 154 ? 10.641 12.93 9.602 1 96.12 154 ILE B CA 1
ATOM 2765 C C . ILE B 1 154 ? 10.391 11.484 10.023 1 96.12 154 ILE B C 1
ATOM 2767 O O . ILE B 1 154 ? 10.727 11.094 11.141 1 96.12 154 ILE B O 1
ATOM 2771 N N . ILE B 1 155 ? 9.703 10.758 9.203 1 97.5 155 ILE B N 1
ATOM 2772 C CA . ILE B 1 155 ? 9.68 9.305 9.328 1 97.5 155 ILE B CA 1
ATOM 2773 C C . ILE B 1 155 ? 10.836 8.703 8.539 1 97.5 155 ILE B C 1
ATOM 2775 O O . ILE B 1 155 ? 10.93 8.891 7.328 1 97.5 155 ILE B O 1
ATOM 2779 N N . ARG B 1 156 ? 11.75 8.07 9.211 1 98.31 156 ARG B N 1
ATOM 2780 C CA . ARG B 1 156 ? 12.812 7.312 8.562 1 98.31 156 ARG B CA 1
ATOM 2781 C C . ARG B 1 156 ? 12.461 5.832 8.477 1 98.31 156 ARG B C 1
ATOM 2783 O O . ARG B 1 156 ? 12.258 5.172 9.5 1 98.31 156 ARG B O 1
ATOM 2790 N N . VAL B 1 157 ? 12.352 5.312 7.305 1 98.75 157 VAL B N 1
ATOM 2791 C CA . VAL B 1 157 ? 12.086 3.898 7.062 1 98.75 157 VAL B CA 1
ATOM 2792 C C . VAL B 1 157 ? 13.383 3.172 6.734 1 98.75 157 VAL B C 1
ATOM 2794 O O . VAL B 1 157 ? 14.016 3.447 5.715 1 98.75 157 VAL B O 1
ATOM 2797 N N . LYS B 1 158 ? 13.758 2.297 7.578 1 98.81 158 LYS B N 1
ATOM 2798 C CA . LYS B 1 158 ? 14.898 1.426 7.32 1 98.81 158 LYS B CA 1
ATOM 2799 C C . LYS B 1 158 ? 14.461 0.122 6.66 1 98.81 158 LYS B C 1
ATOM 2801 O O . LYS B 1 158 ? 13.75 -0.68 7.27 1 98.81 158 LYS B O 1
ATOM 2806 N N . MET B 1 159 ? 14.93 -0.088 5.473 1 98.81 159 MET B N 1
ATOM 2807 C CA . MET B 1 159 ? 14.523 -1.251 4.684 1 98.81 159 MET B CA 1
ATOM 2808 C C . MET B 1 159 ? 15.008 -2.543 5.34 1 98.81 159 MET B C 1
ATOM 2810 O O . MET B 1 159 ? 16.141 -2.627 5.793 1 98.81 159 MET B O 1
ATOM 2814 N N . HIS B 1 160 ? 14.133 -3.467 5.477 1 98.81 160 HIS B N 1
ATOM 2815 C CA . HIS B 1 160 ? 14.453 -4.84 5.844 1 98.81 160 HIS B CA 1
ATOM 2816 C C . HIS B 1 160 ? 14.57 -5.73 4.609 1 98.81 160 HIS B C 1
ATOM 2818 O O . HIS B 1 160 ? 15.5 -6.527 4.496 1 98.81 160 HIS B O 1
ATOM 2824 N N . SER B 1 161 ? 13.68 -5.609 3.627 1 98.69 161 SER B N 1
ATOM 2825 C CA . SER B 1 161 ? 13.633 -6.32 2.352 1 98.69 161 SER B CA 1
ATOM 2826 C C . SER B 1 161 ? 12.758 -5.586 1.341 1 98.69 161 SER B C 1
ATOM 2828 O O . SER B 1 161 ? 12.039 -4.656 1.697 1 98.69 161 SER B O 1
ATOM 2830 N N . ALA B 1 162 ? 12.891 -5.973 0.115 1 98.69 162 ALA B N 1
ATOM 2831 C CA . ALA B 1 162 ? 12.055 -5.375 -0.922 1 98.69 162 ALA B CA 1
ATOM 2832 C C . ALA B 1 162 ? 11.758 -6.379 -2.033 1 98.69 162 ALA B C 1
ATOM 2834 O O . ALA B 1 162 ? 12.555 -7.289 -2.283 1 98.69 162 ALA B O 1
ATOM 2835 N N . VAL B 1 163 ? 10.617 -6.254 -2.611 1 97.62 163 VAL B N 1
ATOM 2836 C CA . VAL B 1 163 ? 10.211 -6.949 -3.828 1 97.62 163 VAL B CA 1
ATOM 2837 C C . VAL B 1 163 ? 9.664 -5.945 -4.84 1 97.62 163 VAL B C 1
ATOM 2839 O O . VAL B 1 163 ? 8.898 -5.043 -4.477 1 97.62 163 VAL B O 1
ATOM 2842 N N . TYR B 1 164 ? 10.102 -6.059 -6.066 1 97.25 164 TYR B N 1
ATOM 2843 C CA . TYR B 1 164 ? 9.586 -5.121 -7.059 1 97.25 164 TYR B CA 1
ATOM 2844 C C . TYR B 1 164 ? 9.609 -5.738 -8.453 1 97.25 164 TYR B C 1
ATOM 2846 O O . TYR B 1 164 ? 10.32 -6.715 -8.695 1 97.25 164 TYR B O 1
ATOM 2854 N N . SER B 1 165 ? 8.758 -5.305 -9.305 1 94.5 165 SER B N 1
ATOM 2855 C CA . SER B 1 165 ? 8.648 -5.691 -10.703 1 94.5 165 SER B CA 1
ATOM 2856 C C . SER B 1 165 ? 8.672 -4.469 -11.617 1 94.5 165 SER B C 1
ATOM 2858 O O . SER B 1 165 ? 7.707 -3.707 -11.672 1 94.5 165 SER B O 1
ATOM 2860 N N . VAL B 1 166 ? 9.797 -4.25 -12.312 1 91.38 166 VAL B N 1
ATOM 2861 C CA . VAL B 1 166 ? 9.984 -3.113 -13.211 1 91.38 166 VAL B CA 1
ATOM 2862 C C . VAL B 1 166 ? 10.531 -3.598 -14.547 1 91.38 166 VAL B C 1
ATOM 2864 O O . VAL B 1 166 ? 11.141 -4.668 -14.633 1 91.38 166 VAL B O 1
ATOM 2867 N N . VAL B 1 167 ? 10.102 -2.889 -15.586 1 81.56 167 VAL B N 1
ATOM 2868 C CA . VAL B 1 167 ? 10.578 -3.238 -16.922 1 81.56 167 VAL B CA 1
ATOM 2869 C C . VAL B 1 167 ? 12.102 -3.131 -16.969 1 81.56 167 VAL B C 1
ATOM 2871 O O . VAL B 1 167 ? 12.68 -2.164 -16.469 1 81.56 167 VAL B O 1
ATOM 2874 N N . ASN B 1 168 ? 12.664 -4.188 -17.344 1 68.38 168 ASN B N 1
ATOM 2875 C CA . ASN B 1 168 ? 14.109 -4.227 -17.516 1 68.38 168 ASN B CA 1
ATOM 2876 C C . ASN B 1 168 ? 14.547 -3.559 -18.812 1 68.38 168 ASN B C 1
ATOM 2878 O O . ASN B 1 168 ? 14.391 -4.133 -19.891 1 68.38 168 ASN B O 1
ATOM 2882 N N . LYS B 1 169 ? 14.93 -2.365 -18.75 1 61.72 169 LYS B N 1
ATOM 2883 C CA . LYS B 1 169 ? 15.336 -1.633 -19.938 1 61.72 169 LYS B CA 1
ATOM 2884 C C . LYS B 1 169 ? 16.531 -2.305 -20.609 1 61.72 169 LYS B C 1
ATOM 2886 O O . LYS B 1 169 ? 16.656 -2.273 -21.844 1 61.72 169 LYS B O 1
ATOM 2891 N N . ASN B 1 170 ? 17.297 -2.816 -19.688 1 57.03 170 ASN B N 1
ATOM 2892 C CA . ASN B 1 170 ? 18.438 -3.49 -20.281 1 57.03 170 ASN B CA 1
ATOM 2893 C C . ASN B 1 170 ? 18.016 -4.676 -21.141 1 57.03 170 ASN B C 1
ATOM 2895 O O . ASN B 1 170 ? 18.547 -4.883 -22.234 1 57.03 170 ASN B O 1
ATOM 2899 N N . LEU B 1 171 ? 17 -5.34 -20.609 1 53.75 171 LEU B N 1
ATOM 2900 C CA . LEU B 1 171 ? 16.547 -6.5 -21.359 1 53.75 171 LEU B CA 1
ATOM 2901 C C . LEU B 1 171 ? 15.805 -6.074 -22.625 1 53.75 171 LEU B C 1
ATOM 2903 O O . LEU B 1 171 ? 15.945 -6.703 -23.672 1 53.75 171 LEU B O 1
ATOM 2907 N N . LEU B 1 172 ? 15.109 -4.934 -22.484 1 55.16 172 LEU B N 1
ATOM 2908 C CA . LEU B 1 172 ? 14.43 -4.414 -23.656 1 55.16 172 LEU B CA 1
ATOM 2909 C C . LEU B 1 172 ? 15.438 -4.012 -24.734 1 55.16 172 LEU B C 1
ATOM 2911 O O . LEU B 1 172 ? 15.219 -4.262 -25.922 1 55.16 172 LEU B O 1
ATOM 2915 N N . SER B 1 173 ? 16.422 -3.41 -24.219 1 55.5 173 SER B N 1
ATOM 2916 C CA . SER B 1 173 ? 17.438 -3.006 -25.172 1 55.5 173 SER B CA 1
ATOM 2917 C C . SER B 1 173 ? 18.109 -4.219 -25.812 1 55.5 173 SER B C 1
ATOM 2919 O O . SER B 1 173 ? 18.344 -4.246 -27.016 1 55.5 173 SER B O 1
ATOM 2921 N N . ARG B 1 174 ? 18.328 -5.203 -25.062 1 53.34 174 ARG B N 1
ATOM 2922 C CA . ARG B 1 174 ? 19 -6.387 -25.594 1 53.34 174 ARG B CA 1
ATOM 2923 C C . ARG B 1 174 ? 18.078 -7.152 -26.531 1 53.34 174 ARG B C 1
ATOM 2925 O O . ARG B 1 174 ? 18.531 -7.633 -27.578 1 53.34 174 ARG B O 1
ATOM 2932 N N . ALA B 1 175 ? 16.828 -7.152 -26.031 1 52.72 175 ALA B N 1
ATOM 2933 C CA . ALA B 1 175 ? 15.891 -7.848 -26.906 1 52.72 175 ALA B CA 1
ATOM 2934 C C . ALA B 1 175 ? 15.68 -7.07 -28.203 1 52.72 175 ALA B C 1
ATOM 2936 O O . ALA B 1 175 ? 15.562 -7.668 -29.281 1 52.72 175 ALA B O 1
ATOM 2937 N N . ALA B 1 176 ? 15.609 -5.754 -28.047 1 53.47 176 ALA B N 1
ATOM 2938 C CA . ALA B 1 176 ? 15.508 -4.918 -29.234 1 53.47 176 ALA B CA 1
ATOM 2939 C C . ALA B 1 176 ? 16.703 -5.129 -30.156 1 53.47 176 ALA B C 1
ATOM 2941 O O . ALA B 1 176 ? 16.562 -5.18 -31.375 1 53.47 176 ALA B O 1
ATOM 2942 N N . ASP B 1 177 ? 17.797 -5.211 -29.484 1 49.81 177 ASP B N 1
ATOM 2943 C CA . ASP B 1 177 ? 18.984 -5.453 -30.281 1 49.81 177 ASP B CA 1
ATOM 2944 C C . ASP B 1 177 ? 18.906 -6.793 -31.016 1 49.81 177 ASP B C 1
ATOM 2946 O O . ASP B 1 177 ? 19.266 -6.895 -32.188 1 49.81 177 ASP B O 1
ATOM 2950 N N . VAL B 1 178 ? 18.375 -7.711 -30.234 1 46.5 178 VAL B N 1
ATOM 2951 C CA . VAL B 1 178 ? 18.25 -9.031 -30.844 1 46.5 178 VAL B CA 1
ATOM 2952 C C . VAL B 1 178 ? 17.125 -9.023 -31.875 1 46.5 178 VAL B C 1
ATOM 2954 O O . VAL B 1 178 ? 17.266 -9.586 -32.969 1 46.5 178 VAL B O 1
ATOM 2957 N N . ALA B 1 179 ? 15.93 -8.469 -31.406 1 46.97 179 ALA B N 1
ATOM 2958 C CA . ALA B 1 179 ? 14.828 -8.406 -32.375 1 46.97 179 ALA B CA 1
ATOM 2959 C C . ALA B 1 179 ? 15.203 -7.57 -33.594 1 46.97 179 ALA B C 1
ATOM 2961 O O . ALA B 1 179 ? 14.789 -7.875 -34.719 1 46.97 179 ALA B O 1
ATOM 2962 N N . GLN B 1 180 ? 15.781 -6.391 -33.281 1 45.47 180 GLN B N 1
ATOM 2963 C CA . GLN B 1 180 ? 16.219 -5.715 -34.5 1 45.47 180 GLN B CA 1
ATOM 2964 C C . GLN B 1 180 ? 16.984 -6.668 -35.406 1 45.47 180 GLN B C 1
ATOM 2966 O O . GLN B 1 180 ? 16.953 -6.531 -36.625 1 45.47 180 GLN B O 1
ATOM 2971 N N . GLY B 1 181 ? 17.797 -7.477 -34.875 1 42.5 181 GLY B N 1
ATOM 2972 C CA . GLY B 1 181 ? 18.359 -8.438 -35.812 1 42.5 181 GLY B CA 1
ATOM 2973 C C . GLY B 1 181 ? 17.344 -9.461 -36.281 1 42.5 181 GLY B C 1
ATOM 2974 O O . GLY B 1 181 ? 17.422 -9.922 -37.438 1 42.5 181 GLY B O 1
ATOM 2975 N N . ALA B 1 182 ? 16.703 -10.32 -35.438 1 39.84 182 ALA B N 1
ATOM 2976 C CA . ALA B 1 182 ? 15.672 -11.25 -35.906 1 39.84 182 ALA B CA 1
ATOM 2977 C C . ALA B 1 182 ? 14.289 -10.602 -35.844 1 39.84 182 ALA B C 1
ATOM 2979 O O . ALA B 1 182 ? 14.07 -9.664 -35.062 1 39.84 182 ALA B O 1
ATOM 2980 N N . ILE B 1 183 ? 13.398 -10.391 -36.906 1 36.25 183 ILE B N 1
ATOM 2981 C CA . ILE B 1 183 ? 12.094 -9.82 -37.219 1 36.25 183 ILE B CA 1
ATOM 2982 C C . ILE B 1 183 ? 11.141 -10.047 -36.031 1 36.25 183 ILE B C 1
ATOM 2984 O O . ILE B 1 183 ? 9.914 -9.977 -36.219 1 36.25 183 ILE B O 1
ATOM 2988 N N . THR B 1 184 ? 11.477 -10.719 -35 1 41.56 184 THR B N 1
ATOM 2989 C CA . THR B 1 184 ? 10.352 -11.195 -34.219 1 41.56 184 THR B CA 1
ATOM 2990 C C . THR B 1 184 ? 9.633 -10.031 -33.531 1 41.56 184 THR B C 1
ATOM 2992 O O . THR B 1 184 ? 10.25 -9.008 -33.25 1 41.56 184 THR B O 1
ATOM 2995 N N . GLY B 1 185 ? 8.484 -9.445 -33.906 1 35.09 185 GLY B N 1
ATOM 2996 C CA . GLY B 1 185 ? 7.527 -8.43 -33.531 1 35.09 185 GLY B CA 1
ATOM 2997 C C . GLY B 1 185 ? 7.531 -8.148 -32.031 1 35.09 185 GLY B C 1
ATOM 2998 O O . GLY B 1 185 ? 7.879 -7.047 -31.594 1 35.09 185 GLY B O 1
ATOM 2999 N N . LYS B 1 186 ? 6.617 -8.781 -31.219 1 41.69 186 LYS B N 1
ATOM 3000 C CA . LYS B 1 186 ? 6.16 -8.297 -29.922 1 41.69 186 LYS B CA 1
ATOM 3001 C C . LYS B 1 186 ? 7.223 -8.508 -28.859 1 41.69 186 LYS B C 1
ATOM 3003 O O . LYS B 1 186 ? 7.715 -9.617 -28.672 1 41.69 186 LYS B O 1
ATOM 3008 N N . ALA B 1 187 ? 8.039 -7.648 -28.578 1 43.34 187 ALA B N 1
ATOM 3009 C CA . ALA B 1 187 ? 8.977 -7.746 -27.469 1 43.34 187 ALA B CA 1
ATOM 3010 C C . ALA B 1 187 ? 8.227 -7.898 -26.141 1 43.34 187 ALA B C 1
ATOM 3012 O O . ALA B 1 187 ? 7.348 -7.102 -25.812 1 43.34 187 ALA B O 1
ATOM 3013 N N . PRO B 1 188 ? 8.164 -9.062 -25.609 1 44.78 188 PRO B N 1
ATOM 3014 C CA . PRO B 1 188 ? 7.371 -9.156 -24.375 1 44.78 188 PRO B CA 1
ATOM 3015 C C . PRO B 1 188 ? 7.863 -8.211 -23.281 1 44.78 188 PRO B C 1
ATOM 3017 O O . PRO B 1 188 ? 9.062 -7.902 -23.219 1 44.78 188 PRO B O 1
ATOM 3020 N N . THR B 1 189 ? 7.32 -7.004 -23.141 1 50.25 189 THR B N 1
ATOM 3021 C CA . THR B 1 189 ? 7.656 -6.277 -21.906 1 50.25 189 THR B CA 1
ATOM 3022 C C . THR B 1 189 ? 7.832 -7.242 -20.75 1 50.25 189 THR B C 1
ATOM 3024 O O . THR B 1 189 ? 6.887 -7.938 -20.359 1 50.25 189 THR B O 1
ATOM 3027 N N . ILE B 1 190 ? 9.148 -7.766 -20.641 1 58.91 190 ILE B N 1
ATOM 3028 C CA . ILE B 1 190 ? 9.328 -8.781 -19.609 1 58.91 190 ILE B CA 1
ATOM 3029 C C . ILE B 1 190 ? 9.516 -8.109 -18.25 1 58.91 190 ILE B C 1
ATOM 3031 O O . ILE B 1 190 ? 10.477 -7.367 -18.047 1 58.91 190 ILE B O 1
ATOM 3035 N N . GLN B 1 191 ? 8.492 -7.836 -17.609 1 66.81 191 GLN B N 1
ATOM 3036 C CA . GLN B 1 191 ? 8.594 -7.461 -16.203 1 66.81 191 GLN B CA 1
ATOM 3037 C C . GLN B 1 191 ? 9.297 -8.547 -15.398 1 66.81 191 GLN B C 1
ATOM 3039 O O . GLN B 1 191 ? 9 -9.734 -15.547 1 66.81 191 GLN B O 1
ATOM 3044 N N . LYS B 1 192 ? 10.508 -8.094 -14.867 1 80.75 192 LYS B N 1
ATOM 3045 C CA . LYS B 1 192 ? 11.211 -9.039 -14 1 80.75 192 LYS B CA 1
ATOM 3046 C C . LYS B 1 192 ? 10.867 -8.797 -12.531 1 80.75 192 LYS B C 1
ATOM 3048 O O . LYS B 1 192 ? 10.758 -7.648 -12.094 1 80.75 192 LYS B O 1
ATOM 3053 N N . LEU B 1 193 ? 10.625 -9.867 -11.867 1 90.44 193 LEU B N 1
ATOM 3054 C CA . LEU B 1 193 ? 10.453 -9.844 -10.422 1 90.44 193 LEU B CA 1
ATOM 3055 C C . LEU B 1 193 ? 11.805 -9.867 -9.711 1 90.44 193 LEU B C 1
ATOM 3057 O O . LEU B 1 193 ? 12.633 -10.75 -9.977 1 90.44 193 LEU B O 1
ATOM 3061 N N . ARG B 1 194 ? 12.07 -8.859 -8.938 1 94.69 194 ARG B N 1
ATOM 3062 C CA . ARG B 1 194 ? 13.32 -8.781 -8.18 1 94.69 194 ARG B CA 1
ATOM 3063 C C . ARG B 1 194 ? 13.055 -8.773 -6.68 1 94.69 194 ARG B C 1
ATOM 3065 O O . ARG B 1 194 ? 12.078 -8.18 -6.219 1 94.69 194 ARG B O 1
ATOM 3072 N N . GLU B 1 195 ? 13.922 -9.461 -6.004 1 96.31 195 GLU B N 1
ATOM 3073 C CA . GLU B 1 195 ? 13.898 -9.492 -4.547 1 96.31 195 GLU B CA 1
ATOM 3074 C C . GLU B 1 195 ? 15.227 -9.023 -3.957 1 96.31 195 GLU B C 1
ATOM 3076 O O . GLU B 1 195 ? 16.297 -9.359 -4.477 1 96.31 195 GLU B O 1
ATOM 3081 N N . ILE B 1 196 ? 15.156 -8.164 -3.039 1 98.12 196 ILE B N 1
ATOM 3082 C CA . ILE B 1 196 ? 16.297 -7.816 -2.203 1 98.12 196 ILE B CA 1
ATOM 3083 C C . ILE B 1 196 ? 16.109 -8.391 -0.801 1 98.12 196 ILE B C 1
ATOM 3085 O O . ILE B 1 196 ? 15.266 -7.918 -0.039 1 98.12 196 ILE B O 1
ATOM 3089 N N . SER B 1 197 ? 16.875 -9.398 -0.501 1 97.81 197 SER B N 1
ATOM 3090 C CA . SER B 1 197 ? 16.703 -10.133 0.747 1 97.81 197 SER B CA 1
ATOM 3091 C C . SER B 1 197 ? 17.25 -9.352 1.932 1 97.81 197 SER B C 1
ATOM 3093 O O . SER B 1 197 ? 18.016 -8.398 1.751 1 97.81 197 SER B O 1
ATOM 3095 N N . GLU B 1 198 ? 16.906 -9.773 3.113 1 97.94 198 GLU B N 1
ATOM 3096 C CA . GLU B 1 198 ? 17.453 -9.188 4.336 1 97.94 198 GLU B CA 1
ATOM 3097 C C . GLU B 1 198 ? 18.969 -9.258 4.348 1 97.94 198 GLU B C 1
ATOM 3099 O O . GLU B 1 198 ? 19.641 -8.289 4.738 1 97.94 198 GLU B O 1
ATOM 3104 N N . GLU B 1 199 ? 19.469 -10.375 3.895 1 97.56 199 GLU B N 1
ATOM 3105 C CA . GLU B 1 199 ? 20.922 -10.547 3.867 1 97.56 199 GLU B CA 1
ATOM 3106 C C . GLU B 1 199 ? 21.578 -9.539 2.93 1 97.56 199 GLU B C 1
ATOM 3108 O O . GLU B 1 199 ? 22.609 -8.953 3.27 1 97.56 199 GLU B O 1
ATOM 3113 N N . GLU B 1 200 ? 21 -9.383 1.761 1 97.69 200 GLU B N 1
ATOM 3114 C CA . GLU B 1 200 ? 21.531 -8.398 0.818 1 97.69 200 GLU B CA 1
ATOM 3115 C C . GLU B 1 200 ? 21.484 -6.992 1.409 1 97.69 200 GLU B C 1
ATOM 3117 O O . GLU B 1 200 ? 22.438 -6.223 1.259 1 97.69 200 GLU B O 1
ATOM 3122 N N . VAL B 1 201 ? 20.406 -6.633 2.129 1 98.38 201 VAL B N 1
ATOM 3123 C CA . VAL B 1 201 ? 20.234 -5.309 2.721 1 98.38 201 VAL B CA 1
ATOM 3124 C C . VAL B 1 201 ? 21.297 -5.086 3.791 1 98.38 201 VAL B C 1
ATOM 3126 O O . VAL B 1 201 ? 21.922 -4.023 3.844 1 98.38 201 VAL B O 1
ATOM 3129 N N . LEU B 1 202 ? 21.516 -6.113 4.609 1 97.62 202 LEU 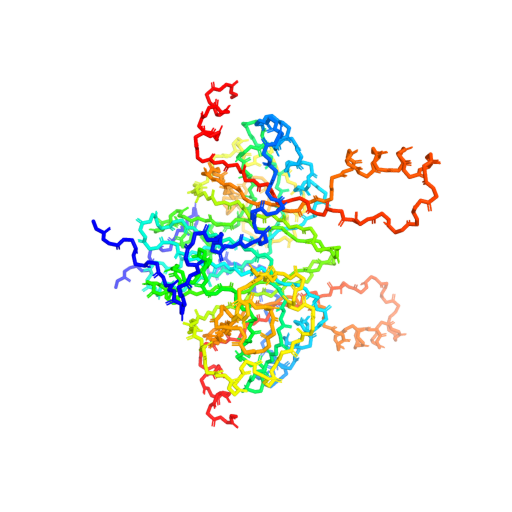B N 1
ATOM 3130 C CA . LEU B 1 202 ? 22.5 -5.992 5.688 1 97.62 202 LEU B CA 1
ATOM 3131 C C . LEU B 1 202 ? 23.906 -5.801 5.129 1 97.62 202 LEU B C 1
ATOM 3133 O O . LEU B 1 202 ? 24.656 -4.965 5.625 1 97.62 202 LEU B O 1
ATOM 3137 N N . THR B 1 203 ? 24.234 -6.551 4.09 1 97 203 THR B N 1
ATOM 3138 C CA . THR B 1 203 ? 25.547 -6.422 3.453 1 97 203 THR B CA 1
ATOM 3139 C C . THR B 1 203 ? 25.703 -5.035 2.836 1 97 203 THR B C 1
ATOM 3141 O O . THR B 1 203 ? 26.75 -4.395 3.006 1 97 203 THR B O 1
ATOM 3144 N N . TRP B 1 204 ? 24.688 -4.57 2.197 1 97.62 204 TRP B N 1
ATOM 3145 C CA . TRP B 1 204 ? 24.703 -3.256 1.566 1 97.62 204 TRP B CA 1
ATOM 3146 C C . TRP B 1 204 ? 24.859 -2.154 2.607 1 97.62 204 TRP B C 1
ATOM 3148 O O . TRP B 1 204 ? 25.641 -1.217 2.414 1 97.62 204 TRP B O 1
ATOM 3158 N N . ARG B 1 205 ? 24.125 -2.279 3.719 1 97.25 205 ARG B N 1
ATOM 3159 C CA . ARG B 1 205 ? 24.156 -1.283 4.785 1 97.25 205 ARG B CA 1
ATOM 3160 C C . ARG B 1 205 ? 25.547 -1.174 5.387 1 97.25 205 ARG B C 1
ATOM 3162 O O . ARG B 1 205 ? 26 -0.077 5.723 1 97.25 205 ARG B O 1
ATOM 3169 N N . LYS B 1 206 ? 26.219 -2.307 5.531 1 96.69 206 LYS B N 1
ATOM 3170 C CA . LYS B 1 206 ? 27.578 -2.316 6.078 1 96.69 206 LYS B CA 1
ATOM 3171 C C . LYS B 1 206 ? 28.547 -1.614 5.141 1 96.69 206 LYS B C 1
ATOM 3173 O O . LYS B 1 206 ? 29.516 -0.988 5.59 1 96.69 206 LYS B O 1
ATOM 3178 N N . ALA B 1 207 ? 28.281 -1.717 3.889 1 95.5 207 ALA B N 1
ATOM 3179 C CA . ALA B 1 207 ? 29.188 -1.176 2.877 1 95.5 207 ALA B CA 1
ATOM 3180 C C . ALA B 1 207 ? 28.891 0.299 2.615 1 95.5 207 ALA B C 1
ATOM 3182 O O . ALA B 1 207 ? 29.641 0.966 1.895 1 95.5 207 ALA B O 1
ATOM 3183 N N . ASN B 1 208 ? 27.781 0.848 3.117 1 90.94 208 ASN B N 1
ATOM 3184 C CA . ASN B 1 208 ? 27.344 2.201 2.809 1 90.94 208 ASN B CA 1
ATOM 3185 C C . ASN B 1 208 ? 26.906 2.949 4.066 1 90.94 208 ASN B C 1
ATOM 3187 O O . ASN B 1 208 ? 27.062 4.168 4.156 1 90.94 208 ASN B O 1
#

Secondary structure (DSSP, 8-state):
-------SS--TTS-S-HHHHHHB--SS-HHHHHHHHHHHHHH-SEEEEEEE-TTT--EEEEEEE--EEEGGGTEEEEEEETTSHHHHHHHH--EEEEEEE-TTS-EEEEEEEEEEE--HHHHHHT--TTHHHHH---SSSS-SSSTT-TTEEEEEEEEEEEEEEEE-HHHHHHHHHHHHHS--------EEEEEE-HHHHHHHHHH-/-------SS--TTS-S-HHHHHHB--SS-HHHHHHHHHHHHHH-SEEEEEEE-TTT--EEEEEEE--EEEGGGTEEEEEEETTSHHHHHHHH--EEEEEEE-TTS-EEEEEEEEEEE--HHHHHHT--TTHHHHH---SSSS-SSSTT-TTEEEEEEEEEEEEEEEE-HHHHHHHHHHHHHS--------EEEEEE-HHHHHHHHHH-